Protein AF-0000000070680838 (afdb_homodimer)

Nearest PDB structures (foldseek):
  3i4u-assembly1_A-2  TM=8.028E-01  e=4.100E-16  Homo sapiens
  6hyt-assembly1_A  TM=8.142E-01  e=7.302E-16  Homo sapiens
  7w59-assembly1_Y  TM=8.142E-01  e=8.110E-16  Homo sapiens
  9fmd-assembly1_V  TM=7.937E-01  e=5.364E-15  Homo sapiens
  6hyu-assembly2_C  TM=7.658E-01  e=8.602E-15  Homo sapiens

pLDDT: mean 92.69, std 11.06, range [22.52, 98.88]

Foldseek 3Di:
DPPLPADPLLVVLLVLLLVLQANLLSLQLRLLVPFDDFADADPVCNPVLVVLLVVLDDLVKDSSSSSSVLVVLVVQLVVCCVPPNNVVSLVVSVVVCVNSRTDSVSSVSSVVSSVVVVVVCVVVVRDRGNPPPPCVSVQVSLCVSQVQQKWFADPVQWTARPNPRDIGADDPVMPCNPVRDGMDGDDDDDDDDDDDDPDDDDDDPVVCCVVPVVVNVDPPD/DPPLPADPLLVVLLVLLLVLQANLLSLQLRLLVPFDDFADADPVCNPVLVVLLVVLDDLQKDSSSSSSVLVVLVVQLVVCCVPPNNVVSLVVSVVVCVNSRTDSVSSVSSVVSSVVVVVVCVVVVRDRGNPPPPCVSVQVSLCVSQVQQKWFADPVQWTARPNPRDIGADDPVMPCNPVRDGMDGDDDDDDDDDDDDPDDDDDDPVVCCVVPVVPNVPPPD

Organism: Helianthus annuus (NCBI:txid4232)

InterPro domains:
  IPR007502 Helicase-associated domain [SM00847] (1-67)
  IPR011709 DEAD-box helicase, OB fold [PF07717] (138-214)
  IPR027417 P-loop containing nucleoside triphosphate hydrolase [SSF52540] (1-105)

Secondary structure (DSSP, 8-state):
----SS-HHHHHHHHHHHHTT-HHHHHHHHHHHTSS-SB---GGGHHHHHHHHHTT-BTTBHHHHHHHHHHHHHHHHHHHHHHH-HHHHHHHHHHHHHHTTB-HHHHHHHHHHHHHHHHHHHHTT------TT--HHHHHHHHHHTGGGEEEE-TTS-EEETTT--EEEE-TTSTTTTT--SEEEEEEEEEEEEEEEEEEEE--HHHHHHH-HHHH-----/----SS-HHHHHHHHHHHHTT-HHHHHHHHHHHTSS-SB---GGGHHHHHHHHHTT-BTTBHHHHHHHHHHHHHHHHHHHHHHH-HHHHHHHHHHHHHHTTB-HHHHHHHHHHHHHHHHHHHHTT------TT--HHHHHHHHHHTGGGEEEE-TTS-EEETTT--EEEE-TTSTTTTT--SEEEEEEEEEEEEEEEEEEEE--HHHHHHH-HHHH-----

Structure (mmCIF, N/CA/C/O backbone):
data_AF-0000000070680838-model_v1
#
loop_
_entity.id
_entity.type
_entity.pdbx_description
1 polymer 'RNA helicase'
#
loop_
_atom_site.group_PDB
_atom_site.id
_atom_site.type_symbol
_atom_site.label_atom_id
_atom_site.label_alt_id
_atom_site.label_comp_id
_atom_site.label_asym_id
_atom_site.label_entity_id
_atom_site.label_seq_id
_atom_site.pdbx_PDB_ins_code
_atom_site.Cartn_x
_atom_site.Cartn_y
_atom_site.Cartn_z
_atom_site.occupancy
_atom_site.B_iso_or_equiv
_atom_site.auth_seq_id
_atom_site.auth_comp_id
_atom_site.auth_asym_id
_atom_site.auth_atom_id
_atom_site.pdbx_PDB_model_num
ATOM 1 N N . MET A 1 1 ? 2.436 23.859 36.688 1 22.52 1 MET A N 1
ATOM 2 C CA . MET A 1 1 ? 2.686 24.312 35.312 1 22.52 1 MET A CA 1
ATOM 3 C C . MET A 1 1 ? 2.037 23.375 34.281 1 22.52 1 MET A C 1
ATOM 5 O O . MET A 1 1 ? 2.328 22.172 34.281 1 22.52 1 MET A O 1
ATOM 9 N N . ALA A 1 2 ? 0.937 23.484 33.875 1 33.62 2 ALA A N 1
ATOM 10 C CA . ALA A 1 2 ? 0.201 22.547 33.031 1 33.62 2 ALA A CA 1
ATOM 11 C C . ALA A 1 2 ? 0.992 22.188 31.766 1 33.62 2 ALA A C 1
ATOM 13 O O . ALA A 1 2 ? 1.401 23.078 31.016 1 33.62 2 ALA A O 1
ATOM 14 N N . ARG A 1 3 ? 1.72 21.203 31.766 1 43.19 3 ARG A N 1
ATOM 15 C CA . ARG A 1 3 ? 2.576 20.578 30.766 1 43.19 3 ARG A CA 1
ATOM 16 C C . ARG A 1 3 ? 1.925 20.609 29.391 1 43.19 3 ARG A C 1
ATOM 18 O O . ARG A 1 3 ? 0.745 20.281 29.234 1 43.19 3 ARG A O 1
ATOM 25 N N . LEU A 1 4 ? 2.281 21.594 28.531 1 51.66 4 LEU A N 1
ATOM 26 C CA . LEU A 1 4 ? 1.781 21.688 27.156 1 51.66 4 LEU A CA 1
ATOM 27 C C . LEU A 1 4 ? 1.683 20.297 26.531 1 51.66 4 LEU A C 1
ATOM 29 O O . LEU A 1 4 ? 2.615 19.5 26.625 1 51.66 4 LEU A O 1
ATOM 33 N N . PRO A 1 5 ? 0.552 19.922 26.344 1 55.34 5 PRO A N 1
ATOM 34 C CA . PRO A 1 5 ? 0.408 18.625 25.703 1 55.34 5 PRO A CA 1
ATOM 35 C C . PRO A 1 5 ? 1.143 18.531 24.359 1 55.34 5 PRO A C 1
ATOM 37 O O . PRO A 1 5 ? 0.545 18.172 23.359 1 55.34 5 PRO A O 1
ATOM 40 N N . LEU A 1 6 ? 2.23 19.328 24.25 1 66.25 6 LEU A N 1
ATOM 41 C CA . LEU A 1 6 ? 2.998 19.266 23.016 1 66.25 6 LEU A CA 1
ATOM 42 C C . LEU A 1 6 ? 4.094 18.203 23.125 1 66.25 6 LEU A C 1
ATOM 44 O O . LEU A 1 6 ? 4.609 17.938 24.203 1 66.25 6 LEU A O 1
ATOM 48 N N . GLU A 1 7 ? 4.305 17.609 22.047 1 70.75 7 GLU A N 1
ATOM 49 C CA . GLU A 1 7 ? 5.484 16.75 21.969 1 70.75 7 GLU A CA 1
ATOM 50 C C . GLU A 1 7 ? 6.766 17.562 22.156 1 70.75 7 GLU A C 1
ATOM 52 O O . GLU A 1 7 ? 6.816 18.75 21.797 1 70.75 7 GLU A O 1
ATOM 57 N N . PRO A 1 8 ? 7.68 17.109 22.906 1 66.75 8 PRO A N 1
ATOM 58 C CA . PRO A 1 8 ? 8.953 17.797 23.172 1 66.75 8 PRO A CA 1
ATOM 59 C C . PRO A 1 8 ? 9.539 18.438 21.922 1 66.75 8 PRO A C 1
ATOM 61 O O . PRO A 1 8 ? 10.078 19.547 21.984 1 66.75 8 PRO A O 1
ATOM 64 N N . ASN A 1 9 ? 9.43 17.828 20.797 1 72.19 9 ASN A N 1
ATOM 65 C CA . ASN A 1 9 ? 9.984 18.375 19.562 1 72.19 9 ASN A CA 1
ATOM 66 C C . ASN A 1 9 ? 9.281 19.672 19.156 1 72.19 9 ASN A C 1
ATOM 68 O O . ASN A 1 9 ? 9.914 20.578 18.609 1 72.19 9 ASN A O 1
ATOM 72 N N . ASP A 1 10 ? 8.109 19.828 19.562 1 79.44 10 ASP A N 1
ATOM 73 C CA . ASP A 1 10 ? 7.355 21.016 19.188 1 79.44 10 ASP A CA 1
ATOM 74 C C . ASP A 1 10 ? 7.781 22.219 20.047 1 79.44 10 ASP A C 1
ATOM 76 O O . ASP A 1 10 ? 7.832 23.344 19.547 1 79.44 10 ASP A O 1
ATOM 80 N N . SER A 1 11 ? 8.18 21.906 21.219 1 79.12 11 SER A N 1
ATOM 81 C CA . SER A 1 11 ? 8.664 22.969 22.078 1 79.12 11 SER A CA 1
ATOM 82 C C . SER A 1 11 ? 9.961 23.562 21.562 1 79.12 11 SER A C 1
ATOM 84 O O . SER A 1 11 ? 10.117 24.781 21.516 1 79.12 11 SER A O 1
ATOM 86 N N . LYS A 1 12 ? 10.82 22.688 21.156 1 85 12 LYS A N 1
ATOM 87 C CA . LYS A 1 12 ? 12.086 23.141 20.594 1 85 12 LYS A CA 1
ATOM 88 C C . LYS A 1 12 ? 11.852 23.938 19.297 1 85 12 LYS A C 1
ATOM 90 O O . LYS A 1 12 ? 12.523 24.938 19.047 1 85 12 LYS A O 1
ATOM 95 N N . ALA A 1 13 ? 10.914 23.516 18.594 1 91.5 13 ALA A N 1
ATOM 96 C CA . ALA A 1 13 ? 10.578 24.172 17.328 1 91.5 13 ALA A CA 1
ATOM 97 C C . ALA A 1 13 ? 10.094 25.609 17.578 1 91.5 13 ALA A C 1
ATOM 99 O O . ALA A 1 13 ? 10.453 26.531 16.844 1 91.5 13 ALA A O 1
ATOM 100 N N . LEU A 1 14 ? 9.375 25.781 18.656 1 91.19 14 LEU A N 1
ATOM 101 C CA . LEU A 1 14 ? 8.836 27.094 18.969 1 91.19 14 LEU A CA 1
ATOM 102 C C . LEU A 1 14 ? 9.938 28.047 19.422 1 91.19 14 LEU A C 1
ATOM 104 O O . LEU A 1 14 ? 9.938 29.219 19.078 1 91.19 14 LEU A O 1
ATOM 108 N N . ILE A 1 15 ? 10.852 27.516 20.172 1 90.31 15 ILE A N 1
ATOM 109 C CA . ILE A 1 15 ? 11.984 28.312 20.625 1 90.31 15 ILE A CA 1
ATOM 110 C C . ILE A 1 15 ? 12.82 28.75 19.422 1 90.31 15 ILE A C 1
ATOM 112 O O . ILE A 1 15 ? 13.172 29.922 19.297 1 90.31 15 ILE A O 1
ATOM 116 N N . LEU A 1 16 ? 13.078 27.875 18.547 1 93.12 16 LEU A N 1
ATOM 117 C CA . LEU A 1 16 ? 13.836 28.172 17.344 1 93.12 16 LEU A CA 1
ATOM 118 C C . LEU A 1 16 ? 13.117 29.188 16.469 1 93.12 16 LEU A C 1
ATOM 120 O O . LEU A 1 16 ? 13.75 30.062 15.883 1 93.12 16 LEU A O 1
ATOM 124 N N . ALA A 1 17 ? 11.812 29.062 16.422 1 96.06 17 ALA A N 1
ATOM 125 C CA . ALA A 1 17 ? 11.008 29.938 15.578 1 96.06 17 ALA A CA 1
ATOM 126 C C . ALA A 1 17 ? 11.156 31.406 15.992 1 96.06 17 ALA A C 1
ATOM 128 O O . ALA A 1 17 ? 11.062 32.312 15.164 1 96.06 17 ALA A O 1
ATOM 129 N N . SER A 1 18 ? 11.375 31.641 17.25 1 92.69 18 SER A N 1
ATOM 130 C CA . SER A 1 18 ? 11.594 33 17.734 1 92.69 18 SER A CA 1
ATOM 131 C C . SER A 1 18 ? 12.859 33.594 17.141 1 92.69 18 SER A C 1
ATOM 133 O O . SER A 1 18 ? 12.953 34.812 16.953 1 92.69 18 SER A O 1
ATOM 135 N N . GLN A 1 19 ? 13.82 32.781 16.797 1 93.25 19 GLN A N 1
ATOM 136 C CA . GLN A 1 19 ? 15.086 33.219 16.234 1 93.25 19 GLN A CA 1
ATOM 137 C C . GLN A 1 19 ? 14.969 33.438 14.727 1 93.25 19 GLN A C 1
ATOM 139 O O . GLN A 1 19 ? 15.781 34.156 14.133 1 93.25 19 GLN A O 1
ATOM 144 N N . PHE A 1 20 ? 13.992 32.875 14.102 1 96.19 20 PHE A N 1
ATOM 145 C CA . PHE A 1 20 ? 13.805 32.969 12.656 1 96.19 20 PHE A CA 1
ATOM 146 C C . PHE A 1 20 ? 12.75 34 12.312 1 96.19 20 PHE A C 1
ATOM 148 O O . PHE A 1 20 ? 12.398 34.156 11.141 1 96.19 20 PHE A O 1
ATOM 155 N N . ASP A 1 21 ? 12.188 34.656 13.297 1 95.19 21 ASP A N 1
ATOM 156 C CA . ASP A 1 21 ? 11.172 35.688 13.141 1 95.19 21 ASP A CA 1
ATOM 157 C C . ASP A 1 21 ? 9.922 35.125 12.469 1 95.19 21 ASP A C 1
ATOM 159 O O . ASP A 1 21 ? 9.391 35.719 11.531 1 95.19 21 ASP A O 1
ATOM 163 N N . CYS A 1 22 ? 9.57 33.969 12.898 1 97.75 22 CYS A N 1
ATOM 164 C CA . CYS A 1 22 ? 8.375 33.312 12.344 1 97.75 22 CYS A CA 1
ATOM 165 C C . CYS A 1 22 ? 7.598 32.594 13.43 1 97.75 22 CYS A C 1
ATOM 167 O O . CYS A 1 22 ? 6.996 31.547 13.172 1 97.75 22 CYS A O 1
ATOM 169 N N . LEU A 1 23 ? 7.648 33.031 14.664 1 96.94 23 LEU A N 1
ATOM 170 C CA . LEU A 1 23 ? 7.043 32.344 15.797 1 96.94 23 LEU A CA 1
ATOM 171 C C . LEU A 1 23 ? 5.531 32.219 15.625 1 96.94 23 LEU A C 1
ATOM 173 O O . LEU A 1 23 ? 4.938 31.203 15.961 1 96.94 23 LEU A O 1
ATOM 177 N N . GLU A 1 24 ? 4.887 33.25 15.109 1 97.38 24 GLU A N 1
ATOM 178 C CA . GLU A 1 24 ? 3.445 33.219 14.891 1 97.38 24 GLU A CA 1
ATOM 179 C C . GLU A 1 24 ? 3.064 32.062 13.961 1 97.38 24 GLU A C 1
ATOM 181 O O . GLU A 1 24 ? 2.17 31.266 14.281 1 97.38 24 GLU A O 1
ATOM 186 N N . GLU A 1 25 ? 3.748 31.953 12.805 1 98.19 25 GLU A N 1
ATOM 187 C CA . GLU A 1 25 ? 3.461 30.906 11.828 1 98.19 25 GLU A CA 1
ATOM 188 C C . GLU A 1 25 ? 3.764 29.531 12.391 1 98.19 25 GLU A C 1
ATOM 190 O O . GLU A 1 25 ? 3.018 28.578 12.148 1 98.19 25 GLU A O 1
ATOM 195 N N . MET A 1 26 ? 4.832 29.438 13.133 1 97.62 26 MET A N 1
ATOM 196 C CA . MET A 1 26 ? 5.176 28.141 13.727 1 97.62 26 MET A CA 1
ATOM 197 C C . MET A 1 26 ? 4.133 27.719 14.758 1 97.62 26 MET A C 1
ATOM 199 O O . MET A 1 26 ? 3.801 26.547 14.859 1 97.62 26 MET A O 1
ATOM 203 N N . LEU A 1 27 ? 3.627 28.672 15.531 1 96.44 27 LEU A N 1
ATOM 204 C CA . LEU A 1 27 ? 2.549 28.391 16.469 1 96.44 27 LEU A CA 1
ATOM 205 C C . LEU A 1 27 ? 1.333 27.812 15.75 1 96.44 27 LEU A C 1
ATOM 207 O O . LEU A 1 27 ? 0.719 26.859 16.234 1 96.44 27 LEU A O 1
ATOM 211 N N . ILE A 1 28 ? 1.062 28.391 14.609 1 97.69 28 ILE A N 1
ATOM 212 C CA . ILE A 1 28 ? -0.056 27.922 13.797 1 97.69 28 ILE A CA 1
ATOM 213 C C . ILE A 1 28 ? 0.207 26.484 13.352 1 97.69 28 ILE A C 1
ATOM 215 O O . ILE A 1 28 ? -0.646 25.609 13.523 1 97.69 28 ILE A O 1
ATOM 219 N N . VAL A 1 29 ? 1.387 26.219 12.859 1 97.69 29 VAL A N 1
ATOM 220 C CA . VAL A 1 29 ? 1.745 24.906 12.344 1 97.69 29 VAL A CA 1
ATOM 221 C C . VAL A 1 29 ? 1.61 23.859 13.445 1 97.69 29 VAL A C 1
ATOM 223 O O . VAL A 1 29 ? 0.932 22.844 13.266 1 97.69 29 VAL A O 1
ATOM 226 N N . VAL A 1 30 ? 2.197 24.125 14.594 1 95.94 30 VAL A N 1
ATOM 227 C CA . VAL A 1 30 ? 2.205 23.172 15.695 1 95.94 30 VAL A CA 1
ATOM 228 C C . VAL A 1 30 ? 0.777 22.922 16.188 1 95.94 30 VAL A C 1
ATOM 230 O O . VAL A 1 30 ? 0.401 21.781 16.469 1 95.94 30 VAL A O 1
ATOM 233 N N . SER A 1 31 ? -0.055 23.953 16.219 1 96 31 SER A N 1
ATOM 234 C CA . SER A 1 31 ? -1.437 23.812 16.672 1 96 31 SER A CA 1
ATOM 235 C C . SER A 1 31 ? -2.264 23 15.688 1 96 31 SER A C 1
ATOM 237 O O . SER A 1 31 ? -3.021 22.109 16.078 1 96 31 SER A O 1
ATOM 239 N N . MET A 1 32 ? -2.055 23.234 14.414 1 96.56 32 MET A N 1
ATOM 240 C CA . MET A 1 32 ? -2.803 22.547 13.367 1 96.56 32 MET A CA 1
ATOM 241 C C . MET A 1 32 ? -2.395 21.078 13.281 1 96.56 32 MET A C 1
ATOM 243 O O . MET A 1 32 ? -3.223 20.219 12.977 1 96.56 32 MET A O 1
ATOM 247 N N . LEU A 1 33 ? -1.115 20.797 13.586 1 95.12 33 LEU A N 1
ATOM 248 C CA . LEU A 1 33 ? -0.6 19.438 13.531 1 95.12 33 LEU A CA 1
ATOM 249 C C . LEU A 1 33 ? -1.081 18.625 14.734 1 95.12 33 LEU A C 1
ATOM 251 O O . LEU A 1 33 ? -1.045 17.406 14.719 1 95.12 33 LEU A O 1
ATOM 255 N N . SER A 1 34 ? -1.546 19.25 15.781 1 92.5 34 SER A N 1
ATOM 256 C CA . SER A 1 34 ? -1.885 18.594 17.047 1 92.5 34 SER A CA 1
ATOM 257 C C . SER A 1 34 ? -3.283 18 17 1 92.5 34 SER A C 1
ATOM 259 O O . SER A 1 34 ? -3.691 17.281 17.922 1 92.5 34 SER A O 1
ATOM 261 N N . VAL A 1 35 ? -3.969 18.234 15.961 1 92.88 35 VAL A N 1
ATOM 262 C CA . VAL A 1 35 ? -5.34 17.734 15.859 1 92.88 35 VAL A CA 1
ATOM 263 C C . VAL A 1 35 ? -5.445 16.719 14.734 1 92.88 35 VAL A C 1
ATOM 265 O O . VAL A 1 35 ? -4.465 16.438 14.039 1 92.88 35 VAL A O 1
ATOM 268 N N . GLU A 1 36 ? -6.602 16.203 14.672 1 87.44 36 GLU A N 1
ATOM 269 C CA . GLU A 1 36 ? -6.852 15.266 13.578 1 87.44 36 GLU A CA 1
ATOM 270 C C . GLU A 1 36 ? -6.789 15.977 12.227 1 87.44 36 GLU A C 1
ATOM 272 O O . GLU A 1 36 ? -6.438 17.156 12.156 1 87.44 36 GLU A O 1
ATOM 277 N N . SER A 1 37 ? -7.195 15.352 11.156 1 89.19 37 SER A N 1
ATOM 278 C CA . SER A 1 37 ? -7.105 15.914 9.812 1 89.19 37 SER A CA 1
ATOM 279 C C . SER A 1 37 ? -7.945 17.172 9.688 1 89.19 37 SER A C 1
ATOM 281 O O . SER A 1 37 ? -9.07 17.234 10.195 1 89.19 37 SER A O 1
ATOM 283 N N . ILE A 1 38 ? -7.348 18.156 9.188 1 96.25 38 ILE A N 1
ATOM 284 C CA . ILE A 1 38 ? -7.977 19.453 8.969 1 96.25 38 ILE A CA 1
ATOM 285 C C . ILE A 1 38 ? -8.922 19.375 7.77 1 96.25 38 ILE A C 1
ATOM 287 O O . ILE A 1 38 ? -10.039 19.891 7.812 1 96.25 38 ILE A O 1
ATOM 291 N N . PHE A 1 39 ? -8.508 18.672 6.809 1 96 39 PHE A N 1
ATOM 292 C CA . PHE A 1 39 ? -9.312 18.516 5.605 1 96 39 PHE A CA 1
ATOM 293 C C . PHE A 1 39 ? -10.07 17.203 5.633 1 96 39 PHE A C 1
ATOM 295 O O . PHE A 1 39 ? -9.641 16.25 6.281 1 96 39 PHE A O 1
ATOM 302 N N . TYR A 1 40 ? -11.172 17.203 5.027 1 93.62 40 TYR A N 1
ATOM 303 C CA . TYR A 1 40 ? -11.844 15.945 4.75 1 93.62 40 TYR A CA 1
ATOM 304 C C . TYR A 1 40 ? -12.297 15.875 3.297 1 93.62 40 TYR A C 1
ATOM 306 O O . TYR A 1 40 ? -12.562 16.906 2.672 1 93.62 40 TYR A O 1
ATOM 314 N N . VAL A 1 41 ? -12.289 14.656 2.797 1 91.62 41 VAL A N 1
ATOM 315 C CA . VAL A 1 41 ? -12.617 14.406 1.397 1 91.62 41 VAL A CA 1
ATOM 316 C C . VAL A 1 41 ? -13.695 13.328 1.302 1 91.62 41 VAL A C 1
ATOM 318 O O . VAL A 1 41 ? -13.391 12.141 1.301 1 91.62 41 VAL A O 1
ATOM 321 N N . PRO A 1 42 ? -14.898 13.766 1.145 1 91.81 42 PRO A N 1
ATOM 322 C CA . PRO A 1 42 ? -15.961 12.773 1.009 1 91.81 42 PRO A CA 1
ATOM 323 C C . PRO A 1 42 ? -15.898 12.008 -0.314 1 91.81 42 PRO A C 1
ATOM 325 O O . PRO A 1 42 ? -15.547 12.586 -1.346 1 91.81 42 PRO A O 1
ATOM 328 N N . ARG A 1 43 ? -16.266 10.734 -0.375 1 86.56 43 ARG A N 1
ATOM 329 C CA . ARG A 1 43 ? -16.203 9.859 -1.538 1 86.56 43 ARG A CA 1
ATOM 330 C C . ARG A 1 43 ? -17.078 10.367 -2.672 1 86.56 43 ARG A C 1
ATOM 332 O O . ARG A 1 43 ? -16.719 10.242 -3.846 1 86.56 43 ARG A O 1
ATOM 339 N N . ASP A 1 44 ? -18.188 10.992 -2.371 1 91.94 44 ASP A N 1
ATOM 340 C CA . ASP A 1 44 ? -19.156 11.438 -3.369 1 91.94 44 ASP A CA 1
ATOM 341 C C . ASP A 1 44 ? -18.812 12.82 -3.91 1 91.94 44 ASP A C 1
ATOM 343 O O . ASP A 1 44 ? -19.422 13.297 -4.867 1 91.94 44 ASP A O 1
ATOM 347 N N . LYS A 1 45 ? -17.797 13.523 -3.355 1 93.12 45 LYS A N 1
ATOM 348 C CA . LYS A 1 45 ? -17.391 14.852 -3.801 1 93.12 45 LYS A CA 1
ATOM 349 C C . LYS A 1 45 ? -15.875 14.953 -3.92 1 93.12 45 LYS A C 1
ATOM 351 O O . LYS A 1 45 ? -15.273 15.914 -3.451 1 93.12 45 LYS A O 1
ATOM 356 N N . LEU A 1 46 ? -15.305 14.008 -4.461 1 89.94 46 LEU A N 1
ATOM 357 C CA . LEU A 1 46 ? -13.852 13.891 -4.531 1 89.94 46 LEU A CA 1
ATOM 358 C C . LEU A 1 46 ? -13.25 15.055 -5.316 1 89.94 46 LEU A C 1
ATOM 360 O O . LEU A 1 46 ? -12.422 15.797 -4.793 1 89.94 46 LEU A O 1
ATOM 364 N N . GLU A 1 47 ? -13.719 15.281 -6.516 1 91.44 47 GLU A N 1
ATOM 365 C CA . GLU A 1 47 ? -13.156 16.312 -7.391 1 91.44 47 GLU A CA 1
ATOM 366 C C . GLU A 1 47 ? -13.406 17.703 -6.828 1 91.44 47 GLU A C 1
ATOM 368 O O . GLU A 1 47 ? -12.5 18.547 -6.824 1 91.44 47 GLU A O 1
ATOM 373 N N . GLU A 1 48 ? -14.578 17.906 -6.336 1 93.5 48 GLU A N 1
ATOM 374 C CA . GLU A 1 48 ? -14.93 19.203 -5.77 1 93.5 48 GLU A CA 1
ATOM 375 C C . GLU A 1 48 ? -14.078 19.531 -4.543 1 93.5 48 GLU A C 1
ATOM 377 O O . GLU A 1 48 ? -13.547 20.641 -4.426 1 93.5 48 GLU A O 1
ATOM 382 N N . SER A 1 49 ? -13.961 18.594 -3.676 1 93.94 49 SER A N 1
ATOM 383 C CA . SER A 1 49 ? -13.195 18.797 -2.451 1 93.94 49 SER A CA 1
ATOM 384 C C . SER A 1 49 ? -11.719 19.062 -2.758 1 93.94 49 SER A C 1
ATOM 386 O O . SER A 1 49 ? -11.117 19.969 -2.172 1 93.94 49 SER A O 1
ATOM 388 N N . ARG A 1 50 ? -11.18 18.406 -3.725 1 90.25 50 ARG A N 1
ATOM 389 C CA . ARG A 1 50 ? -9.773 18.562 -4.082 1 90.25 50 ARG A CA 1
ATOM 390 C C . ARG A 1 50 ? -9.523 19.938 -4.691 1 90.25 50 ARG A C 1
ATOM 392 O O . ARG A 1 50 ? -8.5 20.578 -4.414 1 90.25 50 ARG A O 1
ATOM 399 N N . THR A 1 51 ? -10.469 20.375 -5.445 1 93.19 51 THR A N 1
ATOM 400 C CA . THR A 1 51 ? -10.352 21.688 -6.07 1 93.19 51 THR A CA 1
ATOM 401 C C . THR A 1 51 ? -10.367 22.797 -5.016 1 93.19 51 THR A C 1
ATOM 403 O O . THR A 1 51 ? -9.531 23.703 -5.051 1 93.19 51 THR A O 1
ATOM 406 N N . VAL A 1 52 ? -11.281 22.719 -4.082 1 93.25 52 VAL A N 1
ATOM 407 C CA . VAL A 1 52 ? -11.414 23.719 -3.039 1 93.25 52 VAL A CA 1
ATOM 408 C C . VAL A 1 52 ? -10.188 23.703 -2.139 1 93.25 52 VAL A C 1
ATOM 410 O O . VAL A 1 52 ? -9.625 24.766 -1.815 1 93.25 52 VAL A O 1
ATOM 413 N N . ILE A 1 53 ? -9.734 22.531 -1.854 1 91.94 53 ILE A N 1
ATOM 414 C CA . ILE A 1 53 ? -8.578 22.375 -0.982 1 91.94 53 ILE A CA 1
ATOM 415 C C . ILE A 1 53 ? -7.336 22.953 -1.657 1 91.94 53 ILE A C 1
ATOM 417 O O . ILE A 1 53 ? -6.484 23.547 -0.997 1 91.94 53 ILE A O 1
ATOM 421 N N . LYS A 1 54 ? -7.336 22.875 -2.934 1 94.5 54 LYS A N 1
ATOM 422 C CA . LYS A 1 54 ? -6.207 23.375 -3.711 1 94.5 54 LYS A CA 1
ATOM 423 C C . LYS A 1 54 ? -6.066 24.891 -3.555 1 94.5 54 LYS A C 1
ATOM 425 O O . LYS A 1 54 ? -4.957 25.422 -3.625 1 94.5 54 LYS A O 1
ATOM 430 N N . SER A 1 55 ? -7.176 25.547 -3.273 1 96.06 55 SER A N 1
ATOM 431 C CA . SER A 1 55 ? -7.141 27 -3.145 1 96.06 55 SER A CA 1
ATOM 432 C C . SER A 1 55 ? -6.332 27.422 -1.923 1 96.06 55 SER A C 1
ATOM 434 O O . SER A 1 55 ? -5.848 28.562 -1.858 1 96.06 55 SER A O 1
ATOM 436 N N . PHE A 1 56 ? -6.16 26.562 -0.98 1 97.56 56 PHE A N 1
ATOM 437 C CA . PHE A 1 56 ? -5.379 26.844 0.215 1 97.56 56 PHE A CA 1
ATOM 438 C C . PHE A 1 56 ? -3.943 26.359 0.056 1 97.56 56 PHE A C 1
ATOM 440 O O . PHE A 1 56 ? -3.086 26.656 0.893 1 97.56 56 PHE A O 1
ATOM 447 N N . SER A 1 57 ? -3.641 25.625 -1.014 1 97.38 57 SER A N 1
ATOM 448 C CA . SER A 1 57 ? -2.398 24.875 -1.15 1 97.38 57 SER A CA 1
ATOM 449 C C . SER A 1 57 ? -1.217 25.797 -1.411 1 97.38 57 SER A C 1
ATOM 451 O O . SER A 1 57 ? -1.321 26.734 -2.199 1 97.38 57 SER A O 1
ATOM 453 N N . SER A 1 58 ? -0.131 25.578 -0.726 1 97.81 58 SER A N 1
ATOM 454 C CA . SER A 1 58 ? 1.157 26.203 -1.017 1 97.81 58 SER A CA 1
ATOM 455 C C . SER A 1 58 ? 2.039 25.281 -1.848 1 97.81 58 SER A C 1
ATOM 457 O O . SER A 1 58 ? 2.178 24.094 -1.531 1 97.81 58 SER A O 1
ATOM 459 N N . PRO A 1 59 ? 2.654 25.781 -2.852 1 97.06 59 PRO A N 1
ATOM 460 C CA . PRO A 1 59 ? 3.578 24.938 -3.625 1 97.06 59 PRO A CA 1
ATOM 461 C C . PRO A 1 59 ? 4.805 24.531 -2.822 1 97.06 59 PRO A C 1
ATOM 463 O O . PRO A 1 59 ? 5.559 23.641 -3.254 1 97.06 59 PRO A O 1
ATOM 466 N N . GLU A 1 60 ? 4.906 25.156 -1.623 1 98 60 GLU A N 1
ATOM 467 C CA . GLU A 1 60 ? 6.098 24.859 -0.83 1 98 60 GLU A CA 1
ATOM 468 C C . GLU A 1 60 ? 5.84 23.703 0.136 1 98 60 GLU A C 1
ATOM 470 O O . GLU A 1 60 ? 6.781 23.141 0.706 1 98 60 GLU A O 1
ATOM 475 N N . GLY A 1 61 ? 4.539 23.406 0.375 1 98.44 61 GLY A N 1
ATOM 476 C CA . GLY A 1 61 ? 4.355 22.219 1.195 1 98.44 61 GLY A CA 1
ATOM 477 C C . GLY A 1 61 ? 3.111 22.281 2.062 1 98.44 61 GLY A C 1
ATOM 478 O O . GLY A 1 61 ? 2.354 23.25 2.004 1 98.44 61 GLY A O 1
ATOM 479 N N 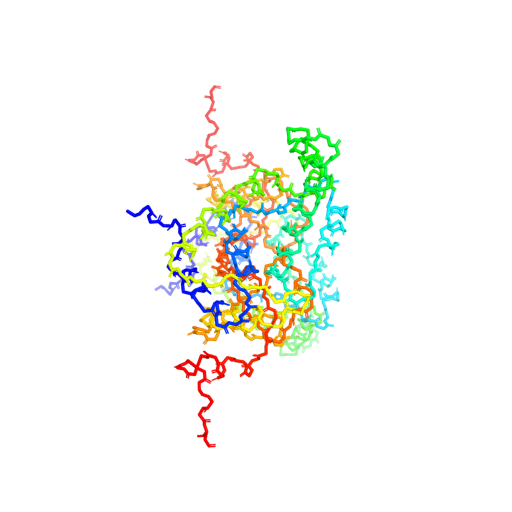. ASP A 1 62 ? 2.939 21.281 2.859 1 98.19 62 ASP A N 1
ATOM 480 C CA . ASP A 1 62 ? 1.739 21.062 3.66 1 98.19 62 ASP A CA 1
ATOM 481 C C . ASP A 1 62 ? 1.694 22.016 4.855 1 98.19 62 ASP A C 1
ATOM 483 O O . ASP A 1 62 ? 0.628 22.516 5.215 1 98.19 62 ASP A O 1
ATOM 487 N N . HIS A 1 63 ? 2.842 22.25 5.504 1 98.44 63 HIS A N 1
ATOM 488 C CA . HIS A 1 63 ? 2.867 23.125 6.672 1 98.44 63 HIS A CA 1
ATOM 489 C C . HIS A 1 63 ? 2.389 24.531 6.32 1 98.44 63 HIS A C 1
ATOM 491 O O . HIS A 1 63 ? 1.607 25.125 7.066 1 98.44 63 HIS A O 1
ATOM 497 N N . LEU A 1 64 ? 2.834 25 5.188 1 98.62 64 LEU A N 1
ATOM 498 C CA . LEU A 1 64 ? 2.418 26.328 4.742 1 98.62 64 LEU A CA 1
ATOM 499 C C . LEU A 1 64 ? 0.941 26.328 4.367 1 98.62 64 LEU A C 1
ATOM 501 O O . LEU A 1 64 ? 0.247 27.328 4.578 1 98.62 64 LEU A O 1
ATOM 505 N N . THR A 1 65 ? 0.496 25.234 3.854 1 98.25 65 THR A N 1
ATOM 506 C CA . THR A 1 65 ? -0.92 25.094 3.531 1 98.25 65 THR A CA 1
ATOM 507 C C . THR A 1 65 ? -1.774 25.203 4.789 1 98.25 65 THR A C 1
ATOM 509 O O . THR A 1 65 ? -2.814 25.859 4.789 1 98.25 65 THR A O 1
ATOM 512 N N . LEU A 1 66 ? -1.305 24.609 5.824 1 98.12 66 LEU A N 1
ATOM 513 C CA . LEU A 1 66 ? -2.002 24.703 7.102 1 98.12 66 LEU A CA 1
ATOM 514 C C . LEU A 1 66 ? -2.062 26.141 7.582 1 98.12 66 LEU A C 1
ATOM 516 O O . LEU A 1 66 ? -3.092 26.594 8.094 1 98.12 66 LEU A O 1
ATOM 520 N N . VAL A 1 67 ? -0.963 26.891 7.41 1 98.56 67 VAL A N 1
ATOM 521 C CA . VAL A 1 67 ? -0.923 28.297 7.789 1 98.56 67 VAL A CA 1
ATOM 522 C C . VAL A 1 67 ? -1.954 29.078 6.977 1 98.56 67 VAL A C 1
ATOM 524 O O . VAL A 1 67 ? -2.686 29.906 7.527 1 98.56 67 VAL A O 1
ATOM 527 N N . ASN A 1 68 ? -2.055 28.75 5.711 1 98.44 68 ASN A N 1
ATOM 528 C CA . ASN A 1 68 ? -3.021 29.422 4.844 1 98.44 68 ASN A CA 1
ATOM 529 C C . ASN A 1 68 ? -4.453 29.203 5.336 1 98.44 68 ASN A C 1
ATOM 531 O O . ASN A 1 68 ? -5.242 30.156 5.391 1 98.44 68 ASN A O 1
ATOM 535 N N . VAL A 1 69 ? -4.754 28.031 5.664 1 98.38 69 VAL A N 1
ATOM 536 C CA . VAL A 1 69 ? -6.094 27.688 6.129 1 98.38 69 VAL A CA 1
ATOM 537 C C . VAL A 1 69 ? -6.406 28.453 7.414 1 98.38 69 VAL A C 1
ATOM 539 O O . VAL A 1 69 ? -7.477 29.047 7.543 1 98.38 69 VAL A O 1
ATOM 542 N N . TYR A 1 70 ? -5.504 28.391 8.32 1 98.56 70 TYR A N 1
ATOM 543 C CA . TYR A 1 70 ? -5.703 29.062 9.594 1 98.56 70 TYR A CA 1
ATOM 544 C C . TYR A 1 70 ? -5.934 30.562 9.391 1 98.56 70 TYR A C 1
ATOM 546 O O . TYR A 1 70 ? -6.895 31.125 9.914 1 98.56 70 TYR A O 1
ATOM 554 N N . HIS A 1 71 ? -5.078 31.188 8.609 1 97.88 71 HIS A N 1
ATOM 555 C CA . HIS A 1 71 ? -5.199 32.625 8.336 1 97.88 71 HIS A CA 1
ATOM 556 C C . HIS A 1 71 ? -6.539 32.938 7.688 1 97.88 71 HIS A C 1
ATOM 558 O O . HIS A 1 71 ? -7.207 33.906 8.086 1 97.88 71 HIS A O 1
ATOM 564 N N . ALA A 1 72 ? -6.898 32.156 6.75 1 97.94 72 ALA A N 1
ATOM 565 C CA . ALA A 1 72 ? -8.172 32.375 6.066 1 97.94 72 ALA A CA 1
ATOM 566 C C . ALA A 1 72 ? -9.344 32.281 7.039 1 97.94 72 ALA A C 1
ATOM 568 O O . ALA A 1 72 ? -10.281 33.062 6.977 1 97.94 72 ALA A O 1
ATOM 569 N N . SER A 1 73 ? -9.297 31.297 7.871 1 98.12 73 SER A N 1
ATOM 570 C CA . SER A 1 73 ? -10.367 31.094 8.844 1 98.12 73 SER A CA 1
ATOM 571 C C . SER A 1 73 ? -10.461 32.25 9.82 1 98.12 73 SER A C 1
ATOM 573 O O . SER A 1 73 ? -11.562 32.688 10.164 1 98.12 73 SER A O 1
ATOM 575 N N . ILE A 1 74 ? -9.32 32.75 10.289 1 96.81 74 ILE A N 1
ATOM 576 C CA . ILE A 1 74 ? -9.289 33.844 11.25 1 96.81 74 ILE A CA 1
ATOM 577 C C . ILE A 1 74 ? -9.789 35.125 10.586 1 96.81 74 ILE A C 1
ATOM 579 O O . ILE A 1 74 ? -10.547 35.906 11.188 1 96.81 74 ILE A O 1
ATOM 583 N N . GLU A 1 75 ? -9.336 35.344 9.406 1 96.44 75 GLU A N 1
ATOM 584 C CA . GLU A 1 75 ? -9.805 36.531 8.664 1 96.44 75 GLU A CA 1
ATOM 585 C C . GLU A 1 75 ? -11.32 36.5 8.492 1 96.44 75 GLU A C 1
ATOM 587 O O . GLU A 1 75 ? -12 37.5 8.703 1 96.44 75 GLU A O 1
ATOM 592 N N . PHE A 1 76 ? -11.82 35.375 8.133 1 97.06 76 PHE A N 1
ATOM 593 C CA . PHE A 1 76 ? -13.258 35.188 7.969 1 97.06 76 PHE A CA 1
ATOM 594 C C . PHE A 1 76 ? -13.992 35.469 9.281 1 97.06 76 PHE A C 1
ATOM 596 O O . PHE A 1 76 ? -15 36.156 9.305 1 97.06 76 PHE A O 1
ATOM 603 N N . LEU A 1 77 ? -13.508 34.875 10.289 1 95.44 77 LEU A N 1
ATOM 604 C CA . LEU A 1 77 ? -14.133 35 11.602 1 95.44 77 LEU A CA 1
ATOM 605 C C . LEU A 1 77 ? -14.148 36.438 12.07 1 95.44 77 LEU A C 1
ATOM 607 O O . LEU A 1 77 ? -15.18 36.938 12.539 1 95.44 77 LEU A O 1
ATOM 611 N N . GLU A 1 78 ? -13.023 37.156 11.953 1 94.69 78 GLU A N 1
ATOM 612 C CA . GLU A 1 78 ? -12.906 38.562 12.398 1 94.69 78 GLU A CA 1
ATOM 613 C C . GLU A 1 78 ? -13.852 39.469 11.609 1 94.69 78 GLU A C 1
ATOM 615 O O . GLU A 1 78 ? -14.516 40.312 12.188 1 94.69 78 GLU A O 1
ATOM 620 N N . LYS A 1 79 ? -13.922 39.25 10.359 1 94.44 79 LYS A N 1
ATOM 621 C CA . LYS A 1 79 ? -14.836 40.031 9.523 1 94.44 79 LYS A CA 1
ATOM 622 C C . LYS A 1 79 ? -16.281 39.781 9.922 1 94.44 79 LYS A C 1
ATOM 624 O O . LYS A 1 79 ? -17.078 40.75 9.992 1 94.44 79 LYS A O 1
ATOM 629 N N . ASN A 1 80 ? -16.625 38.625 10.18 1 93.88 80 ASN A N 1
ATOM 630 C CA . ASN A 1 80 ? -18 38.25 10.531 1 93.88 80 ASN A CA 1
ATOM 631 C C . ASN A 1 80 ? -18.359 38.719 11.938 1 93.88 80 ASN A C 1
ATOM 633 O O . ASN A 1 80 ? -19.516 39.062 12.211 1 93.88 80 ASN A O 1
ATOM 637 N N . LYS A 1 81 ? -17.375 38.719 12.781 1 93 81 LYS A N 1
ATOM 638 C CA . LYS A 1 81 ? -17.609 39.219 14.133 1 93 81 LYS A CA 1
ATOM 639 C C . LYS A 1 81 ? -17.984 40.688 14.102 1 93 81 LYS A C 1
ATOM 641 O O . LYS A 1 81 ? -18.875 41.125 14.836 1 93 81 LYS A O 1
ATOM 646 N N . THR A 1 82 ? -17.328 41.469 13.352 1 91.31 82 THR A N 1
ATOM 647 C CA . THR A 1 82 ? -17.578 42.875 13.227 1 91.31 82 THR A CA 1
ATOM 648 C C . THR A 1 82 ? -18.984 43.156 12.672 1 91.31 82 THR A C 1
ATOM 650 O O . THR A 1 82 ? -19.656 44.094 13.102 1 91.31 82 THR A O 1
ATOM 653 N N . GLU A 1 83 ? -19.469 42.188 11.914 1 91.19 83 GLU A N 1
ATOM 654 C CA . GLU A 1 83 ? -20.734 42.406 11.211 1 91.19 83 GLU A CA 1
ATOM 655 C C . GLU A 1 83 ? -21.891 41.781 11.984 1 91.19 83 GLU A C 1
ATOM 657 O O . GLU A 1 83 ? -23.016 42.312 11.922 1 91.19 83 GLU A O 1
ATOM 662 N N . ASN A 1 84 ? -21.703 40.656 12.617 1 89.88 84 ASN A N 1
ATOM 663 C CA . ASN A 1 84 ? -22.844 39.875 13.086 1 89.88 84 ASN A CA 1
ATOM 664 C C . ASN A 1 84 ? -22.734 39.562 14.578 1 89.88 84 ASN A C 1
ATOM 666 O O . ASN A 1 84 ? -23.672 39.062 15.188 1 89.88 84 ASN A O 1
ATOM 670 N N . GLY A 1 85 ? -21.625 39.844 15.219 1 89.94 85 GLY A N 1
ATOM 671 C CA . GLY A 1 85 ? -21.375 39.438 16.594 1 89.94 85 GLY A CA 1
ATOM 672 C C . GLY A 1 85 ? -20.656 38.094 16.719 1 89.94 85 GLY A C 1
ATOM 673 O O . GLY A 1 85 ? -20.531 37.375 15.734 1 89.94 85 GLY A O 1
ATOM 674 N N . ASN A 1 86 ? -20.297 37.656 17.859 1 90.12 86 ASN A N 1
ATOM 675 C CA . ASN A 1 86 ? -19.438 36.5 18.109 1 90.12 86 ASN A CA 1
ATOM 676 C C . ASN A 1 86 ? -20.156 35.188 17.844 1 90.12 86 ASN A C 1
ATOM 678 O O . ASN A 1 86 ? -19.641 34.312 17.172 1 90.12 86 ASN A O 1
ATOM 682 N N . GLU A 1 87 ? -21.297 35.031 18.391 1 91.56 87 GLU A N 1
ATOM 683 C CA . GLU A 1 87 ? -22.047 33.781 18.281 1 91.56 87 GLU A CA 1
ATOM 684 C C . GLU A 1 87 ? -22.375 33.469 16.828 1 91.56 87 GLU A C 1
ATOM 686 O O . GLU A 1 87 ? -22.156 32.344 16.375 1 91.56 87 GLU A O 1
ATOM 691 N N . LYS A 1 88 ? -22.891 34.469 16.141 1 94.12 88 LYS A N 1
ATOM 692 C CA . LYS A 1 88 ? -23.234 34.281 14.734 1 94.12 88 LYS A CA 1
ATOM 693 C C . LYS A 1 88 ? -21.984 34.062 13.891 1 94.12 88 LYS A C 1
ATOM 695 O O . LYS A 1 88 ? -22.016 33.281 12.93 1 94.12 88 LYS A O 1
ATOM 700 N N . ALA A 1 89 ? -20.922 34.688 14.242 1 94.62 89 ALA A N 1
ATOM 701 C CA . ALA A 1 89 ? -19.656 34.531 13.523 1 94.62 89 ALA A CA 1
ATOM 702 C C . ALA A 1 89 ? -19.172 33.094 13.586 1 94.62 89 ALA A C 1
ATOM 704 O O . ALA A 1 89 ? -18.703 32.562 12.578 1 94.62 89 ALA A O 1
ATOM 705 N N . GLU A 1 90 ? -19.312 32.5 14.711 1 95.12 90 GLU A N 1
ATOM 706 C CA . GLU A 1 90 ? -18.891 31.094 14.875 1 95.12 90 GLU A CA 1
ATOM 707 C C . GLU A 1 90 ? -19.766 30.156 14.055 1 95.12 90 GLU A C 1
ATOM 709 O O . GLU A 1 90 ? -19.266 29.188 13.469 1 95.12 90 GLU A O 1
ATOM 714 N N . LYS A 1 91 ? -21.031 30.422 14.031 1 95.62 91 LYS A N 1
ATOM 715 C CA . LYS A 1 91 ? -21.938 29.641 13.211 1 95.62 91 LYS A CA 1
ATOM 716 C C . LYS A 1 91 ? -21.594 29.75 11.727 1 95.62 91 LYS A C 1
ATOM 718 O O . LYS A 1 91 ? -21.625 28.766 10.992 1 95.62 91 LYS A O 1
ATOM 723 N N . ASN A 1 92 ? -21.344 31 11.391 1 96.75 92 ASN A N 1
ATOM 724 C CA . ASN A 1 92 ? -20.969 31.234 10 1 96.75 92 ASN A CA 1
ATOM 725 C C . ASN A 1 92 ? -19.656 30.531 9.656 1 96.75 92 ASN A C 1
ATOM 727 O O . ASN A 1 92 ? -19.469 30.062 8.531 1 96.75 92 ASN A O 1
ATOM 731 N N . LEU A 1 93 ? -18.734 30.453 10.602 1 97.31 93 LEU A N 1
ATOM 732 C CA . LEU A 1 93 ? -17.469 29.75 10.391 1 97.31 93 LEU A CA 1
ATOM 733 C C . LEU A 1 93 ? -17.688 28.266 10.172 1 97.31 93 LEU A C 1
ATOM 735 O O . LEU A 1 93 ? -17.016 27.641 9.359 1 97.31 93 LEU A O 1
ATOM 739 N N . MET A 1 94 ? -18.625 27.75 10.891 1 97.31 94 MET A N 1
ATOM 740 C CA . MET A 1 94 ? -18.969 26.344 10.711 1 97.31 94 MET A CA 1
ATOM 741 C C . MET A 1 94 ? -19.422 26.078 9.281 1 97.31 94 MET A C 1
ATOM 743 O O . MET A 1 94 ? -19.016 25.078 8.672 1 97.31 94 MET A O 1
ATOM 747 N N . LYS A 1 95 ? -20.25 26.969 8.781 1 97.31 95 LYS A N 1
ATOM 748 C CA . LYS A 1 95 ? -20.719 26.844 7.402 1 97.31 95 LYS A CA 1
ATOM 749 C C . LYS A 1 95 ? -19.562 26.984 6.418 1 97.31 95 LYS A C 1
ATOM 751 O O . LYS A 1 95 ? -19.484 26.234 5.441 1 97.31 95 LYS A O 1
ATOM 756 N N . TRP A 1 96 ? -18.766 27.969 6.691 1 97.75 96 TRP A N 1
ATOM 757 C CA . TRP A 1 96 ? -17.578 28.188 5.867 1 97.75 96 TRP A CA 1
ATOM 758 C C . TRP A 1 96 ? -16.719 26.938 5.809 1 97.75 96 TRP A C 1
ATOM 760 O O . TRP A 1 96 ? -16.219 26.562 4.742 1 97.75 96 TRP A O 1
ATOM 770 N N . CYS A 1 97 ? -16.5 26.234 6.938 1 98.25 97 CYS A N 1
ATOM 771 C CA . CYS A 1 97 ? -15.734 24.984 7.012 1 98.25 97 CYS A CA 1
ATOM 772 C C . CYS A 1 97 ? -16.359 23.906 6.141 1 98.25 97 CYS A C 1
ATOM 774 O O . CYS A 1 97 ? -15.656 23.25 5.371 1 98.25 97 CYS A O 1
ATOM 776 N N . LYS A 1 98 ? -17.578 23.812 6.23 1 97.19 98 LYS A N 1
ATOM 777 C CA . LYS A 1 98 ? -18.297 22.812 5.434 1 97.19 98 LYS A CA 1
ATOM 778 C C . LYS A 1 98 ? -18.125 23.062 3.941 1 97.19 98 LYS A C 1
ATOM 780 O O . LYS A 1 98 ? -17.812 22.141 3.18 1 97.19 98 LYS A O 1
ATOM 785 N N . ASP A 1 99 ? -18.234 24.328 3.553 1 96.62 99 ASP A N 1
ATOM 786 C CA . ASP A 1 99 ? -18.141 24.719 2.15 1 96.62 99 ASP A CA 1
ATOM 787 C C . ASP A 1 99 ? -16.719 24.531 1.625 1 96.62 99 ASP A C 1
ATOM 789 O O . ASP A 1 99 ? -16.516 24.391 0.417 1 96.62 99 ASP A O 1
ATOM 793 N N . ASN A 1 100 ? -15.812 24.547 2.559 1 97.38 100 ASN A N 1
ATOM 794 C CA . ASN A 1 100 ? -14.414 24.469 2.141 1 97.38 100 ASN A CA 1
ATOM 795 C C . ASN A 1 100 ? -13.805 23.109 2.482 1 97.38 100 ASN A C 1
ATOM 797 O O . ASN A 1 100 ? -12.586 22.922 2.395 1 97.38 100 ASN A O 1
ATOM 801 N N . PHE A 1 101 ? -14.664 22.188 2.982 1 97.62 101 PHE A N 1
ATOM 802 C CA . PHE A 1 101 ? -14.273 20.812 3.295 1 97.62 101 PHE A CA 1
ATOM 803 C C . PHE A 1 101 ? -13.211 20.781 4.391 1 97.62 101 PHE A C 1
ATOM 805 O O . PHE A 1 101 ? -12.227 20.047 4.297 1 97.62 101 PHE A O 1
ATOM 812 N N . ILE A 1 102 ? -13.383 21.641 5.336 1 97.69 102 ILE A N 1
ATOM 813 C CA . ILE A 1 102 ? -12.562 21.734 6.539 1 97.69 102 ILE A CA 1
ATOM 814 C C . ILE A 1 102 ? -13.336 21.156 7.73 1 97.69 102 ILE A C 1
ATOM 816 O O . ILE A 1 102 ? -14.531 21.422 7.887 1 97.69 102 ILE A O 1
ATOM 820 N N . ASN A 1 103 ? -12.664 20.359 8.5 1 97.19 103 ASN A N 1
ATOM 821 C CA . ASN A 1 103 ? -13.258 19.844 9.734 1 97.19 103 ASN A CA 1
ATOM 822 C C . ASN A 1 103 ? -13.383 20.938 10.789 1 97.19 103 ASN A C 1
ATOM 824 O O . ASN A 1 103 ? -12.383 21.375 11.359 1 97.19 103 ASN A O 1
ATOM 828 N N . ASN A 1 104 ? -14.617 21.312 11.062 1 97.19 104 ASN A N 1
ATOM 829 C CA . ASN A 1 104 ? -14.859 22.406 12 1 97.19 104 ASN A CA 1
ATOM 830 C C . ASN A 1 104 ? -14.375 22.062 13.406 1 97.19 104 ASN A C 1
ATOM 832 O O . ASN A 1 104 ? -13.781 22.906 14.086 1 97.19 104 ASN A O 1
ATOM 836 N N . ARG A 1 105 ? -14.656 20.859 13.789 1 96.88 105 ARG A N 1
ATOM 837 C CA . ARG A 1 105 ? -14.242 20.438 15.125 1 96.88 105 ARG A CA 1
ATOM 838 C C . ARG A 1 105 ? -12.727 20.516 15.273 1 96.88 105 ARG A C 1
ATOM 840 O O . ARG A 1 105 ? -12.219 21.047 16.266 1 96.88 105 ARG A O 1
ATOM 847 N N . SER A 1 106 ? -12.016 20.016 14.297 1 97.44 106 SER A N 1
ATOM 848 C CA . SER A 1 106 ? -10.555 20.031 14.32 1 97.44 106 SER A CA 1
ATOM 849 C C . SER A 1 106 ? -10.023 21.453 14.305 1 97.44 106 SER A C 1
ATOM 851 O O . SER A 1 106 ? -9.094 21.781 15.055 1 97.44 106 SER A O 1
ATOM 853 N N . LEU A 1 107 ? -10.617 22.312 13.5 1 98 107 LEU A N 1
ATOM 854 C CA . LEU A 1 107 ? -10.156 23.688 13.398 1 98 107 LEU A CA 1
ATOM 855 C C . LEU A 1 107 ? -10.383 24.422 14.719 1 98 107 LEU A C 1
ATOM 857 O O . LEU A 1 107 ? -9.508 25.172 15.172 1 98 107 LEU A O 1
ATOM 861 N N . LYS A 1 108 ? -11.523 24.219 15.289 1 96.75 108 LYS A N 1
ATOM 862 C CA . LYS A 1 108 ? -11.82 24.844 16.578 1 96.75 108 LYS A CA 1
ATOM 863 C C . LYS A 1 108 ? -10.82 24.406 17.641 1 96.75 108 LYS A C 1
ATOM 865 O O . LYS A 1 108 ? -10.32 25.234 18.406 1 96.75 108 LYS A O 1
ATOM 870 N N . HIS A 1 109 ? -10.562 23.141 17.641 1 96.94 109 HIS A N 1
ATOM 871 C CA . HIS A 1 109 ? -9.594 22.625 18.594 1 96.94 109 HIS A CA 1
ATOM 872 C C . HIS A 1 109 ? -8.203 23.188 18.344 1 96.94 109 HIS A C 1
ATOM 874 O O . HIS A 1 109 ? -7.48 23.516 19.297 1 96.94 109 HIS A O 1
ATOM 880 N N . ALA A 1 110 ? -7.859 23.297 17.125 1 97.06 110 ALA A N 1
ATOM 881 C CA . ALA A 1 110 ? -6.559 23.875 16.781 1 97.06 110 ALA A CA 1
ATOM 882 C C . ALA A 1 110 ? -6.445 25.312 17.25 1 97.06 110 ALA A C 1
ATOM 884 O O . ALA A 1 110 ? -5.402 25.719 17.766 1 97.06 110 ALA A O 1
ATOM 885 N N . ARG A 1 111 ? -7.52 26.047 17.109 1 96.88 111 ARG A N 1
ATOM 886 C CA . ARG A 1 111 ? -7.539 27.438 17.578 1 96.88 111 ARG A CA 1
ATOM 887 C C . ARG A 1 111 ? -7.395 27.5 19.094 1 96.88 111 ARG A C 1
ATOM 889 O O . ARG A 1 111 ? -6.699 28.375 19.609 1 96.88 111 ARG A O 1
ATOM 896 N N . ASP A 1 112 ? -8.039 26.562 19.75 1 96 112 ASP A N 1
ATOM 897 C CA . ASP A 1 112 ? -7.91 26.516 21.203 1 96 112 ASP A CA 1
ATOM 898 C C . ASP A 1 112 ? -6.469 26.219 21.609 1 96 112 ASP A C 1
ATOM 900 O O . ASP A 1 112 ? -5.934 26.859 22.516 1 96 112 ASP A O 1
ATOM 904 N N . ILE A 1 113 ? -5.863 25.297 20.953 1 95 113 ILE A N 1
ATOM 905 C CA . ILE A 1 113 ? -4.488 24.906 21.25 1 95 113 ILE A CA 1
ATOM 906 C C . ILE A 1 113 ? -3.553 26.078 20.938 1 95 113 ILE A C 1
ATOM 908 O O . ILE A 1 113 ? -2.629 26.359 21.703 1 95 113 ILE A O 1
ATOM 912 N N . TYR A 1 114 ? -3.76 26.734 19.828 1 96 114 TYR A N 1
ATOM 913 C CA . TYR A 1 114 ? -2.984 27.906 19.484 1 96 114 TYR A CA 1
ATOM 914 C C . TYR A 1 114 ? -2.984 28.922 20.609 1 96 114 TYR A C 1
ATOM 916 O O . TYR A 1 114 ? -1.924 29.391 21.047 1 96 114 TYR A O 1
ATOM 924 N N . ASN A 1 115 ? -4.176 29.219 21.141 1 95.12 115 ASN A N 1
ATOM 925 C CA . ASN A 1 115 ? -4.312 30.203 22.203 1 95.12 115 ASN A CA 1
ATOM 926 C C . ASN A 1 115 ? -3.611 29.766 23.484 1 95.12 115 ASN A C 1
ATOM 928 O O . ASN A 1 115 ? -2.98 30.562 24.172 1 95.12 115 ASN A O 1
ATOM 932 N N . GLN A 1 116 ? -3.738 28.578 23.75 1 92.75 116 GLN A N 1
ATOM 933 C CA . GLN A 1 116 ? -3.092 28.031 24.938 1 92.75 116 GLN A CA 1
ATOM 934 C C . GLN A 1 116 ? -1.573 28.141 24.844 1 92.75 116 GLN A C 1
ATOM 936 O O . GLN A 1 116 ? -0.917 28.594 25.781 1 92.75 116 GLN A O 1
ATOM 941 N N . ILE A 1 117 ? -1.002 27.781 23.672 1 93.31 117 ILE A N 1
ATOM 942 C CA . ILE A 1 117 ? 0.445 27.812 23.484 1 93.31 117 ILE A CA 1
ATOM 943 C C . ILE A 1 117 ? 0.934 29.25 23.438 1 93.31 117 ILE A C 1
ATOM 945 O O . ILE A 1 117 ? 2.012 29.562 23.953 1 93.31 117 ILE A O 1
ATOM 949 N N . LEU A 1 118 ? 0.15 30.047 22.828 1 93.19 118 LEU A N 1
ATOM 950 C CA . LEU A 1 118 ? 0.482 31.469 22.75 1 93.19 118 LEU A CA 1
ATOM 951 C C . LEU A 1 118 ? 0.656 32.062 24.156 1 93.19 118 LEU A C 1
ATOM 953 O O . LEU A 1 118 ? 1.635 32.75 24.406 1 93.19 118 LEU A O 1
ATOM 957 N N . GLU A 1 119 ? -0.221 31.719 24.984 1 91.75 119 GLU A N 1
ATOM 958 C CA . GLU A 1 119 ? -0.148 32.219 26.359 1 91.75 119 GLU A CA 1
ATOM 959 C C . GLU A 1 119 ? 1.118 31.719 27.047 1 91.75 119 GLU A C 1
ATOM 961 O O . GLU A 1 119 ? 1.773 32.469 27.766 1 91.75 119 GLU A O 1
ATOM 966 N N . ASN A 1 120 ? 1.403 30.516 26.828 1 89.56 120 ASN A N 1
ATOM 967 C CA . ASN A 1 120 ? 2.592 29.922 27.438 1 89.56 120 ASN A CA 1
ATOM 968 C C . ASN A 1 120 ? 3.869 30.578 26.906 1 89.56 120 ASN A C 1
ATOM 970 O O . ASN A 1 120 ? 4.785 30.875 27.672 1 89.56 120 ASN A O 1
ATOM 974 N N . VAL A 1 121 ? 3.918 30.781 25.625 1 89.94 121 VAL A N 1
ATOM 975 C CA . VAL A 1 121 ? 5.078 31.375 24.984 1 89.94 121 VAL A CA 1
ATOM 976 C C . VAL A 1 121 ? 5.273 32.812 25.469 1 89.94 121 VAL A C 1
ATOM 978 O O . VAL A 1 121 ? 6.402 33.25 25.703 1 89.94 121 VAL A O 1
ATOM 981 N N . GLU A 1 122 ? 4.223 33.5 25.672 1 88.94 122 GLU A N 1
ATOM 982 C CA . GLU A 1 122 ? 4.281 34.875 26.188 1 88.94 122 GLU A CA 1
ATOM 983 C C . GLU A 1 122 ? 4.785 34.875 27.625 1 88.94 122 GLU A C 1
ATOM 985 O O . GLU A 1 122 ? 5.574 35.75 28 1 88.94 122 GLU A O 1
ATOM 990 N N . ARG A 1 123 ? 4.426 33.969 28.344 1 88.56 123 ARG A N 1
ATOM 991 C CA . ARG A 1 123 ? 4.867 33.844 29.734 1 88.56 123 ARG A CA 1
ATOM 992 C C . ARG A 1 123 ? 6.367 33.562 29.812 1 88.56 123 ARG A C 1
ATOM 994 O O . ARG A 1 123 ? 7.039 34.031 30.734 1 88.56 123 ARG A O 1
ATOM 1001 N N . MET A 1 124 ? 6.855 32.938 28.844 1 87.69 124 MET A N 1
ATOM 1002 C CA . MET A 1 124 ? 8.273 32.625 28.781 1 87.69 124 MET A CA 1
ATOM 1003 C C . MET A 1 124 ? 9.094 33.812 28.297 1 87.69 124 MET A C 1
ATOM 1005 O O . MET A 1 124 ? 10.328 33.75 28.281 1 87.69 124 MET A O 1
ATOM 1009 N N . GLY A 1 125 ? 8.477 34.844 27.859 1 87.69 125 GLY A N 1
ATOM 1010 C CA . GLY A 1 125 ? 9.156 36.062 27.453 1 87.69 125 GLY A CA 1
ATOM 1011 C C . GLY A 1 125 ? 9.602 36.062 26.016 1 87.69 125 GLY A C 1
ATOM 1012 O O . GLY A 1 125 ? 10.453 36.844 25.609 1 87.69 125 GLY A O 1
ATOM 1013 N N . LEU A 1 126 ? 9.023 35.156 25.281 1 89.19 126 LEU A N 1
ATOM 1014 C CA . LEU A 1 126 ? 9.398 35.094 23.875 1 89.19 126 LEU A CA 1
ATOM 1015 C C . LEU A 1 126 ? 8.617 36.125 23.078 1 89.19 126 LEU A C 1
ATOM 1017 O O . LEU A 1 126 ? 7.43 36.344 23.328 1 89.19 126 LEU A O 1
ATOM 1021 N N . LYS A 1 127 ? 9.328 36.781 22.141 1 89.31 127 LYS A N 1
ATOM 1022 C CA . LYS A 1 127 ? 8.688 37.75 21.266 1 89.31 127 LYS A CA 1
ATOM 1023 C C . LYS A 1 127 ? 7.941 37.062 20.125 1 89.31 127 LYS A C 1
ATOM 1025 O O . LYS A 1 127 ? 8.516 36.25 19.391 1 89.31 127 LYS A O 1
ATOM 1030 N N . ILE A 1 128 ? 6.699 37.469 20.016 1 93.19 128 ILE A N 1
ATOM 1031 C CA . ILE A 1 128 ? 5.887 36.906 18.938 1 93.19 128 ILE A CA 1
ATOM 1032 C C . ILE A 1 128 ? 6.148 37.688 17.641 1 93.19 128 ILE A C 1
ATOM 1034 O O . ILE A 1 128 ? 5.906 38.906 17.578 1 93.19 128 ILE A O 1
ATOM 1038 N N . SER A 1 129 ? 6.746 37.031 16.703 1 95.62 129 SER A N 1
ATOM 1039 C CA . SER A 1 129 ? 7.062 37.656 15.414 1 95.62 129 SER A CA 1
ATOM 1040 C C . SER A 1 129 ? 6.434 36.875 14.258 1 95.62 129 SER A C 1
ATOM 1042 O O . SER A 1 129 ? 6.207 35.656 14.375 1 95.62 129 SER A O 1
ATOM 1044 N N . SER A 1 130 ? 6.113 37.594 13.203 1 96.94 130 SER A N 1
ATOM 1045 C CA . SER A 1 130 ? 5.57 37 11.984 1 96.94 130 SER A CA 1
ATOM 1046 C C . SER A 1 130 ? 6.496 37.25 10.797 1 96.94 130 SER A C 1
ATOM 1048 O O . SER A 1 130 ? 7.09 38.312 10.664 1 96.94 130 SER A O 1
ATOM 1050 N N . CYS A 1 131 ? 6.562 36.281 9.953 1 96.62 131 CYS A N 1
ATOM 1051 C CA . CYS A 1 131 ? 7.379 36.469 8.75 1 96.62 131 CYS A CA 1
ATOM 1052 C C . CYS A 1 131 ? 6.531 36.938 7.582 1 96.62 131 CYS A C 1
ATOM 1054 O O . CYS A 1 131 ? 7.039 37.125 6.473 1 96.62 131 CYS A O 1
ATOM 1056 N N . GLY A 1 132 ? 5.336 37.125 7.816 1 94.25 132 GLY A N 1
ATOM 1057 C CA . GLY A 1 132 ? 4.457 37.719 6.805 1 94.25 132 GLY A CA 1
ATOM 1058 C C . GLY A 1 132 ? 4.238 36.781 5.621 1 94.25 132 GLY A C 1
ATOM 1059 O O . GLY A 1 132 ? 3.986 35.594 5.797 1 94.25 132 GLY A O 1
ATOM 1060 N N . ASP A 1 133 ? 4.297 37.375 4.375 1 92.44 133 ASP A N 1
ATOM 1061 C CA . ASP A 1 133 ? 3.977 36.594 3.168 1 92.44 133 ASP A CA 1
ATOM 1062 C C . ASP A 1 133 ? 5.188 35.812 2.68 1 92.44 133 ASP A C 1
ATOM 1064 O O . ASP A 1 133 ? 5.039 34.812 1.972 1 92.44 133 ASP A O 1
ATOM 1068 N N . ASP A 1 134 ? 6.312 36.312 3.076 1 95.44 134 ASP A N 1
ATOM 1069 C CA . ASP A 1 134 ? 7.527 35.594 2.73 1 95.44 134 ASP A CA 1
ATOM 1070 C C . ASP A 1 134 ? 7.762 34.406 3.693 1 95.44 134 ASP A C 1
ATOM 1072 O O . ASP A 1 134 ? 8.258 34.625 4.805 1 95.44 134 ASP A O 1
ATOM 1076 N N . MET A 1 135 ? 7.551 33.188 3.207 1 97.5 135 MET A N 1
ATOM 1077 C CA . MET A 1 135 ? 7.516 32.031 4.086 1 97.5 135 MET A CA 1
ATOM 1078 C C . MET A 1 135 ? 8.883 31.359 4.152 1 97.5 135 MET A C 1
ATOM 1080 O O . MET A 1 135 ? 9.016 30.281 4.738 1 97.5 135 MET A O 1
ATOM 1084 N N . LEU A 1 136 ? 9.914 31.938 3.613 1 97.94 136 LEU A N 1
ATOM 1085 C CA . LEU A 1 136 ? 11.25 31.359 3.623 1 97.94 136 LEU A CA 1
ATOM 1086 C C . LEU A 1 136 ? 11.75 31.172 5.051 1 97.94 136 LEU A C 1
ATOM 1088 O O . LEU A 1 136 ? 12.266 30.109 5.395 1 97.94 136 LEU A O 1
ATOM 1092 N N . PRO A 1 137 ? 11.555 32.188 5.973 1 98 137 PRO A N 1
ATOM 1093 C CA . PRO A 1 137 ? 11.992 31.969 7.355 1 98 137 PRO A CA 1
ATOM 1094 C C . PRO A 1 137 ? 11.305 30.781 8.023 1 98 137 PRO A C 1
ATOM 1096 O O . PRO A 1 137 ? 11.945 30.031 8.766 1 98 137 PRO A O 1
ATOM 1099 N N . LEU A 1 138 ? 10.031 30.578 7.711 1 98.56 138 LEU A N 1
ATOM 1100 C CA . LEU A 1 138 ? 9.32 29.438 8.281 1 98.56 138 LEU A CA 1
ATOM 1101 C C . LEU A 1 138 ? 9.883 28.125 7.746 1 98.56 138 LEU A C 1
ATOM 1103 O O . LEU A 1 138 ? 10.102 27.172 8.516 1 98.56 138 LEU A O 1
ATOM 1107 N N . ARG A 1 139 ? 10.125 28.031 6.426 1 98.56 139 ARG A N 1
ATOM 1108 C CA . ARG A 1 139 ? 10.656 26.812 5.824 1 98.56 139 ARG A CA 1
ATOM 1109 C C . ARG A 1 139 ? 12.023 26.469 6.398 1 98.56 139 ARG A C 1
ATOM 1111 O O . ARG A 1 139 ? 12.305 25.297 6.684 1 98.56 139 ARG A O 1
ATOM 1118 N N . ARG A 1 140 ? 12.836 27.453 6.574 1 98.31 140 ARG A N 1
ATOM 1119 C CA . ARG A 1 140 ? 14.156 27.234 7.164 1 98.31 140 ARG A CA 1
ATOM 1120 C C . ARG A 1 140 ? 14.039 26.812 8.625 1 98.31 140 ARG A C 1
ATOM 1122 O O . ARG A 1 140 ? 14.797 25.953 9.086 1 98.31 140 ARG A O 1
ATOM 1129 N N . CYS A 1 141 ? 13.102 27.438 9.336 1 98 141 CYS A N 1
ATOM 1130 C CA . CYS A 1 141 ? 12.859 27.047 10.719 1 98 141 CYS A CA 1
ATOM 1131 C C . CYS A 1 141 ? 12.406 25.609 10.82 1 98 141 CYS A C 1
ATOM 1133 O O . CYS A 1 141 ? 12.875 24.859 11.688 1 98 141 CYS A O 1
ATOM 1135 N N . LEU A 1 142 ? 11.547 25.203 9.922 1 98.19 142 LEU A N 1
ATOM 1136 C CA . LEU A 1 142 ? 11.086 23.812 9.875 1 98.19 142 LEU A CA 1
ATOM 1137 C C . LEU A 1 142 ? 12.258 22.859 9.633 1 98.19 142 LEU A C 1
ATOM 1139 O O . LEU A 1 142 ? 12.375 21.828 10.297 1 98.19 142 LEU A O 1
ATOM 1143 N N . ALA A 1 143 ? 13.102 23.234 8.719 1 97.88 143 ALA A N 1
ATOM 1144 C CA . ALA A 1 143 ? 14.281 22.422 8.43 1 97.88 143 ALA A CA 1
ATOM 1145 C C . ALA A 1 143 ? 15.164 22.281 9.664 1 97.88 143 ALA A C 1
ATOM 1147 O O . ALA A 1 143 ? 15.641 21.188 9.969 1 97.88 143 ALA A O 1
ATOM 1148 N N . ALA A 1 144 ? 15.32 23.344 10.367 1 97.19 144 ALA A N 1
ATOM 1149 C CA . ALA A 1 144 ? 16.156 23.344 11.562 1 97.19 144 ALA A CA 1
ATOM 1150 C C . ALA A 1 144 ? 15.508 22.531 12.68 1 97.19 144 ALA A C 1
ATOM 1152 O O . ALA A 1 144 ? 16.203 21.844 13.438 1 97.19 144 ALA A O 1
ATOM 1153 N N . SER A 1 145 ? 14.227 22.641 12.789 1 96.38 145 SER A N 1
ATOM 1154 C CA . SER A 1 145 ? 13.484 22.016 13.883 1 96.38 145 SER A CA 1
ATOM 1155 C C . SER A 1 145 ? 13.352 20.516 13.664 1 96.38 145 SER A C 1
ATOM 1157 O O . SER A 1 145 ? 13.406 19.734 14.625 1 96.38 145 SER A O 1
ATOM 1159 N N . TYR A 1 146 ? 13.172 20.109 12.406 1 96.5 146 TYR A N 1
ATOM 1160 C CA . TYR A 1 146 ? 12.883 18.719 12.086 1 96.5 146 TYR A CA 1
ATOM 1161 C C . TYR A 1 146 ? 13.961 18.141 11.18 1 96.5 146 TYR A C 1
ATOM 1163 O O . TYR A 1 146 ? 13.664 17.359 10.266 1 96.5 146 TYR A O 1
ATOM 1171 N N . PHE A 1 147 ? 15.18 18.484 11.469 1 96.25 147 PHE A N 1
ATOM 1172 C CA . PHE A 1 147 ? 16.297 18.109 10.617 1 96.25 147 PHE A CA 1
ATOM 1173 C C . PHE A 1 147 ? 16.484 16.594 10.602 1 96.25 147 PHE A C 1
ATOM 1175 O O . PHE A 1 147 ? 17 16.047 9.625 1 96.25 147 PHE A O 1
ATOM 1182 N N . LEU A 1 148 ? 16 15.844 11.531 1 95.94 148 LEU A N 1
ATOM 1183 C CA . LEU A 1 148 ? 16.094 14.383 11.547 1 95.94 148 LEU A CA 1
ATOM 1184 C C . LEU A 1 148 ? 15.062 13.758 10.625 1 95.94 148 LEU A C 1
ATOM 1186 O O . LEU A 1 148 ? 15.156 12.57 10.297 1 95.94 148 LEU A O 1
ATOM 1190 N N . ASN A 1 149 ? 14.125 14.531 10.227 1 97.62 149 ASN A N 1
ATOM 1191 C CA . ASN A 1 149 ? 13.062 14.086 9.336 1 97.62 149 ASN A CA 1
ATOM 1192 C C . ASN A 1 149 ? 13.242 14.633 7.922 1 97.62 149 ASN A C 1
ATOM 1194 O O . ASN A 1 149 ? 12.281 15.062 7.285 1 97.62 149 ASN A O 1
ATOM 1198 N N . ALA A 1 150 ? 14.414 14.703 7.488 1 98.38 150 ALA A N 1
ATOM 1199 C CA . ALA A 1 150 ? 14.727 15.141 6.129 1 98.38 150 ALA A CA 1
ATOM 1200 C C . ALA A 1 150 ? 14.906 13.945 5.195 1 98.38 150 ALA A C 1
ATOM 1202 O O . ALA A 1 150 ? 15.352 12.875 5.621 1 98.38 150 ALA A O 1
ATOM 1203 N N . ALA A 1 151 ? 14.531 14.094 3.943 1 98.69 151 ALA A N 1
ATOM 1204 C CA . ALA A 1 151 ? 14.633 12.992 2.98 1 98.69 151 ALA A CA 1
ATOM 1205 C C . ALA A 1 151 ? 14.945 13.523 1.583 1 98.69 151 ALA A C 1
ATOM 1207 O O . ALA A 1 151 ? 14.602 14.656 1.244 1 98.69 151 ALA A O 1
ATOM 1208 N N . LEU A 1 152 ? 15.617 12.695 0.829 1 98.5 152 LEU A N 1
ATOM 1209 C CA . LEU A 1 152 ? 15.992 13.031 -0.541 1 98.5 152 LEU A CA 1
ATOM 1210 C C . LEU A 1 152 ? 15.234 12.164 -1.54 1 98.5 152 LEU A C 1
ATOM 1212 O O . LEU A 1 152 ? 15.039 10.969 -1.305 1 98.5 152 LEU A O 1
ATOM 1216 N N . LYS A 1 153 ? 14.922 12.695 -2.637 1 98.38 153 LYS A N 1
ATOM 1217 C CA . LYS A 1 153 ? 14.203 12 -3.697 1 98.38 153 LYS A CA 1
ATOM 1218 C C . LYS A 1 153 ? 15.125 11.062 -4.469 1 98.38 153 LYS A C 1
ATOM 1220 O O . LYS A 1 153 ? 16.25 11.438 -4.805 1 98.38 153 LYS A O 1
ATOM 1225 N N . HIS A 1 154 ? 14.602 9.867 -4.758 1 96.56 154 HIS A N 1
ATOM 1226 C CA . HIS A 1 154 ? 15.258 8.914 -5.648 1 96.56 154 HIS A CA 1
ATOM 1227 C C . HIS A 1 154 ? 14.688 8.992 -7.062 1 96.56 154 HIS A C 1
ATOM 1229 O O . HIS A 1 154 ? 13.594 9.523 -7.262 1 96.56 154 HIS A O 1
ATOM 1235 N N . PRO A 1 155 ? 15.391 8.469 -8.008 1 94.38 155 PRO A N 1
ATOM 1236 C CA . PRO A 1 155 ? 14.93 8.516 -9.398 1 94.38 155 PRO A CA 1
ATOM 1237 C C . PRO A 1 155 ? 13.578 7.836 -9.602 1 94.38 155 PRO A C 1
ATOM 1239 O O . PRO A 1 155 ? 12.812 8.219 -10.492 1 94.38 155 PRO A O 1
ATOM 1242 N N . ASP A 1 156 ? 13.258 6.949 -8.789 1 92.31 156 ASP A N 1
ATOM 1243 C CA . ASP A 1 156 ? 12.016 6.211 -8.969 1 92.31 156 ASP A CA 1
ATOM 1244 C C . ASP A 1 156 ? 10.844 6.938 -8.312 1 92.31 156 ASP A C 1
ATOM 1246 O O . ASP A 1 156 ? 9.719 6.434 -8.312 1 92.31 156 ASP A O 1
ATOM 1250 N N . GLY A 1 157 ? 11.117 8.039 -7.617 1 95.25 157 GLY A N 1
ATOM 1251 C CA . GLY A 1 157 ? 10.055 8.844 -7.047 1 95.25 157 GLY A CA 1
ATOM 1252 C C . GLY A 1 157 ? 9.891 8.656 -5.551 1 95.25 157 GLY A C 1
ATOM 1253 O O . GLY A 1 157 ? 9.141 9.391 -4.902 1 95.25 157 GLY A O 1
ATOM 1254 N N . THR A 1 158 ? 10.578 7.668 -5.016 1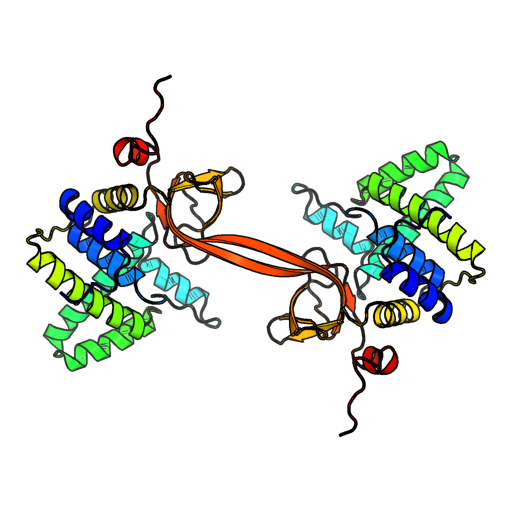 97.31 158 THR A N 1
ATOM 1255 C CA . THR A 1 158 ? 10.555 7.465 -3.57 1 97.31 158 THR A CA 1
ATOM 1256 C C . THR A 1 158 ? 11.562 8.383 -2.879 1 97.31 158 THR A C 1
ATOM 1258 O O . THR A 1 158 ? 12.312 9.102 -3.543 1 97.31 158 THR A O 1
ATOM 1261 N N . TYR A 1 159 ? 11.445 8.438 -1.549 1 98.56 159 TYR A N 1
ATOM 1262 C CA . TYR A 1 159 ? 12.344 9.266 -0.755 1 98.56 159 TYR A CA 1
ATOM 1263 C C . TYR A 1 159 ? 13.141 8.422 0.233 1 98.56 159 TYR A C 1
ATOM 1265 O O . TYR A 1 159 ? 12.602 7.477 0.824 1 98.56 159 TYR A O 1
ATOM 1273 N N . ARG A 1 160 ? 14.359 8.766 0.364 1 98.25 160 ARG A N 1
ATOM 1274 C CA . ARG A 1 160 ? 15.211 8.148 1.376 1 98.25 160 ARG A CA 1
ATOM 1275 C C . ARG A 1 160 ? 15.438 9.086 2.553 1 98.25 160 ARG A C 1
ATOM 1277 O O . ARG A 1 160 ? 15.953 10.195 2.379 1 98.25 160 ARG A O 1
ATOM 1284 N N . VAL A 1 161 ? 15.031 8.672 3.691 1 97.81 161 VAL A N 1
ATOM 1285 C CA . VAL A 1 161 ? 15.242 9.461 4.902 1 97.81 161 VAL A CA 1
ATOM 1286 C C . VAL A 1 161 ? 16.734 9.516 5.238 1 97.81 161 VAL A C 1
ATOM 1288 O O . VAL A 1 161 ? 17.391 8.477 5.332 1 97.81 161 VAL A O 1
ATOM 1291 N N . LEU A 1 162 ? 17.219 10.641 5.492 1 97 162 LEU A N 1
ATOM 1292 C CA . LEU A 1 162 ? 18.656 10.852 5.641 1 97 162 LEU A CA 1
ATOM 1293 C C . LEU A 1 162 ? 19.156 10.281 6.965 1 97 162 LEU A C 1
ATOM 1295 O O . LEU A 1 162 ? 20.25 9.727 7.031 1 97 162 LEU A O 1
ATOM 1299 N N . ALA A 1 163 ? 18.375 10.367 7.973 1 95.12 163 ALA A N 1
ATOM 1300 C CA . ALA A 1 163 ? 18.797 10 9.32 1 95.12 163 ALA A CA 1
ATOM 1301 C C . ALA A 1 163 ? 18.953 8.492 9.453 1 95.12 163 ALA A C 1
ATOM 1303 O O . ALA A 1 163 ? 19.812 8.016 10.195 1 95.12 163 ALA A O 1
ATOM 1304 N N . ASN A 1 164 ? 18.188 7.707 8.664 1 94.81 164 ASN A N 1
ATOM 1305 C CA . ASN A 1 164 ? 18.203 6.273 8.938 1 94.81 164 ASN A CA 1
ATOM 1306 C C . ASN A 1 164 ? 18.141 5.461 7.648 1 94.81 164 ASN A C 1
ATOM 1308 O O . ASN A 1 164 ? 18.172 4.23 7.684 1 94.81 164 ASN A O 1
ATOM 1312 N N . GLY A 1 165 ? 17.953 6.055 6.566 1 96.19 165 GLY A N 1
ATOM 1313 C CA . GLY A 1 165 ? 18.016 5.387 5.277 1 96.19 165 GLY A CA 1
ATOM 1314 C C . GLY A 1 165 ? 16.703 4.75 4.875 1 96.19 165 GLY A C 1
ATOM 1315 O O . GLY A 1 165 ? 16.594 4.164 3.795 1 96.19 165 GLY A O 1
ATOM 1316 N N . GLN A 1 166 ? 15.656 4.914 5.617 1 96 166 GLN A N 1
ATOM 1317 C CA . GLN A 1 166 ? 14.367 4.316 5.297 1 96 166 GLN A CA 1
ATOM 1318 C C . GLN A 1 166 ? 13.789 4.906 4.016 1 96 166 GLN A C 1
ATOM 1320 O O . GLN A 1 166 ? 13.883 6.113 3.785 1 96 166 GLN A O 1
ATOM 1325 N N . ILE A 1 167 ? 13.203 4.008 3.242 1 97.5 167 ILE A N 1
ATOM 1326 C CA . ILE A 1 167 ? 12.539 4.449 2.02 1 97.5 167 ILE A CA 1
ATOM 1327 C C . ILE A 1 167 ? 11.07 4.746 2.309 1 97.5 167 ILE A C 1
ATOM 1329 O O . ILE A 1 167 ? 10.406 3.988 3.02 1 97.5 167 ILE A O 1
ATOM 1333 N N . ALA A 1 168 ? 10.633 5.91 1.803 1 98.12 168 ALA A N 1
ATOM 1334 C CA . ALA A 1 168 ? 9.25 6.312 2.029 1 98.12 168 ALA A CA 1
ATOM 1335 C C . ALA A 1 168 ? 8.68 7.031 0.809 1 98.12 168 ALA A C 1
ATOM 1337 O O . ALA A 1 168 ? 9.414 7.371 -0.119 1 98.12 168 ALA A O 1
ATOM 1338 N N . GLU A 1 169 ? 7.414 7.164 0.788 1 98 169 GLU A N 1
ATOM 1339 C CA . GLU A 1 169 ? 6.707 7.961 -0.21 1 98 169 GLU A CA 1
ATOM 1340 C C . GLU A 1 169 ? 5.953 9.117 0.44 1 98 169 GLU A C 1
ATOM 1342 O O . GLU A 1 169 ? 5.551 9.023 1.603 1 98 169 GLU A O 1
ATOM 1347 N N . ILE A 1 170 ? 5.812 10.164 -0.293 1 98.38 170 ILE A N 1
ATOM 1348 C CA . ILE A 1 170 ? 4.949 11.242 0.175 1 98.38 170 ILE A CA 1
ATOM 1349 C C . ILE A 1 170 ? 3.502 10.766 0.223 1 98.38 170 ILE A C 1
ATOM 1351 O O . ILE A 1 170 ? 3.01 10.156 -0.732 1 98.38 170 ILE A O 1
ATOM 1355 N N . HIS A 1 171 ? 2.926 11.016 1.277 1 96.44 171 HIS A N 1
ATOM 1356 C CA . HIS A 1 171 ? 1.542 10.578 1.423 1 96.44 171 HIS A CA 1
ATOM 1357 C C . HIS A 1 171 ? 0.652 11.188 0.347 1 96.44 171 HIS A C 1
ATOM 1359 O O . HIS A 1 171 ? 0.818 12.359 -0.009 1 96.44 171 HIS A O 1
ATOM 1365 N N . PRO A 1 172 ? -0.431 10.531 -0.085 1 92.81 172 PRO A N 1
ATOM 1366 C CA . PRO A 1 172 ? -1.276 10.984 -1.195 1 92.81 172 PRO A CA 1
ATOM 1367 C C . PRO A 1 172 ? -2.018 12.281 -0.886 1 92.81 172 PRO A C 1
ATOM 1369 O O . PRO A 1 172 ? -2.436 12.992 -1.805 1 92.81 172 PRO A O 1
ATOM 1372 N N . THR A 1 173 ? -2.229 12.594 0.383 1 90.88 173 THR A N 1
ATOM 1373 C CA . THR A 1 173 ? -3 13.773 0.741 1 90.88 173 THR A CA 1
ATOM 1374 C C . THR A 1 173 ? -2.121 15.023 0.711 1 90.88 173 THR A C 1
ATOM 1376 O O . THR A 1 173 ? -2.619 16.141 0.852 1 90.88 173 THR A O 1
ATOM 1379 N N . SER A 1 174 ? -0.848 14.844 0.512 1 96 174 SER A N 1
ATOM 1380 C CA . SER A 1 174 ? 0.074 15.977 0.529 1 96 174 SER A CA 1
ATOM 1381 C C . SER A 1 174 ? -0.07 16.828 -0.729 1 96 174 SER A C 1
ATOM 1383 O O . SER A 1 174 ? -0.249 16.297 -1.826 1 96 174 SER A O 1
ATOM 1385 N N . VAL A 1 175 ? 0.102 18.094 -0.633 1 96.38 175 VAL A N 1
ATOM 1386 C CA . VAL A 1 175 ? 0.075 19 -1.766 1 96.38 175 VAL A CA 1
ATOM 1387 C C . VAL A 1 175 ? 1.304 18.781 -2.643 1 96.38 175 VAL A C 1
ATOM 1389 O O . VAL A 1 175 ? 1.339 19.219 -3.797 1 96.38 175 VAL A O 1
ATOM 1392 N N . LEU A 1 176 ? 2.336 18.094 -2.125 1 97.75 176 LEU A N 1
ATOM 1393 C CA . LEU A 1 176 ? 3.578 17.891 -2.861 1 97.75 176 LEU A CA 1
ATOM 1394 C C . LEU A 1 176 ? 3.611 16.5 -3.486 1 97.75 176 LEU A C 1
ATOM 1396 O O . LEU A 1 176 ? 4.648 16.062 -4 1 97.75 176 LEU A O 1
ATOM 1400 N N . ARG A 1 177 ? 2.498 15.812 -3.445 1 95.75 177 ARG A N 1
ATOM 1401 C CA . ARG A 1 177 ? 2.441 14.438 -3.932 1 95.75 177 ARG A CA 1
ATOM 1402 C C . ARG A 1 177 ? 2.883 14.352 -5.387 1 95.75 177 ARG A C 1
ATOM 1404 O O . ARG A 1 177 ? 3.562 13.398 -5.781 1 95.75 177 ARG A O 1
ATOM 1411 N N . ARG A 1 178 ? 2.535 15.32 -6.16 1 94.31 178 ARG A N 1
ATOM 1412 C CA . ARG A 1 178 ? 2.797 15.281 -7.594 1 94.31 178 ARG A CA 1
ATOM 1413 C C . ARG A 1 178 ? 4.117 15.961 -7.93 1 94.31 178 ARG A C 1
ATOM 1415 O O . ARG A 1 178 ? 4.902 15.453 -8.734 1 94.31 178 ARG A O 1
ATOM 1422 N N . SER A 1 179 ? 4.398 17.125 -7.332 1 96.44 179 SER A N 1
ATOM 1423 C CA . SER A 1 179 ? 5.594 17.891 -7.668 1 96.44 179 SER A CA 1
ATOM 1424 C C . SER A 1 179 ? 6.859 17.156 -7.242 1 96.44 179 SER A C 1
ATOM 1426 O O . SER A 1 179 ? 7.883 17.219 -7.926 1 96.44 179 SER A O 1
ATOM 1428 N N . LYS A 1 180 ? 6.844 16.484 -6.102 1 97.44 180 LYS A N 1
ATOM 1429 C CA . LYS A 1 180 ? 7.922 15.664 -5.562 1 97.44 180 LYS A CA 1
ATOM 1430 C C . LYS A 1 180 ? 9.25 16.406 -5.594 1 97.44 180 LYS A C 1
ATOM 1432 O O . LYS A 1 180 ? 10.133 16.078 -6.395 1 97.44 180 LYS A O 1
ATOM 1437 N N . PRO A 1 181 ? 9.438 17.375 -4.777 1 98.25 181 PRO A N 1
ATOM 1438 C CA . PRO A 1 181 ? 10.695 18.125 -4.734 1 98.25 181 PRO A CA 1
ATOM 1439 C C . PRO A 1 181 ? 11.891 17.234 -4.391 1 98.25 181 PRO A C 1
ATOM 1441 O O . PRO A 1 181 ? 11.719 16.141 -3.85 1 98.25 181 PRO A O 1
ATOM 1444 N N . GLU A 1 182 ? 13.086 17.688 -4.695 1 98.31 182 GLU A N 1
ATOM 1445 C CA . GLU A 1 182 ? 14.312 16.922 -4.535 1 98.31 182 GLU A CA 1
ATOM 1446 C C . GLU A 1 182 ? 14.602 16.656 -3.061 1 98.31 182 GLU A C 1
ATOM 1448 O O . GLU A 1 182 ? 15.125 15.594 -2.711 1 98.31 182 GLU A O 1
ATOM 1453 N N . CYS A 1 183 ? 14.32 17.625 -2.205 1 98.69 183 CYS A N 1
ATOM 1454 C CA . CYS A 1 183 ? 14.57 17.5 -0.774 1 98.69 183 CYS A CA 1
ATOM 1455 C C . CYS A 1 183 ? 13.375 17.984 0.033 1 98.69 183 CYS A C 1
ATOM 1457 O O . CYS A 1 183 ? 12.781 19.016 -0.289 1 98.69 183 CYS A O 1
ATOM 1459 N N . ILE A 1 184 ? 13.055 17.219 1.07 1 98.88 184 ILE A N 1
ATOM 1460 C CA . ILE A 1 184 ? 11.891 17.562 1.865 1 98.88 184 ILE A CA 1
ATOM 1461 C C . ILE A 1 184 ? 12.188 17.359 3.348 1 98.88 184 ILE A C 1
ATOM 1463 O O . ILE A 1 184 ? 13.117 16.625 3.703 1 98.88 184 ILE A O 1
ATOM 1467 N N . ILE A 1 185 ? 11.484 18.062 4.195 1 98.5 185 ILE A N 1
ATOM 1468 C CA . ILE A 1 185 ? 11.289 17.703 5.594 1 98.5 185 ILE A CA 1
ATOM 1469 C C . ILE A 1 185 ? 9.852 17.234 5.809 1 98.5 185 ILE A C 1
ATOM 1471 O O . ILE A 1 185 ? 8.945 17.641 5.074 1 98.5 185 ILE A O 1
ATOM 1475 N N . PHE A 1 186 ? 9.688 16.344 6.766 1 98.31 186 PHE A N 1
ATOM 1476 C CA . PHE A 1 186 ? 8.352 15.859 7.074 1 98.31 186 PHE A CA 1
ATOM 1477 C C . PHE A 1 186 ? 8.109 15.852 8.578 1 98.31 186 PHE A C 1
ATOM 1479 O O . PHE A 1 186 ? 9.055 15.953 9.367 1 98.31 186 PHE A O 1
ATOM 1486 N N . TYR A 1 187 ? 6.84 15.781 9.016 1 96.69 187 TYR A N 1
ATOM 1487 C CA . TYR A 1 187 ? 6.484 15.797 10.43 1 96.69 187 TYR A CA 1
ATOM 1488 C C . TYR A 1 187 ? 6.5 14.383 11.008 1 96.69 187 TYR A C 1
ATOM 1490 O O . TYR A 1 187 ? 7.035 14.156 12.094 1 96.69 187 TYR A O 1
ATOM 1498 N N . ASN A 1 188 ? 5.883 13.453 10.203 1 94.88 188 ASN A N 1
ATOM 1499 C CA . ASN A 1 188 ? 5.918 12.078 10.695 1 94.88 188 ASN A CA 1
ATOM 1500 C C . ASN A 1 188 ? 6 11.07 9.547 1 94.88 188 ASN A C 1
ATOM 1502 O O . ASN A 1 188 ? 5.723 11.414 8.398 1 94.88 188 ASN A O 1
ATOM 1506 N N . LEU A 1 189 ? 6.5 9.891 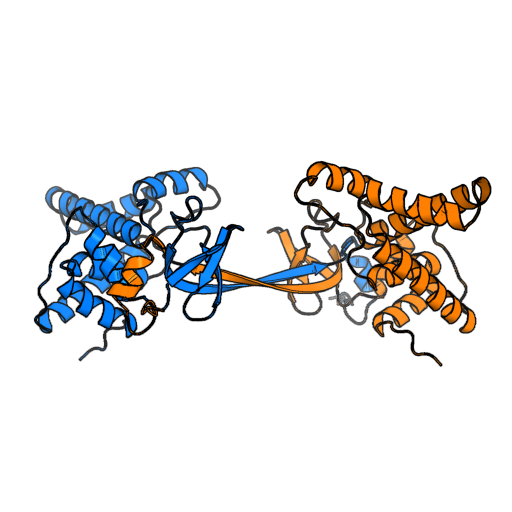9.922 1 96.56 189 LEU A N 1
ATOM 1507 C CA . LEU A 1 189 ? 6.57 8.734 9.031 1 96.56 189 LEU A CA 1
ATOM 1508 C C . LEU A 1 189 ? 5.656 7.621 9.523 1 96.56 189 LEU A C 1
ATOM 1510 O O . LEU A 1 189 ? 5.75 7.191 10.672 1 96.56 189 LEU A O 1
ATOM 1514 N N . VAL A 1 190 ? 4.75 7.254 8.703 1 95.88 190 VAL A N 1
ATOM 1515 C CA . VAL A 1 190 ? 3.775 6.234 9.094 1 95.88 190 VAL A CA 1
ATOM 1516 C C . VAL A 1 190 ? 3.928 5.008 8.195 1 95.88 190 VAL A C 1
ATOM 1518 O O . VAL A 1 190 ? 3.975 5.133 6.969 1 95.88 190 VAL A O 1
ATOM 1521 N N . GLN A 1 191 ? 4.035 3.9 8.852 1 94.81 191 GLN A N 1
ATOM 1522 C CA . GLN A 1 191 ? 4.109 2.631 8.141 1 94.81 191 GLN A CA 1
ATOM 1523 C C . GLN A 1 191 ? 2.721 2.023 7.953 1 94.81 191 GLN A C 1
ATOM 1525 O O . GLN A 1 191 ? 1.974 1.861 8.922 1 94.81 191 GLN A O 1
ATOM 1530 N N . THR A 1 192 ? 2.355 1.82 6.656 1 92.56 192 THR A N 1
ATOM 1531 C CA . THR A 1 192 ? 1.1 1.147 6.348 1 92.56 192 THR A CA 1
ATOM 1532 C C . THR A 1 192 ? 1.354 -0.279 5.867 1 92.56 192 THR A C 1
ATOM 1534 O O . THR A 1 192 ? 2.4 -0.566 5.285 1 92.56 192 THR A O 1
ATOM 1537 N N . THR A 1 193 ? 0.569 -1.177 6.379 1 92.06 193 THR A N 1
ATOM 1538 C CA . THR A 1 193 ? 0.688 -2.576 5.98 1 92.06 193 THR A CA 1
ATOM 1539 C C . THR A 1 193 ? -0.53 -3.014 5.172 1 92.06 193 THR A C 1
ATOM 1541 O O . THR A 1 193 ? -1.657 -2.613 5.473 1 92.06 193 THR A O 1
ATOM 1544 N N . ARG A 1 194 ? -0.278 -3.68 4.039 1 92.06 194 ARG A N 1
ATOM 1545 C CA . ARG A 1 194 ? -1.338 -4.289 3.24 1 92.06 194 ARG A CA 1
ATOM 1546 C C . ARG A 1 194 ? -1.087 -5.777 3.041 1 92.06 194 ARG A C 1
ATOM 1548 O O . ARG A 1 194 ? 0.052 -6.199 2.824 1 92.06 194 ARG A O 1
ATOM 1555 N N . ASN A 1 195 ? -2.156 -6.52 3.213 1 96.44 195 ASN A N 1
ATOM 1556 C CA . ASN A 1 195 ? -2.102 -7.949 2.941 1 96.44 195 ASN A CA 1
ATOM 1557 C C . ASN A 1 195 ? -2.586 -8.273 1.53 1 96.44 195 ASN A C 1
ATOM 1559 O O . ASN A 1 195 ? -3.646 -7.805 1.112 1 96.44 195 ASN A O 1
ATOM 1563 N N . TYR A 1 196 ? -1.79 -9.023 0.784 1 97.38 196 TYR A N 1
ATOM 1564 C CA . TYR A 1 196 ? -2.188 -9.492 -0.539 1 97.38 196 TYR A CA 1
ATOM 1565 C C . TYR A 1 196 ? -2.252 -11.016 -0.583 1 97.38 196 TYR A C 1
ATOM 1567 O O . TYR A 1 196 ? -1.357 -11.695 -0.073 1 97.38 196 TYR A O 1
ATOM 1575 N N . VAL A 1 197 ? -3.328 -11.508 -1.175 1 97.94 197 VAL A N 1
ATOM 1576 C CA . VAL A 1 197 ? -3.391 -12.938 -1.439 1 97.94 197 VAL A CA 1
ATOM 1577 C C . VAL A 1 197 ? -2.889 -13.227 -2.852 1 97.94 197 VAL A C 1
ATOM 1579 O O . VAL A 1 197 ? -3.18 -12.477 -3.787 1 97.94 197 VAL A O 1
ATOM 1582 N N . HIS A 1 198 ? -2.047 -14.328 -2.945 1 96.88 198 HIS A N 1
ATOM 1583 C CA . HIS A 1 198 ? -1.408 -14.703 -4.199 1 96.88 198 HIS A CA 1
ATOM 1584 C C . HIS A 1 198 ? -1.889 -16.062 -4.676 1 96.88 198 HIS A C 1
ATOM 1586 O O . HIS A 1 198 ? -2.145 -16.953 -3.863 1 96.88 198 HIS A O 1
ATOM 1592 N N . ASN A 1 199 ? -1.904 -16.109 -6.09 1 97.38 199 ASN A N 1
ATOM 1593 C CA . ASN A 1 199 ? -2.344 -17.344 -6.715 1 97.38 199 ASN A CA 1
ATOM 1594 C C . ASN A 1 199 ? -3.73 -17.766 -6.223 1 97.38 199 ASN A C 1
ATOM 1596 O O . ASN A 1 199 ? -3.863 -18.703 -5.453 1 97.38 199 ASN A O 1
ATOM 1600 N N . VAL A 1 200 ? -4.699 -17.078 -6.855 1 98.5 200 VAL A N 1
ATOM 1601 C CA . VAL A 1 200 ? -6.078 -17.156 -6.387 1 98.5 200 VAL A CA 1
ATOM 1602 C C . VAL A 1 200 ? -6.926 -17.938 -7.391 1 98.5 200 VAL A C 1
ATOM 1604 O O . VAL A 1 200 ? -6.707 -17.844 -8.602 1 98.5 200 VAL A O 1
ATOM 1607 N N . THR A 1 201 ? -7.902 -18.688 -6.895 1 98.81 201 THR A N 1
ATOM 1608 C CA . THR A 1 201 ? -8.898 -19.391 -7.699 1 98.81 201 THR A CA 1
ATOM 1609 C C . THR A 1 201 ? -10.297 -19.188 -7.129 1 98.81 201 THR A C 1
ATOM 1611 O O . THR A 1 201 ? -10.492 -19.234 -5.914 1 98.81 201 THR A O 1
ATOM 1614 N N . ARG A 1 202 ? -11.219 -18.891 -8.016 1 98.69 202 ARG A N 1
ATOM 1615 C CA . ARG A 1 202 ? -12.617 -18.719 -7.613 1 98.69 202 ARG A CA 1
ATOM 1616 C C . ARG A 1 202 ? -13.219 -20.062 -7.184 1 98.69 202 ARG A C 1
ATOM 1618 O O . ARG A 1 202 ? -13.031 -21.078 -7.855 1 98.69 202 ARG A O 1
ATOM 1625 N N . ILE A 1 203 ? -13.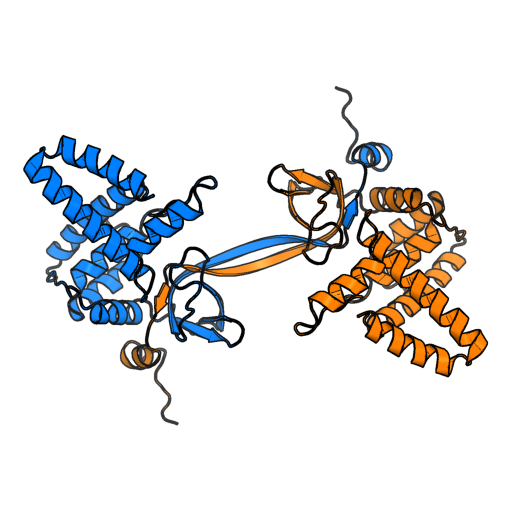906 -20.094 -6.066 1 98.62 203 ILE A N 1
ATOM 1626 C CA . ILE A 1 203 ? -14.586 -21.297 -5.598 1 98.62 203 ILE A CA 1
ATOM 1627 C C . ILE A 1 203 ? -16.016 -20.953 -5.16 1 98.62 203 ILE A C 1
ATOM 1629 O O . ILE A 1 203 ? -16.406 -19.781 -5.172 1 98.62 203 ILE A O 1
ATOM 1633 N N . ASP A 1 204 ? -16.781 -22 -4.926 1 97.56 204 ASP A N 1
ATOM 1634 C CA . ASP A 1 204 ? -18.094 -21.875 -4.281 1 97.56 204 ASP A CA 1
ATOM 1635 C C . ASP A 1 204 ? -17.984 -22.094 -2.775 1 97.56 204 ASP A C 1
ATOM 1637 O O . ASP A 1 204 ? -17.453 -23.109 -2.326 1 97.56 204 ASP A O 1
ATOM 1641 N N . TYR A 1 205 ? -18.484 -21.094 -2.129 1 95.69 205 TYR A N 1
ATOM 1642 C CA . TYR A 1 205 ? -18.438 -21.188 -0.673 1 95.69 205 TYR A CA 1
ATOM 1643 C C . TYR A 1 205 ? -19.016 -22.5 -0.18 1 95.69 205 TYR A C 1
ATOM 1645 O O . TYR A 1 205 ? -18.547 -23.078 0.802 1 95.69 205 TYR A O 1
ATOM 1653 N N . LEU A 1 206 ? -20.016 -23.031 -0.8 1 95.56 206 LEU A N 1
ATOM 1654 C CA . LEU A 1 206 ? -20.703 -24.25 -0.399 1 95.56 206 LEU A CA 1
ATOM 1655 C C . LEU A 1 206 ? -19.75 -25.453 -0.49 1 95.56 206 LEU A C 1
ATOM 1657 O O . LEU A 1 206 ? -19.953 -26.453 0.204 1 95.56 206 LEU A O 1
ATOM 1661 N N . TRP A 1 207 ? -18.719 -25.344 -1.347 1 97.44 207 TRP A N 1
ATOM 1662 C CA . TRP A 1 207 ? -17.75 -26.438 -1.456 1 97.44 207 TRP A CA 1
ATOM 1663 C C . TRP A 1 207 ? -17 -26.641 -0.144 1 97.44 207 TRP A C 1
ATOM 1665 O O . TRP A 1 207 ? -16.641 -27.766 0.215 1 97.44 207 TRP A O 1
ATOM 1675 N N . LEU A 1 208 ? -16.766 -25.531 0.506 1 96.81 208 LEU A N 1
ATOM 1676 C CA . LEU A 1 208 ? -15.969 -25.594 1.729 1 96.81 208 LEU A CA 1
ATOM 1677 C C . LEU A 1 208 ? -16.688 -26.391 2.809 1 96.81 208 LEU A C 1
ATOM 1679 O O . LEU A 1 208 ? -16.062 -27.172 3.531 1 96.81 208 LEU A O 1
ATOM 1683 N N . ALA A 1 209 ? -17.969 -26.219 2.965 1 94.44 209 ALA A N 1
ATOM 1684 C CA . ALA A 1 209 ? -18.75 -26.984 3.938 1 94.44 209 ALA A CA 1
ATOM 1685 C C . ALA A 1 209 ? -18.719 -28.469 3.639 1 94.44 209 ALA A C 1
ATOM 1687 O O . ALA A 1 209 ? -18.703 -29.297 4.555 1 94.44 209 ALA A O 1
ATOM 1688 N N . GLU A 1 210 ? -18.688 -28.766 2.383 1 94.94 210 GLU A N 1
ATOM 1689 C CA . GLU A 1 210 ? -18.656 -30.156 1.924 1 94.94 210 GLU A CA 1
ATOM 1690 C C . GLU A 1 210 ? -17.266 -30.766 2.078 1 94.94 210 GLU A C 1
ATOM 1692 O O . GLU A 1 210 ? -17.125 -31.875 2.588 1 94.94 210 GLU A O 1
ATOM 1697 N N . LEU A 1 211 ? -16.25 -30.016 1.688 1 95.38 211 LEU A N 1
ATOM 1698 C CA . LEU A 1 211 ? -14.914 -30.578 1.507 1 95.38 211 LEU A CA 1
ATOM 1699 C C . LEU A 1 211 ? -14.078 -30.406 2.771 1 95.38 211 LEU A C 1
ATOM 1701 O O . LEU A 1 211 ? -13.078 -31.094 2.961 1 95.38 211 LEU A O 1
ATOM 1705 N N . ALA A 1 212 ? -14.406 -29.453 3.555 1 95.38 212 ALA A N 1
ATOM 1706 C CA . ALA A 1 212 ? -13.719 -29.203 4.82 1 95.38 212 ALA A CA 1
ATOM 1707 C C . ALA A 1 212 ? -14.711 -28.953 5.945 1 95.38 212 ALA A C 1
ATOM 1709 O O . ALA A 1 212 ? -14.703 -27.891 6.57 1 95.38 212 ALA A O 1
ATOM 1710 N N . PRO A 1 213 ? -15.477 -29.922 6.309 1 93.06 213 PRO A N 1
ATOM 1711 C CA . PRO A 1 213 ? -16.516 -29.75 7.324 1 93.06 213 PRO A CA 1
ATOM 1712 C C . PRO A 1 213 ? -15.945 -29.453 8.711 1 93.06 213 PRO A C 1
ATOM 1714 O O . PRO A 1 213 ? -16.609 -28.828 9.531 1 93.06 213 PRO A O 1
ATOM 1717 N N . GLN A 1 214 ? -14.789 -29.859 8.922 1 91.69 214 GLN A N 1
ATOM 1718 C CA . GLN A 1 214 ? -14.156 -29.641 10.211 1 91.69 214 GLN A CA 1
ATOM 1719 C C . GLN A 1 214 ? -13.992 -28.141 10.484 1 91.69 214 GLN A C 1
ATOM 1721 O O . GLN A 1 214 ? -13.898 -27.734 11.641 1 91.69 214 GLN A O 1
ATOM 1726 N N . CYS A 1 215 ? -13.984 -27.359 9.406 1 91.56 215 CYS A N 1
ATOM 1727 C CA . CYS A 1 215 ? -13.75 -25.938 9.57 1 91.56 215 CYS A CA 1
ATOM 1728 C C . CYS A 1 215 ? -14.992 -25.125 9.211 1 91.56 215 CYS A C 1
ATOM 1730 O O . CYS A 1 215 ? -15.172 -24.016 9.695 1 91.56 215 CYS A O 1
ATOM 1732 N N . TYR A 1 216 ? -15.836 -25.672 8.367 1 90.75 216 TYR A N 1
ATOM 1733 C CA . TYR A 1 216 ? -16.875 -24.828 7.762 1 90.75 216 TYR A CA 1
ATOM 1734 C C . TYR A 1 216 ? -18.25 -25.453 7.949 1 90.75 216 TYR A C 1
ATOM 1736 O O . TYR A 1 216 ? -19.203 -25.062 7.27 1 90.75 216 TYR A O 1
ATOM 1744 N N . ALA A 1 217 ? -18.359 -26.453 8.82 1 80.12 217 ALA A N 1
ATOM 1745 C CA . ALA A 1 217 ? -19.641 -27.109 9.031 1 80.12 217 ALA A CA 1
ATOM 1746 C C . ALA A 1 217 ? -20.75 -26.094 9.328 1 80.12 217 ALA A C 1
ATOM 1748 O O . ALA A 1 217 ? -20.531 -25.125 10.062 1 80.12 217 ALA A O 1
ATOM 1749 N N . LEU A 1 218 ? -21.562 -25.844 8.414 1 69.31 218 LEU A N 1
ATOM 1750 C CA . LEU A 1 218 ? -22.75 -25 8.57 1 69.31 218 LE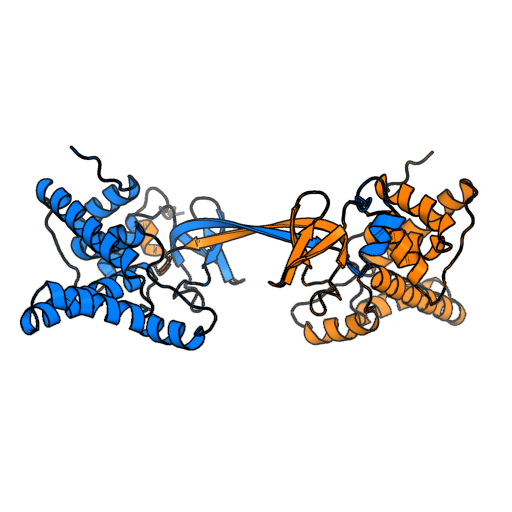U A CA 1
ATOM 1751 C C . LEU A 1 218 ? -23.594 -25.469 9.766 1 69.31 218 LEU A C 1
ATOM 1753 O O . LEU A 1 218 ? -23.844 -26.656 9.922 1 69.31 218 LEU A O 1
ATOM 1757 N N . LYS A 1 219 ? -23.359 -24.859 10.945 1 55.41 219 LYS A N 1
ATOM 1758 C CA . LYS A 1 219 ? -24.234 -25.141 12.078 1 55.41 219 LYS A CA 1
ATOM 1759 C C . LYS A 1 219 ? -25.703 -25.078 11.672 1 55.41 219 LYS A C 1
ATOM 1761 O O . LYS A 1 219 ? -26.125 -24.156 10.984 1 55.41 219 LYS A O 1
ATOM 1766 N N . ASP A 1 220 ? -26.266 -26.203 11.305 1 47.88 220 ASP A N 1
ATOM 1767 C CA . ASP A 1 220 ? -27.719 -26.328 11.344 1 47.88 220 ASP A CA 1
ATOM 1768 C C . ASP A 1 220 ? -28.297 -25.656 12.586 1 47.88 220 ASP A C 1
ATOM 1770 O O . ASP A 1 220 ? -27.969 -26.031 13.711 1 47.88 220 ASP A O 1
ATOM 1774 N N . ASN A 1 221 ? -28.188 -24.297 12.734 1 37.31 221 ASN A N 1
ATOM 1775 C CA . ASN A 1 221 ? -29.266 -23.953 13.656 1 37.31 221 ASN A CA 1
ATOM 1776 C C . ASN A 1 221 ? -30.625 -24.406 13.125 1 37.31 221 ASN A C 1
ATOM 1778 O O . ASN A 1 221 ? -30.938 -24.219 11.945 1 37.31 221 ASN A O 1
ATOM 1782 N N . MET B 1 1 ? 15.266 -41.688 1.213 1 22.73 1 MET B N 1
ATOM 1783 C CA . MET B 1 1 ? 14.094 -41.188 0.504 1 22.73 1 MET B CA 1
ATOM 1784 C C . MET B 1 1 ? 14.227 -39.688 0.242 1 22.73 1 MET B C 1
ATOM 1786 O O . MET B 1 1 ? 14.375 -38.906 1.178 1 22.73 1 MET B O 1
ATOM 1790 N N . ALA B 1 2 ? 14.727 -39.188 -0.737 1 33.78 2 ALA B N 1
ATOM 1791 C CA . ALA B 1 2 ? 15.023 -37.781 -0.982 1 33.78 2 ALA B CA 1
ATOM 1792 C C . ALA B 1 2 ? 13.781 -36.906 -0.774 1 33.78 2 ALA B C 1
ATOM 1794 O O . ALA B 1 2 ? 12.727 -37.188 -1.365 1 33.78 2 ALA B O 1
ATOM 1795 N N . ARG B 1 3 ? 13.586 -36.375 0.326 1 43.19 3 ARG B N 1
ATOM 1796 C CA . ARG B 1 3 ? 12.547 -35.5 0.865 1 43.19 3 ARG B CA 1
ATOM 1797 C C . ARG B 1 3 ? 12.109 -34.469 -0.169 1 43.19 3 ARG B C 1
ATOM 1799 O O . ARG B 1 3 ? 12.945 -33.812 -0.808 1 43.19 3 ARG B O 1
ATOM 1806 N N . LEU B 1 4 ? 11.008 -34.688 -0.91 1 51.56 4 LEU B N 1
ATOM 1807 C CA . LEU B 1 4 ? 10.461 -33.75 -1.864 1 51.56 4 LEU B CA 1
ATOM 1808 C C . LEU B 1 4 ? 10.562 -32.312 -1.327 1 51.56 4 LEU B C 1
ATOM 1810 O O . LEU B 1 4 ? 10.227 -32.062 -0.169 1 51.56 4 LEU B O 1
ATOM 1814 N N . PRO B 1 5 ? 11.367 -31.641 -1.904 1 55.47 5 PRO B N 1
ATOM 1815 C CA . PRO B 1 5 ? 11.461 -30.25 -1.446 1 55.47 5 PRO B CA 1
ATOM 1816 C C . PRO B 1 5 ? 10.117 -29.516 -1.485 1 55.47 5 PRO B C 1
ATOM 1818 O O . PRO B 1 5 ? 10.016 -28.438 -2.066 1 55.47 5 PRO B O 1
ATOM 1821 N N . LEU B 1 6 ? 9.023 -30.297 -1.318 1 66.38 6 LEU B N 1
ATOM 1822 C CA . LEU B 1 6 ? 7.715 -29.656 -1.298 1 66.38 6 LEU B CA 1
ATOM 1823 C C . LEU B 1 6 ? 7.309 -29.297 0.127 1 66.38 6 LEU B C 1
ATOM 1825 O O . LEU B 1 6 ? 7.719 -29.953 1.081 1 66.38 6 LEU B O 1
ATOM 1829 N N . GLU B 1 7 ? 6.656 -28.25 0.19 1 70.44 7 GLU B N 1
ATOM 1830 C CA . GLU B 1 7 ? 6.008 -27.938 1.461 1 70.44 7 GLU B CA 1
ATOM 1831 C C . GLU B 1 7 ? 4.984 -29 1.837 1 70.44 7 GLU B C 1
ATOM 1833 O O . GLU B 1 7 ? 4.379 -29.625 0.961 1 70.44 7 GLU B O 1
ATOM 1838 N N . PRO B 1 8 ? 4.945 -29.469 3.027 1 66.81 8 PRO B N 1
ATOM 1839 C CA . PRO B 1 8 ? 4.012 -30.484 3.502 1 66.81 8 PRO B CA 1
ATOM 1840 C C . PRO B 1 8 ? 2.602 -30.312 2.943 1 66.81 8 PRO B C 1
ATOM 1842 O O . PRO B 1 8 ? 1.938 -31.297 2.604 1 66.81 8 PRO B O 1
ATOM 1845 N N . ASN B 1 9 ? 2.143 -29.125 2.805 1 72 9 ASN B N 1
ATOM 1846 C CA . ASN B 1 9 ? 0.796 -28.875 2.297 1 72 9 ASN B CA 1
ATOM 1847 C C . ASN B 1 9 ? 0.655 -29.312 0.843 1 72 9 ASN B C 1
ATOM 1849 O O . ASN B 1 9 ? -0.404 -29.797 0.435 1 72 9 ASN B O 1
ATOM 1853 N N . ASP B 1 10 ? 1.695 -29.328 0.151 1 79.12 10 ASP B N 1
ATOM 1854 C CA . ASP B 1 10 ? 1.646 -29.719 -1.255 1 79.12 10 ASP B CA 1
ATOM 1855 C C . ASP B 1 10 ? 1.549 -31.234 -1.402 1 79.12 10 ASP B C 1
ATOM 1857 O O . ASP B 1 10 ? 0.871 -31.734 -2.303 1 79.12 10 ASP B O 1
ATOM 1861 N N . SER B 1 11 ? 2.115 -31.891 -0.455 1 79 11 SER B N 1
ATOM 1862 C CA . SER B 1 11 ? 2.021 -33.344 -0.476 1 79 11 SER B CA 1
ATOM 1863 C C . SER B 1 11 ? 0.588 -33.812 -0.25 1 79 11 SER B C 1
ATOM 1865 O O . SER B 1 11 ? 0.1 -34.688 -0.95 1 79 11 SER B O 1
ATOM 1867 N N . LYS B 1 12 ? -0.019 -33.188 0.702 1 84.88 12 LYS B N 1
ATOM 1868 C CA . LYS B 1 12 ? -1.416 -33.5 0.978 1 84.88 12 LYS B CA 1
ATOM 1869 C C . LYS B 1 12 ? -2.305 -33.188 -0.216 1 84.88 12 LYS B C 1
ATOM 1871 O O . LYS B 1 12 ? -3.232 -33.938 -0.537 1 84.88 12 LYS B O 1
ATOM 1876 N N . ALA B 1 13 ? -1.988 -32.156 -0.839 1 91.31 13 ALA B N 1
ATOM 1877 C CA . ALA B 1 13 ? -2.75 -31.703 -2.008 1 91.31 13 ALA B CA 1
ATOM 1878 C C . ALA B 1 13 ? -2.656 -32.719 -3.135 1 91.31 13 ALA B C 1
ATOM 1880 O O . ALA B 1 13 ? -3.65 -33.031 -3.805 1 91.31 13 ALA B O 1
ATOM 1881 N N . LEU B 1 14 ? -1.509 -33.344 -3.262 1 91.06 14 LEU B N 1
ATOM 1882 C CA . LEU B 1 14 ? -1.3 -34.312 -4.328 1 91.06 14 LEU B CA 1
ATOM 1883 C C . LEU B 1 14 ? -2.061 -35.594 -4.039 1 91.06 14 LEU B C 1
ATOM 1885 O O . LEU B 1 14 ? -2.629 -36.188 -4.949 1 91.06 14 LEU B O 1
ATOM 1889 N N . ILE B 1 15 ? -2.08 -35.969 -2.803 1 90.19 15 ILE B N 1
ATOM 1890 C CA . ILE B 1 15 ? -2.824 -37.156 -2.412 1 90.19 15 ILE B CA 1
ATOM 1891 C C . ILE B 1 15 ? -4.316 -36.938 -2.658 1 90.19 15 ILE B C 1
ATOM 1893 O O . ILE B 1 15 ? -4.984 -37.812 -3.24 1 90.19 15 ILE B O 1
ATOM 1897 N N . LEU B 1 16 ? -4.793 -35.844 -2.289 1 93.06 16 LEU B N 1
ATOM 1898 C CA . LEU B 1 16 ? -6.195 -35.5 -2.49 1 93.06 16 LEU B CA 1
ATOM 1899 C C . LEU B 1 16 ? -6.539 -35.438 -3.977 1 93.06 16 LEU B C 1
ATOM 1901 O O . LEU B 1 16 ? -7.621 -35.875 -4.383 1 93.06 16 LEU B O 1
ATOM 1905 N N . ALA B 1 17 ? -5.613 -34.969 -4.75 1 96.12 17 ALA B N 1
ATOM 1906 C CA . ALA B 1 17 ? -5.84 -34.781 -6.184 1 96.12 17 ALA B CA 1
ATOM 1907 C C . ALA B 1 17 ? -6.102 -36.125 -6.855 1 96.12 17 ALA B C 1
ATOM 1909 O O . ALA B 1 17 ? -6.828 -36.219 -7.848 1 96.12 17 ALA B O 1
ATOM 1910 N N . SER B 1 18 ? -5.512 -37.188 -6.34 1 92.62 18 SER B N 1
ATOM 1911 C CA . SER B 1 18 ? -5.75 -38.5 -6.875 1 92.62 18 SER B CA 1
ATOM 1912 C C . SER B 1 18 ? -7.207 -38.938 -6.699 1 92.62 18 SER B C 1
ATOM 1914 O O . SER B 1 18 ? -7.738 -39.688 -7.5 1 92.62 18 SER B O 1
ATOM 1916 N N . GLN B 1 19 ? -7.863 -38.406 -5.707 1 93.25 19 GLN B N 1
ATOM 1917 C CA . GLN B 1 19 ? -9.258 -38.719 -5.418 1 93.25 19 GLN B CA 1
ATOM 1918 C C . GLN B 1 19 ? -10.203 -37.875 -6.262 1 93.25 19 GLN B C 1
ATOM 1920 O O . GLN B 1 19 ? -11.375 -38.219 -6.438 1 93.25 19 GLN B O 1
ATOM 1925 N N . PHE B 1 20 ? -9.75 -36.781 -6.789 1 96.19 20 PHE B N 1
ATOM 1926 C CA . PHE B 1 20 ? -10.562 -35.875 -7.566 1 96.19 20 PHE B CA 1
ATOM 1927 C C . PHE B 1 20 ? -10.336 -36.062 -9.062 1 96.19 20 PHE B C 1
ATOM 1929 O O . PHE B 1 20 ? -10.891 -35.344 -9.883 1 96.19 20 PHE B O 1
ATOM 1936 N N . ASP B 1 21 ? -9.492 -37 -9.43 1 95.12 21 ASP B N 1
ATOM 1937 C CA . ASP B 1 21 ? -9.172 -37.344 -10.812 1 95.12 21 ASP B CA 1
ATOM 1938 C C . ASP B 1 21 ? -8.547 -36.125 -11.531 1 95.12 21 ASP B C 1
ATOM 1940 O O . ASP B 1 21 ? -8.938 -35.812 -12.656 1 95.12 21 ASP B O 1
ATOM 1944 N N . CYS B 1 22 ? -7.688 -35.469 -10.82 1 97.69 22 CYS B N 1
ATOM 1945 C CA . CYS B 1 22 ? -7.012 -34.312 -11.406 1 97.69 22 CYS B CA 1
ATOM 1946 C C . CYS B 1 22 ? -5.551 -34.281 -10.977 1 97.69 22 CYS B C 1
ATOM 1948 O O . CYS B 1 22 ? -4.988 -33.188 -10.797 1 97.69 22 CYS B O 1
ATOM 1950 N N . LEU B 1 23 ? -4.91 -35.375 -10.719 1 96.94 23 LEU B N 1
ATOM 1951 C CA . LEU B 1 23 ? -3.557 -35.438 -10.18 1 96.94 23 LEU B CA 1
ATOM 1952 C C . LEU B 1 23 ? -2.561 -34.812 -11.148 1 96.94 23 LEU B C 1
ATOM 1954 O O . LEU B 1 23 ? -1.625 -34.125 -10.719 1 96.94 23 LEU B O 1
ATOM 1958 N N . GLU B 1 24 ? -2.73 -35 -12.438 1 97.38 24 GLU B N 1
ATOM 1959 C CA . GLU B 1 24 ? -1.836 -34.406 -13.422 1 97.38 24 GLU B CA 1
ATOM 1960 C C . GLU B 1 24 ? -1.83 -32.906 -13.305 1 97.38 24 GLU B C 1
ATOM 1962 O O . GLU B 1 24 ? -0.766 -32.281 -13.242 1 97.38 24 GLU B O 1
ATOM 1967 N N . GLU B 1 25 ? -3.043 -32.281 -13.281 1 98.19 25 GLU B N 1
ATOM 1968 C CA . GLU B 1 25 ? -3.168 -30.828 -13.203 1 98.19 25 GLU B CA 1
ATOM 1969 C C . GLU B 1 25 ? -2.625 -30.297 -11.875 1 98.19 25 GLU B C 1
ATOM 1971 O O . GLU B 1 25 ? -1.976 -29.25 -11.836 1 98.19 25 GLU B O 1
ATOM 1976 N N . MET B 1 26 ? -2.869 -31.031 -10.82 1 97.62 26 MET B N 1
ATOM 1977 C CA . MET B 1 26 ? -2.361 -30.594 -9.523 1 97.62 26 MET B CA 1
ATOM 1978 C C . MET B 1 26 ? -0.838 -30.656 -9.484 1 97.62 26 MET B C 1
ATOM 1980 O O . MET B 1 26 ? -0.193 -29.797 -8.891 1 97.62 26 MET B O 1
ATOM 1984 N N . LEU B 1 27 ? -0.25 -31.672 -10.102 1 96.38 27 LEU B N 1
ATOM 1985 C CA . LEU B 1 27 ? 1.202 -31.766 -10.219 1 96.38 27 LEU B CA 1
ATOM 1986 C C . LEU B 1 27 ? 1.768 -30.531 -10.922 1 96.38 27 LEU B C 1
ATOM 1988 O O . LEU B 1 27 ? 2.785 -29.984 -10.5 1 96.38 27 LEU B O 1
ATOM 1992 N N . ILE B 1 28 ? 1.051 -30.125 -11.945 1 97.69 28 ILE B N 1
ATOM 1993 C CA . ILE B 1 28 ? 1.463 -28.938 -12.688 1 97.69 28 ILE B CA 1
ATOM 1994 C C . ILE B 1 28 ? 1.402 -27.719 -11.773 1 97.69 28 ILE B C 1
ATOM 1996 O O . ILE B 1 28 ? 2.369 -26.953 -11.688 1 97.69 28 ILE B O 1
ATOM 2000 N N . VAL B 1 29 ? 0.315 -27.562 -11.07 1 97.62 29 VAL B N 1
ATOM 2001 C CA . VAL B 1 29 ? 0.103 -26.406 -10.211 1 97.62 29 VAL B CA 1
ATOM 2002 C C . VAL B 1 29 ? 1.207 -26.344 -9.156 1 97.62 29 VAL B C 1
ATOM 2004 O O . VAL B 1 29 ? 1.863 -25.312 -9.008 1 97.62 29 VAL B O 1
ATOM 2007 N N . VAL B 1 30 ? 1.469 -27.438 -8.477 1 95.88 30 VAL B N 1
ATOM 2008 C CA . VAL B 1 30 ? 2.445 -27.469 -7.391 1 95.88 30 VAL B CA 1
ATOM 2009 C C . VAL B 1 30 ? 3.84 -27.172 -7.941 1 95.88 30 VAL B C 1
ATOM 2011 O O . VAL B 1 30 ? 4.621 -26.453 -7.324 1 95.88 30 VAL B O 1
ATOM 2014 N N . SER B 1 31 ? 4.164 -27.688 -9.117 1 95.94 31 SER B N 1
ATOM 2015 C CA . SER B 1 31 ? 5.473 -27.469 -9.727 1 95.94 31 SER B CA 1
ATOM 2016 C C . SER B 1 31 ? 5.66 -26.016 -10.141 1 95.94 31 SER B C 1
ATOM 2018 O O . SER B 1 31 ? 6.711 -25.422 -9.891 1 95.94 31 SER B O 1
ATOM 2020 N N . MET B 1 32 ? 4.613 -25.422 -10.68 1 96.56 32 MET B N 1
ATOM 2021 C CA . MET B 1 32 ? 4.668 -24.047 -11.148 1 96.56 32 MET B CA 1
ATOM 2022 C C . MET B 1 32 ? 4.738 -23.078 -9.977 1 96.56 32 MET B C 1
ATOM 2024 O O . MET B 1 32 ? 5.375 -22.031 -10.078 1 96.56 32 MET B O 1
ATOM 2028 N N . LEU B 1 33 ? 4.117 -23.453 -8.859 1 95.12 33 LEU B N 1
ATOM 2029 C CA . LEU B 1 33 ? 4.109 -22.609 -7.668 1 95.12 33 LEU B CA 1
ATOM 2030 C C . LEU B 1 33 ? 5.453 -22.672 -6.953 1 95.12 33 LEU B C 1
ATOM 2032 O O . LEU B 1 33 ? 5.77 -21.797 -6.145 1 95.12 33 LEU B O 1
ATOM 2036 N N . SER B 1 34 ? 6.285 -23.625 -7.215 1 92.56 34 SER B N 1
ATOM 2037 C CA . SER B 1 34 ? 7.527 -23.891 -6.484 1 92.56 34 SER B CA 1
ATOM 2038 C C . SER B 1 34 ? 8.664 -23.016 -7.012 1 92.56 34 SER B C 1
ATOM 2040 O O . SER B 1 34 ? 9.75 -22.984 -6.43 1 92.56 34 SER B O 1
ATOM 2042 N N . VAL B 1 35 ? 8.414 -22.312 -8.031 1 92.94 35 VAL B N 1
ATOM 2043 C CA . VAL B 1 35 ? 9.461 -21.5 -8.633 1 92.94 35 VAL B CA 1
ATOM 2044 C C . VAL B 1 35 ? 9.109 -20.016 -8.523 1 92.94 35 VAL B C 1
ATOM 2046 O O . VAL B 1 35 ? 8.031 -19.672 -8.016 1 92.94 35 VAL B O 1
ATOM 2049 N N . GLU B 1 36 ? 10.039 -19.281 -8.938 1 87.5 36 GLU B N 1
ATOM 2050 C CA . GLU B 1 36 ? 9.781 -17.844 -8.961 1 87.5 36 GLU B CA 1
ATOM 2051 C C . GLU B 1 36 ? 8.672 -17.5 -9.953 1 87.5 36 GLU B C 1
ATOM 2053 O O . GLU B 1 36 ? 8.047 -18.391 -10.531 1 87.5 36 GLU B O 1
ATOM 2058 N N . SER B 1 37 ? 8.438 -16.25 -10.234 1 89.25 37 SER B N 1
ATOM 2059 C CA . SER B 1 37 ? 7.348 -15.812 -11.102 1 89.25 37 SER B CA 1
ATOM 2060 C C . SER B 1 37 ? 7.504 -16.375 -12.508 1 89.25 37 SER B C 1
ATOM 2062 O O . SER B 1 37 ? 8.609 -16.406 -13.055 1 89.25 37 SER B O 1
ATOM 2064 N N . ILE B 1 38 ? 6.484 -16.906 -12.977 1 96.31 38 ILE B N 1
ATOM 2065 C CA . ILE B 1 38 ? 6.414 -17.5 -14.305 1 96.31 38 ILE B CA 1
ATOM 2066 C C . ILE B 1 38 ? 6.34 -16.391 -15.359 1 96.31 38 ILE B C 1
ATOM 2068 O O . ILE B 1 38 ? 7.008 -16.469 -16.391 1 96.31 38 ILE B O 1
ATOM 2072 N N . PHE B 1 39 ? 5.625 -15.406 -15.055 1 96.12 39 PHE B N 1
ATOM 2073 C CA . PHE B 1 39 ? 5.473 -14.289 -15.977 1 96.12 39 PHE B CA 1
ATOM 2074 C C . PHE B 1 39 ? 6.402 -13.141 -15.594 1 96.12 39 PHE B C 1
ATOM 2076 O O . PHE B 1 39 ? 6.789 -13.008 -14.43 1 96.12 39 PHE B O 1
ATOM 2083 N N . TYR B 1 40 ? 6.797 -12.43 -16.547 1 93.75 40 TYR B N 1
ATOM 2084 C CA . TYR B 1 40 ? 7.457 -11.156 -16.281 1 93.75 40 TYR B CA 1
ATOM 2085 C C . TYR B 1 40 ? 6.859 -10.039 -17.141 1 93.75 40 TYR B C 1
ATOM 2087 O O . TYR B 1 40 ? 6.34 -10.297 -18.219 1 93.75 40 TYR B O 1
ATOM 2095 N N . VAL B 1 41 ? 6.883 -8.859 -16.562 1 91.88 41 VAL B N 1
ATOM 2096 C CA . VAL B 1 41 ? 6.285 -7.691 -17.188 1 91.88 41 VAL B CA 1
ATOM 2097 C C . VAL B 1 41 ? 7.301 -6.547 -17.234 1 91.88 41 VAL B C 1
ATOM 2099 O O . VAL B 1 41 ? 7.438 -5.797 -16.25 1 91.88 41 VAL B O 1
ATOM 2102 N N . PRO B 1 42 ? 7.93 -6.406 -18.344 1 91.81 42 PRO B N 1
ATOM 2103 C CA . PRO B 1 42 ? 8.891 -5.301 -18.438 1 91.81 42 PRO B CA 1
ATOM 2104 C C . PRO B 1 42 ? 8.211 -3.932 -18.453 1 91.81 42 PRO B C 1
ATOM 2106 O O . PRO B 1 42 ? 7.129 -3.779 -19.031 1 91.81 42 PRO B O 1
ATOM 2109 N N . ARG B 1 43 ? 8.812 -2.883 -17.906 1 86.56 43 ARG B N 1
ATOM 2110 C CA . ARG B 1 43 ? 8.266 -1.535 -17.766 1 86.56 43 ARG B CA 1
ATOM 2111 C C . ARG B 1 43 ? 8.008 -0.91 -19.141 1 86.56 43 ARG B C 1
ATOM 2113 O O . ARG B 1 43 ? 7.043 -0.165 -19.312 1 86.56 43 ARG B O 1
ATOM 2120 N N . ASP B 1 44 ? 8.812 -1.214 -20.125 1 91.81 44 ASP B N 1
ATOM 2121 C CA . ASP B 1 44 ? 8.727 -0.6 -21.453 1 91.81 44 ASP B CA 1
ATOM 2122 C C . ASP B 1 44 ? 7.727 -1.337 -22.344 1 91.81 44 ASP B C 1
ATOM 2124 O O . ASP B 1 44 ? 7.406 -0.878 -23.438 1 91.81 44 ASP B O 1
ATOM 2128 N N . LYS B 1 45 ? 7.164 -2.494 -21.906 1 93.19 45 LYS B N 1
ATOM 2129 C CA . LYS B 1 45 ? 6.207 -3.271 -22.688 1 93.19 45 LYS B CA 1
ATOM 2130 C C . LYS B 1 45 ? 5.023 -3.711 -21.828 1 93.19 45 LYS B C 1
ATOM 2132 O O . LYS B 1 45 ? 4.621 -4.875 -21.875 1 93.19 45 LYS B O 1
ATOM 2137 N N . LEU B 1 46 ? 4.543 -2.863 -21.078 1 89.94 46 LEU B N 1
ATOM 2138 C CA . LEU B 1 46 ? 3.498 -3.166 -20.109 1 89.94 46 LEU B CA 1
ATOM 2139 C C . LEU B 1 46 ? 2.234 -3.662 -20.812 1 89.94 46 LEU B C 1
ATOM 2141 O O . LEU B 1 46 ? 1.771 -4.773 -20.547 1 89.94 46 LEU B O 1
ATOM 2145 N N . GLU B 1 47 ? 1.729 -2.906 -21.75 1 91.5 47 GLU B N 1
ATOM 2146 C CA . GLU B 1 47 ? 0.473 -3.24 -22.422 1 91.5 47 GLU B CA 1
ATOM 2147 C C . GLU B 1 47 ? 0.609 -4.516 -23.25 1 91.5 47 GLU B C 1
ATOM 2149 O O . GLU B 1 47 ? -0.268 -5.383 -23.219 1 91.5 47 GLU B O 1
ATOM 2154 N N . GLU B 1 48 ? 1.705 -4.637 -23.922 1 93.56 48 GLU B N 1
ATOM 2155 C CA . GLU B 1 48 ? 1.953 -5.812 -24.766 1 93.56 48 GLU B CA 1
ATOM 2156 C C . GLU B 1 48 ? 2.041 -7.074 -23.906 1 93.56 48 GLU B C 1
ATOM 2158 O O . GLU B 1 48 ? 1.426 -8.094 -24.234 1 93.56 48 GLU B O 1
ATOM 2163 N N . SER B 1 49 ? 2.777 -7.016 -22.859 1 93.94 49 SER B N 1
ATOM 2164 C CA . SER B 1 49 ? 2.961 -8.172 -22 1 93.94 49 SER B CA 1
ATOM 2165 C C . SER B 1 49 ? 1.643 -8.602 -21.359 1 93.94 49 SER B C 1
ATOM 2167 O O . SER B 1 49 ? 1.328 -9.789 -21.297 1 93.94 49 SER B O 1
ATOM 2169 N N . ARG B 1 50 ? 0.831 -7.668 -20.984 1 90.31 50 ARG B N 1
ATOM 2170 C CA . ARG B 1 50 ? -0.445 -7.969 -20.344 1 90.31 50 ARG B CA 1
ATOM 2171 C C . ARG B 1 50 ? -1.409 -8.625 -21.312 1 90.31 50 ARG B C 1
ATOM 2173 O O . ARG B 1 50 ? -2.137 -9.555 -20.953 1 90.31 50 ARG B O 1
ATOM 2180 N N . THR B 1 51 ? -1.338 -8.172 -22.531 1 93.38 51 THR B N 1
ATOM 2181 C CA . THR B 1 51 ? -2.201 -8.742 -23.562 1 93.38 51 THR B CA 1
ATOM 2182 C C . THR B 1 51 ? -1.828 -10.188 -23.844 1 93.38 51 THR B C 1
ATOM 2184 O O . THR B 1 51 ? -2.701 -11.062 -23.906 1 93.38 51 THR B O 1
ATOM 2187 N N . VAL B 1 52 ? -0.562 -10.461 -23.984 1 93.31 52 VAL B N 1
ATOM 2188 C CA . VAL B 1 52 ? -0.082 -11.805 -24.281 1 93.31 52 VAL B CA 1
ATOM 2189 C C . VAL B 1 52 ? -0.374 -12.734 -23.109 1 93.31 52 VAL B C 1
ATOM 2191 O O . VAL B 1 52 ? -0.859 -13.852 -23.297 1 93.31 52 VAL B O 1
ATOM 2194 N N . ILE B 1 53 ? -0.18 -12.219 -21.938 1 92.06 53 ILE B N 1
ATOM 2195 C CA . ILE B 1 53 ? -0.394 -13.008 -20.734 1 92.06 53 ILE B CA 1
ATOM 2196 C C . ILE B 1 53 ? -1.875 -13.352 -20.594 1 92.06 53 ILE B C 1
ATOM 2198 O O . ILE B 1 53 ? -2.227 -14.453 -20.172 1 92.06 53 ILE B O 1
ATOM 2202 N N . LYS B 1 54 ? -2.674 -12.477 -21.078 1 94.62 54 LYS B N 1
ATOM 2203 C CA . LYS B 1 54 ? -4.121 -12.672 -21.016 1 94.62 54 LYS B CA 1
ATOM 2204 C C . LYS B 1 54 ? -4.551 -13.883 -21.828 1 94.62 54 LYS B C 1
ATOM 2206 O O . LYS B 1 54 ? -5.539 -14.539 -21.5 1 94.62 54 LYS B O 1
ATOM 2211 N N . SER B 1 55 ? -3.771 -14.195 -22.844 1 96.12 55 SER B N 1
ATOM 2212 C CA . SER B 1 55 ? -4.129 -15.32 -23.703 1 96.12 55 SER B CA 1
ATOM 2213 C C . SER B 1 55 ? -4.047 -16.641 -22.953 1 96.12 55 SER B C 1
ATOM 2215 O O . SER B 1 55 ? -4.672 -17.625 -23.359 1 96.12 55 SER B O 1
ATOM 2217 N N . PHE B 1 56 ? -3.309 -16.688 -21.906 1 97.56 56 PHE B N 1
ATOM 2218 C CA . PHE B 1 56 ? -3.182 -17.891 -21.094 1 97.56 56 PHE B CA 1
ATOM 2219 C C . PHE B 1 56 ? -4.16 -17.859 -19.922 1 97.56 56 PHE B C 1
ATOM 2221 O O . PHE B 1 56 ? -4.316 -18.859 -19.219 1 97.56 56 PHE B O 1
ATOM 2228 N N . SER B 1 57 ? -4.844 -16.75 -19.688 1 97.38 57 SER B N 1
ATOM 2229 C CA . SER B 1 57 ? -5.598 -16.5 -18.469 1 97.38 57 SER B CA 1
ATOM 2230 C C . SER B 1 57 ? -6.875 -17.328 -18.422 1 97.38 57 SER B C 1
ATOM 2232 O O . SER B 1 57 ? -7.578 -17.453 -19.422 1 97.38 57 SER B O 1
ATOM 2234 N N . SER B 1 58 ? -7.133 -17.938 -17.297 1 97.81 58 SER B N 1
ATOM 2235 C CA . SER B 1 58 ? -8.414 -18.578 -16.984 1 97.81 58 SER B CA 1
ATOM 2236 C C . SER B 1 58 ? -9.312 -17.641 -16.172 1 97.81 58 SER B C 1
ATOM 2238 O O . SER B 1 58 ? -8.867 -17.047 -15.195 1 97.81 58 SER B O 1
ATOM 2240 N N . PRO B 1 59 ? -10.547 -17.531 -16.547 1 97.12 59 PRO B N 1
ATOM 2241 C CA . PRO B 1 59 ? -11.461 -16.719 -15.734 1 97.12 59 PRO B CA 1
ATOM 2242 C C . PRO B 1 59 ? -11.695 -17.297 -14.344 1 97.12 59 PRO B C 1
ATOM 2244 O O . PRO B 1 59 ? -12.258 -16.625 -13.477 1 97.12 59 PRO B O 1
ATOM 2247 N N . GLU B 1 60 ? -11.18 -18.547 -14.18 1 98 60 GLU B N 1
ATOM 2248 C CA . GLU B 1 60 ? -11.43 -19.203 -12.891 1 98 60 GLU B CA 1
ATOM 2249 C C . GLU B 1 60 ? -10.297 -18.922 -11.906 1 98 60 GLU B C 1
ATOM 2251 O O . GLU B 1 60 ? -10.445 -19.172 -10.711 1 98 60 GLU B O 1
ATOM 2256 N N . GLY B 1 61 ? -9.133 -18.5 -12.445 1 98.44 61 GLY B N 1
ATOM 2257 C CA . GLY B 1 61 ? -8.133 -18.125 -11.453 1 98.44 61 GLY B CA 1
ATOM 2258 C C . GLY B 1 61 ? -6.711 -18.359 -11.922 1 98.44 61 GLY B C 1
ATOM 2259 O O . GLY B 1 61 ? -6.484 -18.781 -13.055 1 98.44 61 GLY B O 1
ATOM 2260 N N . ASP B 1 62 ? -5.789 -18.109 -11.07 1 98.19 62 ASP B N 1
ATOM 2261 C CA . ASP B 1 62 ? -4.359 -18.109 -11.359 1 98.19 62 ASP B CA 1
ATOM 2262 C C . ASP B 1 62 ? -3.83 -19.531 -11.5 1 98.19 62 ASP B C 1
ATOM 2264 O O . ASP B 1 62 ? -2.986 -19.812 -12.359 1 98.19 62 ASP B O 1
ATOM 2268 N N . HIS B 1 63 ? -4.301 -20.453 -10.648 1 98.44 63 HIS B N 1
ATOM 2269 C CA . HIS B 1 63 ? -3.816 -21.828 -10.703 1 98.44 63 HIS B CA 1
ATOM 2270 C C . HIS B 1 63 ? -4.105 -22.469 -12.062 1 98.44 63 HIS B C 1
ATOM 2272 O O . HIS B 1 63 ? -3.242 -23.141 -12.641 1 98.44 63 HIS B O 1
ATOM 2278 N N . LEU B 1 64 ? -5.281 -22.203 -12.562 1 98.62 64 LEU B N 1
ATOM 2279 C CA . LEU B 1 64 ? -5.652 -22.734 -13.867 1 98.62 64 LEU B CA 1
ATOM 2280 C C . LEU B 1 64 ? -4.848 -22.062 -14.977 1 98.62 64 LEU B C 1
ATOM 2282 O O . LEU B 1 64 ? -4.504 -22.703 -15.977 1 98.62 64 LEU B O 1
ATOM 2286 N N . THR B 1 65 ? -4.547 -20.812 -14.758 1 98.25 65 THR B N 1
ATOM 2287 C CA . THR B 1 65 ? -3.711 -20.094 -15.711 1 98.25 65 THR B CA 1
ATOM 2288 C C . THR B 1 65 ? -2.322 -20.719 -15.797 1 98.25 65 THR B C 1
ATOM 2290 O O .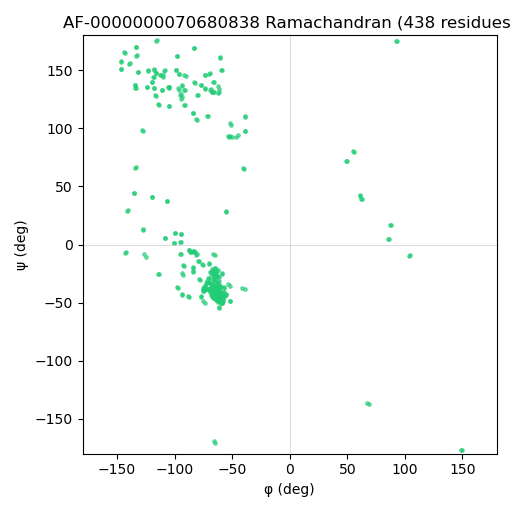 THR B 1 65 ? -1.775 -20.891 -16.891 1 98.25 65 THR B O 1
ATOM 2293 N N . LEU B 1 66 ? -1.823 -21.109 -14.68 1 98.19 66 LEU B N 1
ATOM 2294 C CA . LEU B 1 66 ? -0.533 -21.797 -14.648 1 98.19 66 LEU B CA 1
ATOM 2295 C C . LEU B 1 66 ? -0.596 -23.109 -15.422 1 98.19 66 LEU B C 1
ATOM 2297 O O . LEU B 1 66 ? 0.336 -23.453 -16.156 1 98.19 66 LEU B O 1
ATOM 2301 N N . VAL B 1 67 ? -1.702 -23.844 -15.273 1 98.56 67 VAL B N 1
ATOM 2302 C CA . VAL B 1 67 ? -1.891 -25.094 -16 1 98.56 67 VAL B CA 1
ATOM 2303 C C . VAL B 1 67 ? -1.902 -24.812 -17.5 1 98.56 67 VAL B C 1
ATOM 2305 O O . VAL B 1 67 ? -1.265 -25.531 -18.281 1 98.56 67 VAL B O 1
ATOM 2308 N N . ASN B 1 68 ? -2.553 -23.75 -17.891 1 98.44 68 ASN B N 1
ATOM 2309 C CA . ASN B 1 68 ? -2.611 -23.375 -19.297 1 98.44 68 ASN B CA 1
ATOM 2310 C C . ASN B 1 68 ? -1.221 -23.125 -19.859 1 98.44 68 ASN B C 1
ATOM 2312 O O . ASN B 1 68 ? -0.894 -23.594 -20.953 1 98.44 68 ASN B O 1
ATOM 2316 N N . VAL B 1 69 ? -0.454 -22.406 -19.156 1 98.38 69 VAL B N 1
ATOM 2317 C CA . VAL B 1 69 ? 0.894 -22.062 -19.609 1 98.38 69 VAL B CA 1
ATOM 2318 C C . VAL B 1 69 ? 1.722 -23.344 -19.766 1 98.38 69 VAL B C 1
ATOM 2320 O O . VAL B 1 69 ? 2.395 -23.531 -20.781 1 98.38 69 VAL B O 1
ATOM 2323 N N . TYR B 1 70 ? 1.682 -24.156 -18.766 1 98.56 70 TYR B N 1
ATOM 2324 C CA . TYR B 1 70 ? 2.445 -25.391 -18.797 1 98.56 70 TYR B CA 1
ATOM 2325 C C . TYR B 1 70 ? 2.047 -26.25 -19.984 1 98.56 70 TYR B C 1
ATOM 2327 O O . TYR B 1 70 ? 2.906 -26.703 -20.75 1 98.56 70 TYR B O 1
ATOM 2335 N N . HIS B 1 71 ? 0.761 -26.438 -20.188 1 97.88 71 HIS B N 1
ATOM 2336 C CA . HIS B 1 71 ? 0.26 -27.234 -21.297 1 97.88 71 HIS B CA 1
ATOM 2337 C C . HIS B 1 71 ? 0.7 -26.656 -22.641 1 97.88 71 HIS B C 1
ATOM 2339 O O . HIS B 1 71 ? 1.16 -27.391 -23.516 1 97.88 71 HIS B O 1
ATOM 2345 N N . ALA B 1 72 ? 0.58 -25.375 -22.734 1 98 72 ALA B N 1
ATOM 2346 C CA . ALA B 1 72 ? 0.979 -24.734 -23.984 1 98 72 ALA B CA 1
ATOM 2347 C C . ALA B 1 72 ? 2.467 -24.938 -24.266 1 98 72 ALA B C 1
ATOM 2349 O O . ALA B 1 72 ? 2.869 -25.172 -25.406 1 98 72 ALA B O 1
ATOM 2350 N N . SER B 1 73 ? 3.25 -24.797 -23.266 1 98.12 73 SER B N 1
ATOM 2351 C CA . SER B 1 73 ? 4.691 -24.969 -23.406 1 98.12 73 SER B C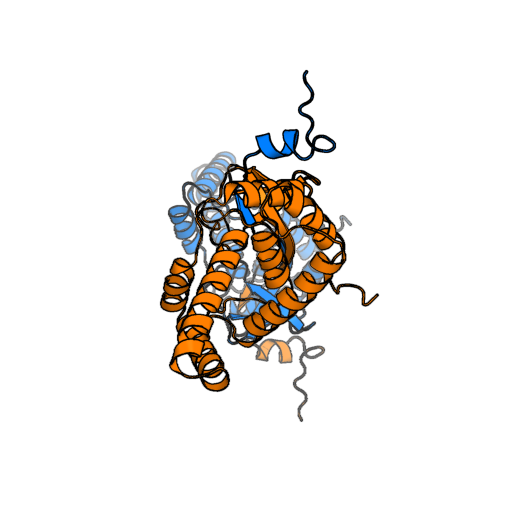A 1
ATOM 2352 C C . SER B 1 73 ? 5.055 -26.391 -23.812 1 98.12 73 SER B C 1
ATOM 2354 O O . SER B 1 73 ? 5.926 -26.594 -24.656 1 98.12 73 SER B O 1
ATOM 2356 N N . ILE B 1 74 ? 4.41 -27.375 -23.188 1 96.88 74 ILE B N 1
ATOM 2357 C CA . ILE B 1 74 ? 4.684 -28.781 -23.484 1 96.88 74 ILE B CA 1
ATOM 2358 C C . ILE B 1 74 ? 4.246 -29.109 -24.906 1 96.88 74 ILE B C 1
ATOM 2360 O O . ILE B 1 74 ? 4.953 -29.812 -25.625 1 96.88 74 ILE B O 1
ATOM 2364 N N . GLU B 1 75 ? 3.102 -28.641 -25.266 1 96.5 75 GLU B N 1
ATOM 2365 C CA . GLU B 1 75 ? 2.625 -28.859 -26.625 1 96.5 75 GLU B CA 1
ATOM 2366 C C . GLU B 1 75 ? 3.598 -28.281 -27.641 1 96.5 75 GLU B C 1
ATOM 2368 O O . GLU B 1 75 ? 3.92 -28.922 -28.641 1 96.5 75 GLU B O 1
ATOM 2373 N N . PHE B 1 76 ? 4.039 -27.109 -27.391 1 97.12 76 PHE B N 1
ATOM 2374 C CA . PHE B 1 76 ? 5.004 -26.453 -28.266 1 97.12 76 PHE B CA 1
ATOM 2375 C C . PHE B 1 76 ? 6.293 -27.266 -28.344 1 97.12 76 PHE B C 1
ATOM 2377 O O . PHE B 1 76 ? 6.816 -27.484 -29.438 1 97.12 76 PHE B O 1
ATOM 2384 N N . LEU B 1 77 ? 6.766 -27.656 -27.25 1 95.62 77 LEU B N 1
ATOM 2385 C CA . LEU B 1 77 ? 8.023 -28.391 -27.172 1 95.62 77 LEU B CA 1
ATOM 2386 C C . LEU B 1 77 ? 7.922 -29.703 -27.922 1 95.62 77 LEU B C 1
ATOM 2388 O O . LEU B 1 77 ? 8.812 -30.047 -28.703 1 95.62 77 LEU B O 1
ATOM 2392 N N . GLU B 1 78 ? 6.84 -30.469 -27.719 1 94.75 78 GLU B N 1
ATOM 2393 C CA . GLU B 1 78 ? 6.645 -31.766 -28.344 1 94.75 78 GLU B CA 1
ATOM 2394 C C . GLU B 1 78 ? 6.551 -31.625 -29.875 1 94.75 78 GLU B C 1
ATOM 2396 O O . GLU B 1 78 ? 7.148 -32.406 -30.609 1 94.75 78 GLU B O 1
ATOM 2401 N N . LYS B 1 79 ? 5.855 -30.656 -30.297 1 94.5 79 LYS B N 1
ATOM 2402 C CA . LYS B 1 79 ? 5.742 -30.406 -31.734 1 94.5 79 LYS B CA 1
ATOM 2403 C C . LYS B 1 79 ? 7.098 -30.062 -32.344 1 94.5 79 LYS B C 1
ATOM 2405 O O . LYS B 1 79 ? 7.441 -30.547 -33.406 1 94.5 79 LYS B O 1
ATOM 2410 N N . ASN B 1 80 ? 7.848 -29.281 -31.703 1 93.94 80 ASN B N 1
ATOM 2411 C CA . ASN B 1 80 ? 9.148 -28.844 -32.188 1 93.94 80 ASN B CA 1
ATOM 2412 C C . ASN B 1 80 ? 10.172 -29.969 -32.125 1 93.94 80 ASN B C 1
ATOM 2414 O O . ASN B 1 80 ? 11.078 -30.047 -32.969 1 93.94 80 ASN B O 1
ATOM 2418 N N . LYS B 1 81 ? 10.031 -30.812 -31.141 1 93.12 81 LYS B N 1
ATOM 2419 C CA . LYS B 1 81 ? 10.922 -31.953 -31.062 1 93.12 81 LYS B CA 1
ATOM 2420 C C . LYS B 1 81 ? 10.742 -32.875 -32.281 1 93.12 81 LYS B C 1
ATOM 2422 O O . LYS B 1 81 ? 11.719 -33.406 -32.812 1 93.12 81 LYS B O 1
ATOM 2427 N N . THR B 1 82 ? 9.586 -33.125 -32.656 1 91.44 82 THR B N 1
ATOM 2428 C CA . THR B 1 82 ? 9.266 -33.969 -33.781 1 91.44 82 THR B CA 1
ATOM 2429 C C . THR B 1 82 ? 9.836 -33.406 -35.094 1 91.44 82 THR B C 1
ATOM 2431 O O . THR B 1 82 ? 10.32 -34.125 -35.938 1 91.44 82 THR B O 1
ATOM 2434 N N . GLU B 1 83 ? 9.961 -32.062 -35.094 1 91.19 83 GLU B N 1
ATOM 2435 C CA . GLU B 1 83 ? 10.352 -31.406 -36.312 1 91.19 83 GLU B CA 1
ATOM 2436 C C . GLU B 1 83 ? 11.852 -31.125 -36.344 1 91.19 83 GLU B C 1
ATOM 2438 O O . GLU B 1 83 ? 12.461 -31.109 -37.438 1 91.19 83 GLU B O 1
ATOM 2443 N N . ASN B 1 84 ? 12.453 -30.781 -35.25 1 90 84 ASN B N 1
ATOM 2444 C CA . ASN B 1 84 ? 13.789 -30.188 -35.25 1 90 84 ASN B CA 1
ATOM 2445 C C . ASN B 1 84 ? 14.758 -30.969 -34.375 1 90 84 ASN B C 1
ATOM 2447 O O . ASN B 1 84 ? 15.961 -30.719 -34.375 1 90 84 ASN B O 1
ATOM 2451 N N . GLY B 1 85 ? 14.305 -31.922 -33.562 1 90 85 GLY B N 1
ATOM 2452 C CA . GLY B 1 85 ? 15.125 -32.594 -32.594 1 90 85 GLY B CA 1
ATOM 2453 C C . GLY B 1 85 ? 15.078 -31.938 -31.219 1 90 85 GLY B C 1
ATOM 2454 O O . GLY B 1 85 ? 14.539 -30.844 -31.078 1 90 85 GLY B O 1
ATOM 2455 N N . ASN B 1 86 ? 15.688 -32.469 -30.219 1 90.06 86 ASN B N 1
ATOM 2456 C CA . ASN B 1 86 ? 15.547 -32.062 -28.812 1 90.06 86 ASN B CA 1
ATOM 2457 C C . ASN B 1 86 ? 16.281 -30.766 -28.531 1 90.06 86 ASN B C 1
ATOM 2459 O O . ASN B 1 86 ? 15.719 -29.859 -27.922 1 90.06 86 ASN B O 1
ATOM 2463 N N . GLU B 1 87 ? 17.484 -30.656 -28.938 1 91.56 87 GLU B N 1
ATOM 2464 C CA . GLU B 1 87 ? 18.297 -29.484 -28.656 1 91.56 87 GLU B CA 1
ATOM 2465 C C . GLU B 1 87 ? 17.688 -28.219 -29.266 1 91.56 87 GLU B C 1
ATOM 2467 O O . GLU B 1 87 ? 17.547 -27.203 -28.578 1 91.56 87 GLU B O 1
ATOM 2472 N N . LYS B 1 88 ? 17.312 -28.344 -30.531 1 94.06 88 LYS B N 1
ATOM 2473 C CA . LYS B 1 88 ? 16.703 -27.203 -31.219 1 94.06 88 LYS B CA 1
ATOM 2474 C C . LYS B 1 88 ? 15.344 -26.875 -30.625 1 94.06 88 LYS B C 1
ATOM 2476 O O . LYS B 1 88 ? 14.969 -25.703 -30.547 1 94.06 88 LYS B O 1
ATOM 2481 N N . ALA B 1 89 ? 14.648 -27.859 -30.203 1 94.75 89 ALA B N 1
ATOM 2482 C CA . ALA B 1 89 ? 13.328 -27.656 -29.609 1 94.75 89 ALA B CA 1
ATOM 2483 C C . ALA B 1 89 ? 13.43 -26.812 -28.328 1 94.75 89 ALA B C 1
ATOM 2485 O O . ALA B 1 89 ? 12.617 -25.922 -28.109 1 94.75 89 ALA B O 1
ATOM 2486 N N . GLU B 1 90 ? 14.43 -27.078 -27.547 1 95.12 90 GLU B N 1
ATOM 2487 C CA . GLU B 1 90 ? 14.633 -26.328 -26.312 1 95.12 90 GLU B CA 1
ATOM 2488 C C . GLU B 1 90 ? 14.992 -24.875 -26.609 1 95.12 90 GLU B C 1
ATOM 2490 O O . GLU B 1 90 ? 14.539 -23.953 -25.922 1 95.12 90 GLU B O 1
ATOM 2495 N N . LYS B 1 91 ? 15.797 -24.672 -27.609 1 95.62 91 LYS B N 1
ATOM 2496 C CA . LYS B 1 91 ? 16.141 -23.328 -28.031 1 95.62 91 LYS B CA 1
ATOM 2497 C C . LYS B 1 91 ? 14.922 -22.562 -28.516 1 95.62 91 LYS B C 1
ATOM 2499 O O . LYS B 1 91 ? 14.75 -21.375 -28.188 1 95.62 91 LYS B O 1
ATOM 2504 N N . ASN B 1 92 ? 14.164 -23.281 -29.281 1 96.75 92 ASN B N 1
ATOM 2505 C CA . ASN B 1 92 ? 12.93 -22.672 -29.766 1 96.75 92 ASN B CA 1
ATOM 2506 C C . ASN B 1 92 ? 11.977 -22.344 -28.625 1 96.75 92 ASN B C 1
ATOM 2508 O O . ASN B 1 92 ? 11.266 -21.344 -28.672 1 96.75 92 ASN B O 1
ATOM 2512 N N . LEU B 1 93 ? 11.961 -23.172 -27.594 1 97.38 93 LEU B N 1
ATOM 2513 C CA . LEU B 1 93 ? 11.117 -22.906 -26.422 1 97.38 93 LEU B CA 1
ATOM 2514 C C . LEU B 1 93 ? 11.57 -21.641 -25.688 1 97.38 93 LEU B C 1
ATOM 2516 O O . LEU B 1 93 ? 10.742 -20.891 -25.188 1 97.38 93 LEU B O 1
ATOM 2520 N N . MET B 1 94 ? 12.844 -21.469 -25.656 1 97.31 94 MET B N 1
ATOM 2521 C CA . MET B 1 94 ? 13.375 -20.25 -25.047 1 97.31 94 MET B CA 1
ATOM 2522 C C . MET B 1 94 ? 12.859 -19 -25.766 1 97.31 94 MET B C 1
ATOM 2524 O O . MET B 1 94 ? 12.453 -18.031 -25.109 1 97.31 94 MET B O 1
ATOM 2528 N N . LYS B 1 95 ? 12.859 -19.078 -27.078 1 97.38 95 LYS B N 1
ATOM 2529 C CA . LYS B 1 95 ? 12.344 -17.969 -27.875 1 97.38 95 LYS B CA 1
ATOM 2530 C C . LYS B 1 95 ? 10.844 -17.781 -27.641 1 97.38 95 LYS B C 1
ATOM 2532 O O . LYS B 1 95 ? 10.375 -16.656 -27.516 1 97.38 95 LYS B O 1
ATOM 2537 N N . TRP B 1 96 ? 10.172 -18.875 -27.641 1 97.75 96 TRP B N 1
ATOM 2538 C CA . TRP B 1 96 ? 8.734 -18.859 -27.375 1 97.75 96 TRP B CA 1
ATOM 2539 C C . TRP B 1 96 ? 8.438 -18.188 -26.047 1 97.75 96 TRP B C 1
ATOM 2541 O O . TRP B 1 96 ? 7.504 -17.391 -25.938 1 97.75 96 TRP B O 1
ATOM 2551 N N . CYS B 1 97 ? 9.227 -18.484 -24.984 1 98.25 97 CYS B N 1
ATOM 2552 C CA . CYS B 1 97 ? 9.078 -17.875 -23.656 1 98.25 97 CYS B CA 1
ATOM 2553 C C . CYS B 1 97 ? 9.273 -16.375 -23.719 1 98.25 97 CYS B C 1
ATOM 2555 O O . CYS B 1 97 ? 8.477 -15.617 -23.172 1 98.25 97 CYS B O 1
ATOM 2557 N N . LYS B 1 98 ? 10.242 -15.992 -24.406 1 97.19 98 LYS B N 1
ATOM 2558 C CA . LYS B 1 98 ? 10.523 -14.562 -24.547 1 97.19 98 LYS B CA 1
ATOM 2559 C C . LYS B 1 98 ? 9.359 -13.844 -25.234 1 97.19 98 LYS B C 1
ATOM 2561 O O . LYS B 1 98 ? 8.922 -12.789 -24.766 1 97.19 98 LYS B O 1
ATOM 2566 N N . ASP B 1 99 ? 8.82 -14.445 -26.281 1 96.62 99 ASP B N 1
ATOM 2567 C CA . ASP B 1 99 ? 7.738 -13.859 -27.047 1 96.62 99 ASP B CA 1
ATOM 2568 C C . ASP B 1 99 ? 6.445 -13.805 -26.234 1 96.62 99 ASP B C 1
ATOM 2570 O O . ASP B 1 99 ? 5.559 -13 -26.531 1 96.62 99 ASP B O 1
ATOM 2574 N N . ASN B 1 100 ? 6.395 -14.672 -25.281 1 97.44 100 ASN B N 1
ATOM 2575 C CA . ASN B 1 100 ? 5.16 -14.766 -24.5 1 97.44 100 ASN B CA 1
ATOM 2576 C C . ASN B 1 100 ? 5.332 -14.203 -23.094 1 97.44 100 ASN B C 1
ATOM 2578 O O . ASN B 1 100 ? 4.465 -14.383 -22.234 1 97.44 100 ASN B O 1
ATOM 2582 N N . PHE B 1 101 ? 6.531 -13.609 -22.828 1 97.69 101 PHE B N 1
ATOM 2583 C CA . PHE B 1 101 ? 6.848 -12.961 -21.578 1 97.69 101 PHE B CA 1
ATOM 2584 C C . PHE B 1 101 ? 6.805 -13.953 -20.422 1 97.69 101 PHE B C 1
ATOM 2586 O O . PHE B 1 101 ? 6.262 -13.656 -19.359 1 97.69 101 PHE B O 1
ATOM 2593 N N . ILE B 1 102 ? 7.293 -15.125 -20.703 1 97.75 102 ILE B N 1
ATOM 2594 C CA . ILE B 1 102 ? 7.461 -16.203 -19.719 1 97.75 102 ILE B CA 1
ATOM 2595 C C . ILE B 1 102 ? 8.938 -16.328 -19.344 1 97.75 102 ILE B C 1
ATOM 2597 O O . ILE B 1 102 ? 9.805 -16.266 -20.219 1 97.75 102 ILE B O 1
ATOM 2601 N N . ASN B 1 103 ? 9.18 -16.453 -18.078 1 97.19 103 ASN B N 1
ATOM 2602 C CA . ASN B 1 103 ? 10.539 -16.703 -17.609 1 97.19 103 ASN B CA 1
ATOM 2603 C C . ASN B 1 103 ? 11 -18.125 -17.938 1 97.19 103 ASN B C 1
ATOM 2605 O O . ASN B 1 103 ? 10.531 -19.094 -17.344 1 97.19 103 ASN B O 1
ATOM 2609 N N . ASN B 1 104 ? 11.945 -18.203 -18.859 1 97.19 104 ASN B N 1
ATOM 2610 C CA . ASN B 1 104 ? 12.406 -19.5 -19.328 1 97.19 104 ASN B CA 1
ATOM 2611 C C . ASN B 1 104 ? 13.062 -20.312 -18.219 1 97.19 104 ASN B C 1
ATOM 2613 O O . ASN B 1 104 ? 12.836 -21.516 -18.094 1 97.19 104 ASN B O 1
ATOM 2617 N N . ARG B 1 105 ? 13.852 -19.625 -17.453 1 96.88 105 ARG B N 1
ATOM 2618 C CA . ARG B 1 105 ? 14.539 -20.312 -16.359 1 96.88 105 ARG B CA 1
ATOM 2619 C C . ARG B 1 105 ? 13.539 -20.906 -15.375 1 96.88 105 ARG B C 1
ATOM 2621 O O . ARG B 1 105 ? 13.656 -22.062 -14.984 1 96.88 105 ARG B O 1
ATOM 2628 N N . SER B 1 106 ? 12.547 -20.125 -15.016 1 97.44 106 SER B N 1
ATOM 2629 C CA . SER B 1 106 ? 11.523 -20.594 -14.078 1 97.44 106 SER B CA 1
ATOM 2630 C C . SER B 1 106 ? 10.719 -21.75 -14.664 1 97.44 106 SER B C 1
ATOM 2632 O O . SER B 1 106 ? 10.453 -22.734 -13.977 1 97.44 106 SER B O 1
ATOM 2634 N N . LEU B 1 107 ? 10.391 -21.656 -15.938 1 98 107 LEU B N 1
ATOM 2635 C CA . LEU B 1 107 ? 9.609 -22.703 -16.578 1 98 107 LEU B CA 1
ATOM 2636 C C . LEU B 1 107 ? 10.398 -24 -16.641 1 98 107 LEU B C 1
ATOM 2638 O O . LEU B 1 107 ? 9.859 -25.078 -16.375 1 98 107 LEU B O 1
ATOM 2642 N N . LYS B 1 108 ? 11.633 -23.891 -17 1 96.75 108 LYS B N 1
ATOM 2643 C CA . LYS B 1 108 ? 12.484 -25.078 -17.062 1 96.75 108 LYS B CA 1
ATOM 2644 C C . LYS B 1 108 ? 12.594 -25.75 -15.695 1 96.75 108 LYS B C 1
ATOM 2646 O O . LYS B 1 108 ? 12.484 -26.969 -15.586 1 96.75 108 LYS B O 1
ATOM 2651 N N . HIS B 1 109 ? 12.766 -24.922 -14.711 1 96.94 109 HIS B N 1
ATOM 2652 C CA . HIS B 1 109 ? 12.852 -25.453 -13.359 1 96.94 109 HIS B CA 1
ATOM 2653 C C . HIS B 1 109 ? 11.539 -26.109 -12.938 1 96.94 109 HIS B C 1
ATOM 2655 O O . HIS B 1 109 ? 11.539 -27.156 -12.297 1 96.94 109 HIS B O 1
ATOM 2661 N N . ALA B 1 110 ? 10.469 -25.516 -13.305 1 97.06 110 ALA B N 1
ATOM 2662 C CA . ALA B 1 110 ? 9.156 -26.062 -12.992 1 97.06 110 ALA B CA 1
ATOM 2663 C C . ALA B 1 110 ? 8.969 -27.438 -13.656 1 97.06 110 ALA B C 1
ATOM 2665 O O . ALA B 1 110 ? 8.438 -28.359 -13.039 1 97.06 110 ALA B O 1
ATOM 2666 N N . ARG B 1 111 ? 9.438 -27.547 -14.867 1 96.88 111 ARG B N 1
ATOM 2667 C CA . ARG B 1 111 ? 9.352 -28.812 -15.578 1 96.88 111 ARG B CA 1
ATOM 2668 C C . ARG B 1 111 ? 10.195 -29.891 -14.898 1 96.88 111 ARG B C 1
ATOM 2670 O O . ARG B 1 111 ? 9.789 -31.047 -14.805 1 96.88 111 ARG B O 1
ATOM 2677 N N . ASP B 1 112 ? 11.344 -29.453 -14.438 1 96 112 ASP B N 1
ATOM 2678 C CA . ASP B 1 112 ? 12.203 -30.375 -13.711 1 96 112 ASP B CA 1
ATOM 2679 C C . ASP B 1 112 ? 11.523 -30.859 -12.43 1 96 112 ASP B C 1
ATOM 2681 O O . ASP B 1 112 ? 11.539 -32.062 -12.117 1 96 112 ASP B O 1
ATOM 2685 N N . ILE B 1 113 ? 10.938 -29.969 -11.703 1 95 113 ILE B N 1
ATOM 2686 C CA . ILE B 1 113 ? 10.258 -30.281 -10.461 1 95 113 ILE B CA 1
ATOM 2687 C C . ILE B 1 113 ? 9.062 -31.203 -10.742 1 95 113 ILE B C 1
ATOM 2689 O O . ILE B 1 113 ? 8.82 -32.156 -10.016 1 95 113 ILE B O 1
ATOM 2693 N N . TYR B 1 114 ? 8.312 -30.875 -11.766 1 96 114 TYR B N 1
ATOM 2694 C CA . TYR B 1 114 ? 7.199 -31.719 -12.18 1 96 114 TYR B CA 1
ATOM 2695 C C . TYR B 1 114 ? 7.641 -33.156 -12.359 1 96 114 TYR B C 1
ATOM 2697 O O . TYR B 1 114 ? 7.031 -34.094 -11.805 1 96 114 TYR B O 1
ATOM 2705 N N . ASN B 1 115 ? 8.742 -33.375 -13.086 1 95.19 115 ASN B N 1
ATOM 2706 C CA . ASN B 1 115 ? 9.234 -34.719 -13.367 1 95.19 115 ASN B CA 1
ATOM 2707 C C . ASN B 1 115 ? 9.688 -35.406 -12.094 1 95.19 115 ASN B C 1
ATOM 2709 O O . ASN B 1 115 ? 9.438 -36.625 -11.922 1 95.19 115 ASN B O 1
ATOM 2713 N N . GLN B 1 116 ? 10.289 -34.719 -11.289 1 92.75 116 GLN B N 1
ATOM 2714 C CA . GLN B 1 116 ? 10.75 -35.281 -10.023 1 92.75 116 GLN B CA 1
ATOM 2715 C C . GLN B 1 116 ? 9.57 -35.75 -9.172 1 92.75 116 GLN B C 1
ATOM 2717 O O . GLN B 1 116 ? 9.578 -36.875 -8.648 1 92.75 116 GLN B O 1
ATOM 2722 N N . ILE B 1 117 ? 8.523 -34.906 -9.078 1 93.25 117 ILE B N 1
ATOM 2723 C CA . ILE B 1 117 ? 7.371 -35.219 -8.242 1 93.25 117 ILE B CA 1
ATOM 2724 C C . ILE B 1 117 ? 6.578 -36.375 -8.891 1 93.25 117 ILE B C 1
ATOM 2726 O O . ILE B 1 117 ? 6.051 -37.25 -8.195 1 93.25 117 ILE B O 1
ATOM 2730 N N . LEU B 1 118 ? 6.516 -36.312 -10.156 1 93.12 118 LEU B N 1
ATOM 2731 C CA . LEU B 1 118 ? 5.824 -37.375 -10.898 1 93.12 118 LEU B CA 1
ATOM 2732 C C . LEU B 1 118 ? 6.426 -38.719 -10.586 1 93.12 118 LEU B C 1
ATOM 2734 O O . LEU B 1 118 ? 5.699 -39.688 -10.305 1 93.12 118 LEU B O 1
ATOM 2738 N N . GLU B 1 119 ? 7.684 -38.781 -10.578 1 91.75 119 GLU B N 1
ATOM 2739 C CA . GLU B 1 119 ? 8.375 -40.031 -10.273 1 91.75 119 GLU B CA 1
ATOM 2740 C C . GLU B 1 119 ? 8.062 -40.5 -8.852 1 91.75 119 GLU B C 1
ATOM 2742 O O . GLU B 1 119 ? 7.836 -41.688 -8.625 1 91.75 119 GLU B O 1
ATOM 2747 N N . ASN B 1 120 ? 8.062 -39.594 -7.984 1 89.5 120 ASN B N 1
ATOM 2748 C CA . ASN B 1 120 ? 7.773 -39.906 -6.59 1 89.5 120 ASN B CA 1
ATOM 2749 C C . ASN B 1 120 ? 6.34 -40.406 -6.418 1 89.5 120 ASN B C 1
ATOM 2751 O O . ASN B 1 120 ? 6.098 -41.375 -5.703 1 89.5 120 ASN B O 1
ATOM 2755 N N . VAL B 1 121 ? 5.43 -39.75 -7.059 1 89.94 121 VAL B N 1
ATOM 2756 C CA . VAL B 1 121 ? 4.016 -40.094 -6.977 1 89.94 121 VAL B CA 1
ATOM 2757 C C . VAL B 1 121 ? 3.785 -41.469 -7.574 1 89.94 121 VAL B C 1
ATOM 2759 O O . VAL B 1 121 ? 3.02 -42.281 -7.027 1 89.94 121 VAL B O 1
ATOM 2762 N N . GLU B 1 122 ? 4.461 -41.781 -8.625 1 88.88 122 GLU B N 1
ATOM 2763 C CA . GLU B 1 122 ? 4.367 -43.125 -9.25 1 88.88 122 GLU B CA 1
ATOM 2764 C C . GLU B 1 122 ? 4.93 -44.188 -8.336 1 88.88 122 GLU B C 1
ATOM 2766 O O . GLU B 1 122 ? 4.363 -45.281 -8.242 1 88.88 122 GLU B O 1
ATOM 2771 N N . ARG B 1 123 ? 5.91 -43.875 -7.664 1 88.44 123 ARG B N 1
ATOM 2772 C CA . ARG B 1 123 ? 6.523 -44.844 -6.73 1 88.44 123 ARG B CA 1
ATOM 2773 C C . ARG B 1 123 ? 5.586 -45.125 -5.562 1 88.44 123 ARG B C 1
ATOM 2775 O O . ARG B 1 123 ? 5.574 -46.25 -5.039 1 88.44 123 ARG B O 1
ATOM 2782 N N . MET B 1 124 ? 4.777 -44.219 -5.246 1 87.56 124 MET B N 1
ATOM 2783 C CA . MET B 1 124 ? 3.822 -44.375 -4.152 1 87.56 124 MET B CA 1
ATOM 2784 C C . MET B 1 124 ? 2.592 -45.156 -4.605 1 87.56 124 MET B C 1
ATOM 2786 O O . MET B 1 124 ? 1.716 -45.469 -3.799 1 87.56 124 MET B O 1
ATOM 2790 N N . GLY B 1 125 ? 2.459 -45.406 -5.863 1 87.5 125 GLY B N 1
ATOM 2791 C CA . GLY B 1 125 ? 1.374 -46.219 -6.387 1 87.5 125 GLY B CA 1
ATOM 2792 C C . GLY B 1 125 ? 0.124 -45.406 -6.699 1 87.5 125 GLY B C 1
ATOM 2793 O O . GLY B 1 125 ? -0.96 -45.969 -6.852 1 87.5 125 GLY B O 1
ATOM 2794 N N . LEU B 1 126 ? 0.324 -44.125 -6.785 1 89.06 126 LEU B N 1
ATOM 2795 C CA . LEU B 1 126 ? -0.834 -43.312 -7.102 1 89.06 126 LEU B CA 1
ATOM 2796 C C . LEU B 1 126 ? -1.093 -43.281 -8.602 1 89.06 126 LEU B C 1
ATOM 2798 O O . LEU B 1 126 ? -0.151 -43.25 -9.398 1 89.06 126 LEU B O 1
ATOM 2802 N N . LYS B 1 127 ? -2.375 -43.344 -8.945 1 89.38 127 LYS B N 1
ATOM 2803 C CA . LYS B 1 127 ? -2.76 -43.281 -10.352 1 89.38 127 LYS B CA 1
ATOM 2804 C C . LYS B 1 127 ? -2.766 -41.844 -10.852 1 89.38 127 LYS B C 1
ATOM 2806 O O . LYS B 1 127 ? -3.416 -41 -10.266 1 89.38 127 LYS B O 1
ATOM 2811 N N . ILE B 1 128 ? -2.082 -41.688 -11.953 1 93.12 128 ILE B N 1
ATOM 2812 C CA . ILE B 1 128 ? -2.045 -40.375 -12.57 1 93.12 128 ILE B CA 1
ATOM 2813 C C . ILE B 1 128 ? -3.287 -40.188 -13.438 1 93.12 128 ILE B C 1
ATOM 2815 O O . ILE B 1 128 ? -3.51 -40.906 -14.391 1 93.12 128 ILE B O 1
ATOM 2819 N N . SER B 1 129 ? -4.121 -39.281 -13.031 1 95.5 129 SER B N 1
ATOM 2820 C CA . SER B 1 129 ? -5.352 -38.969 -13.75 1 95.5 129 SER B CA 1
ATOM 2821 C C . SER B 1 129 ? -5.426 -37.5 -14.133 1 95.5 129 SER B C 1
ATOM 2823 O O . SER B 1 129 ? -4.848 -36.656 -13.445 1 95.5 129 SER B O 1
ATOM 2825 N N . SER B 1 130 ? -6.09 -37.25 -15.242 1 97 130 SER B N 1
ATOM 2826 C CA . SER B 1 130 ? -6.316 -35.875 -15.711 1 97 130 SER B CA 1
ATOM 2827 C C . SER B 1 130 ? -7.809 -35.562 -15.781 1 97 130 SER B C 1
ATOM 2829 O O . SER B 1 130 ? -8.617 -36.406 -16.156 1 97 130 SER B O 1
ATOM 2831 N N . CYS B 1 131 ? -8.117 -34.344 -15.469 1 96.62 131 CYS B N 1
ATOM 2832 C CA . CYS B 1 131 ? -9.516 -33.938 -15.562 1 96.62 131 CYS B CA 1
ATOM 2833 C C . CYS B 1 131 ? -9.797 -33.281 -16.906 1 96.62 131 CYS B C 1
ATOM 2835 O O . CYS B 1 131 ? -10.922 -32.844 -17.156 1 96.62 131 CYS B O 1
ATOM 2837 N N . GLY B 1 132 ? -8.859 -33.219 -17.703 1 94.31 132 GLY B N 1
ATOM 2838 C CA . GLY B 1 132 ? -9.047 -32.719 -19.062 1 94.31 132 GLY B CA 1
ATOM 2839 C C . GLY B 1 132 ? -9.383 -31.234 -19.094 1 94.31 132 GLY B C 1
ATOM 2840 O O . GLY B 1 132 ? -8.75 -30.438 -18.406 1 94.31 132 GLY B O 1
ATOM 2841 N N . ASP B 1 133 ? -10.391 -30.859 -19.953 1 92.44 133 ASP B N 1
ATOM 2842 C CA . ASP B 1 133 ? -10.719 -29.469 -20.172 1 92.44 133 ASP B CA 1
ATOM 2843 C C . ASP B 1 133 ? -11.672 -28.938 -19.094 1 92.44 133 ASP B C 1
ATOM 2845 O O . ASP B 1 133 ? -11.727 -27.734 -18.828 1 92.44 133 ASP B O 1
ATOM 2849 N N . ASP B 1 134 ? -12.359 -29.875 -18.516 1 95.5 134 ASP B N 1
ATOM 2850 C CA . ASP B 1 134 ? -13.234 -29.484 -17.422 1 95.5 134 ASP B CA 1
ATOM 2851 C C . ASP B 1 134 ? -12.453 -29.344 -16.109 1 95.5 134 ASP B C 1
ATOM 2853 O O . ASP B 1 134 ? -12.148 -30.359 -15.461 1 95.5 134 ASP B O 1
ATOM 2857 N N . MET B 1 135 ? -12.258 -28.109 -15.664 1 97.56 135 MET B N 1
ATOM 2858 C CA . MET B 1 135 ? -11.328 -27.844 -14.562 1 97.56 135 MET B CA 1
ATOM 2859 C C . MET B 1 135 ? -12.062 -27.812 -13.227 1 97.56 135 MET B C 1
ATOM 2861 O O . MET B 1 135 ? -11.477 -27.469 -12.203 1 97.56 135 MET B O 1
ATOM 2865 N N . LEU B 1 136 ? -13.312 -28.188 -13.172 1 97.94 136 LEU B N 1
ATOM 2866 C CA . LEU B 1 136 ? -14.094 -28.188 -11.938 1 97.94 136 LEU B CA 1
ATOM 2867 C C . LEU B 1 136 ? -13.469 -29.109 -10.898 1 97.94 136 LEU B C 1
ATOM 2869 O O . LEU B 1 136 ? -13.312 -28.734 -9.734 1 97.94 136 LEU B O 1
ATOM 2873 N N . PRO B 1 137 ? -13.023 -30.344 -11.289 1 98 137 PRO B N 1
ATOM 2874 C CA . PRO B 1 137 ? -12.391 -31.219 -10.297 1 98 137 PRO B CA 1
ATOM 2875 C C . PRO B 1 137 ? -11.133 -30.594 -9.688 1 98 137 PRO B C 1
ATOM 2877 O O . PRO B 1 137 ? -10.891 -30.734 -8.484 1 98 137 PRO B O 1
ATOM 2880 N N . LEU B 1 138 ? -10.367 -29.875 -10.5 1 98.56 138 LEU B N 1
ATOM 2881 C CA . LEU B 1 138 ? -9.172 -29.234 -9.977 1 98.56 138 LEU B CA 1
ATOM 2882 C C . LEU B 1 138 ? -9.539 -28.125 -9 1 98.56 138 LEU B C 1
ATOM 2884 O O . LEU B 1 138 ? -8.93 -28.016 -7.926 1 98.56 138 LEU B O 1
ATOM 2888 N N . ARG B 1 139 ? -10.531 -27.281 -9.344 1 98.56 139 ARG B N 1
ATOM 2889 C CA . ARG B 1 139 ? -10.945 -26.188 -8.469 1 98.56 139 ARG B CA 1
ATOM 2890 C C . ARG B 1 139 ? -11.453 -26.719 -7.129 1 98.56 139 ARG B C 1
ATOM 2892 O O . ARG B 1 139 ? -11.133 -26.172 -6.074 1 98.56 139 ARG B O 1
ATOM 2899 N N . ARG B 1 140 ? -12.195 -27.781 -7.172 1 98.31 140 ARG B N 1
ATOM 2900 C CA . ARG B 1 140 ? -12.695 -28.391 -5.941 1 98.31 140 ARG B CA 1
ATOM 2901 C C . ARG B 1 140 ? -11.547 -29 -5.133 1 98.31 140 ARG B C 1
ATOM 2903 O O . ARG B 1 140 ? -11.539 -28.906 -3.902 1 98.31 140 ARG B O 1
ATOM 2910 N N . CYS B 1 141 ? -10.609 -29.609 -5.828 1 97.94 141 CYS B N 1
ATOM 2911 C CA . CYS B 1 141 ? -9.438 -30.172 -5.164 1 97.94 141 CYS B CA 1
ATOM 2912 C C . CYS B 1 141 ? -8.633 -29.078 -4.473 1 97.94 141 CYS B C 1
ATOM 2914 O O . CYS B 1 141 ? -8.203 -29.234 -3.33 1 97.94 141 CYS B O 1
ATOM 2916 N N . LEU B 1 142 ? -8.484 -27.953 -5.133 1 98.12 142 LEU B N 1
ATOM 2917 C CA . LEU B 1 142 ? -7.789 -26.797 -4.547 1 98.12 142 LEU B CA 1
ATOM 2918 C C . LEU B 1 142 ? -8.5 -26.312 -3.291 1 98.12 142 LEU B C 1
ATOM 2920 O O . LEU B 1 142 ? -7.859 -26.062 -2.271 1 98.12 142 LEU B O 1
ATOM 2924 N N . ALA B 1 143 ? -9.797 -26.25 -3.369 1 97.81 143 ALA B N 1
ATOM 2925 C CA . ALA B 1 143 ? -10.586 -25.828 -2.213 1 97.81 143 ALA B CA 1
ATOM 2926 C C . ALA B 1 143 ? -10.383 -26.781 -1.039 1 97.81 143 ALA B C 1
ATOM 2928 O O . ALA B 1 143 ? -10.211 -26.344 0.102 1 97.81 143 ALA B O 1
ATOM 2929 N N . ALA B 1 144 ? -10.344 -28.031 -1.337 1 97.12 144 ALA B N 1
ATOM 2930 C CA . ALA B 1 144 ? -10.164 -29.047 -0.301 1 97.12 144 ALA B CA 1
ATOM 2931 C C . ALA B 1 144 ? -8.75 -29 0.275 1 97.12 144 ALA B C 1
ATOM 2933 O O . ALA B 1 144 ? -8.562 -29.188 1.478 1 97.12 144 ALA B O 1
ATOM 2934 N N . SER B 1 145 ? -7.805 -28.781 -0.575 1 96.38 145 SER B N 1
ATOM 2935 C CA . SER B 1 145 ? -6.398 -28.812 -0.188 1 96.38 145 SER B CA 1
ATOM 2936 C C . SER B 1 145 ? -6.012 -27.562 0.608 1 96.38 145 SER B C 1
ATOM 2938 O O . SER B 1 145 ? -5.211 -27.656 1.543 1 96.38 145 SER B O 1
ATOM 2940 N N . TYR B 1 146 ? -6.586 -26.422 0.225 1 96.44 146 TYR B N 1
ATOM 2941 C CA . TYR B 1 146 ? -6.191 -25.156 0.809 1 96.44 146 TYR B CA 1
ATOM 2942 C C . TYR B 1 146 ? -7.371 -24.484 1.501 1 96.44 146 TYR B C 1
ATOM 2944 O O . TYR B 1 146 ? -7.527 -23.25 1.425 1 96.44 146 TYR B O 1
ATOM 2952 N N . PHE B 1 147 ? -8.148 -25.266 2.174 1 96.25 147 PHE B N 1
ATOM 2953 C CA . PHE B 1 147 ? -9.383 -24.797 2.773 1 96.25 147 PHE B CA 1
ATOM 2954 C C . PHE B 1 147 ? -9.094 -23.766 3.859 1 96.25 147 PHE B C 1
ATOM 2956 O O . PHE B 1 147 ? -9.93 -22.891 4.141 1 96.25 147 PHE B O 1
ATOM 2963 N N . LEU B 1 148 ? -7.934 -23.672 4.434 1 96 148 LEU B N 1
ATOM 2964 C CA . LEU B 1 148 ? -7.574 -22.688 5.445 1 96 148 LEU B CA 1
ATOM 2965 C C . LEU B 1 148 ? -7.254 -21.344 4.805 1 96 148 LEU B C 1
ATOM 2967 O O . LEU B 1 148 ? -7.195 -20.328 5.492 1 96 148 LEU B O 1
ATOM 2971 N N . ASN B 1 149 ? -7.074 -21.359 3.529 1 97.62 149 ASN B N 1
ATOM 2972 C CA . ASN B 1 149 ? -6.762 -20.156 2.766 1 97.62 149 ASN B CA 1
ATOM 2973 C C . ASN B 1 149 ? -7.957 -19.688 1.942 1 97.62 149 ASN B C 1
ATOM 2975 O O . ASN B 1 149 ? -7.801 -19.281 0.787 1 97.62 149 ASN B O 1
ATOM 2979 N N . ALA B 1 150 ? -9.086 -19.812 2.457 1 98.38 150 ALA B N 1
ATOM 2980 C CA . ALA B 1 150 ? -10.305 -19.344 1.809 1 98.38 150 ALA B CA 1
ATOM 2981 C C . ALA B 1 150 ? -10.695 -17.953 2.305 1 98.38 150 ALA B C 1
ATOM 2983 O O . ALA B 1 150 ? -10.422 -17.594 3.457 1 98.38 150 ALA B O 1
ATOM 2984 N N . ALA B 1 151 ? -11.273 -17.141 1.456 1 98.69 151 ALA B N 1
ATOM 2985 C CA . ALA B 1 151 ? -11.648 -15.773 1.825 1 98.69 151 ALA B CA 1
ATOM 2986 C C . ALA B 1 151 ? -12.922 -15.344 1.106 1 98.69 151 ALA B C 1
ATOM 2988 O O . ALA B 1 151 ? -13.219 -15.82 0.01 1 98.69 151 ALA B O 1
ATOM 2989 N N . LEU B 1 152 ? -13.648 -14.469 1.74 1 98.5 152 LEU B N 1
ATOM 2990 C CA . LEU B 1 152 ? -14.883 -13.938 1.188 1 98.5 152 LEU B CA 1
ATOM 2991 C C . LEU B 1 152 ? -14.742 -12.453 0.85 1 98.5 152 LEU B C 1
ATOM 2993 O O . LEU B 1 152 ? -14.109 -11.703 1.594 1 98.5 152 LEU B O 1
ATOM 2997 N N . LYS B 1 153 ? -15.383 -12.047 -0.156 1 98.38 153 LYS B N 1
ATOM 2998 C CA . LYS B 1 153 ? -15.359 -10.656 -0.61 1 98.38 153 LYS B CA 1
ATOM 2999 C C . LYS B 1 153 ? -16.234 -9.773 0.267 1 98.38 153 LYS B C 1
ATOM 3001 O O . LYS B 1 153 ? -17.359 -10.148 0.606 1 98.38 153 LYS B O 1
ATOM 3006 N N . HIS B 1 154 ? -15.695 -8.57 0.587 1 96.56 154 HIS B N 1
ATOM 3007 C CA . HIS B 1 154 ? -16.453 -7.523 1.253 1 96.56 154 HIS B CA 1
ATOM 3008 C C . HIS B 1 154 ? -16.984 -6.508 0.249 1 96.56 154 HIS B C 1
ATOM 3010 O O . HIS B 1 154 ? -16.5 -6.426 -0.877 1 96.56 154 HIS B O 1
ATOM 3016 N N . PRO B 1 155 ? -17.953 -5.746 0.637 1 94.38 155 PRO B N 1
ATOM 3017 C CA . PRO B 1 155 ? -18.531 -4.754 -0.269 1 94.38 155 PRO B CA 1
ATOM 3018 C C . PRO B 1 155 ? -17.516 -3.74 -0.775 1 94.38 155 PRO B C 1
ATOM 3020 O O . PRO B 1 155 ? -17.656 -3.211 -1.88 1 94.38 155 PRO B O 1
ATOM 3023 N N . ASP B 1 156 ? -16.5 -3.535 -0.07 1 92.38 156 ASP B N 1
ATOM 3024 C CA . ASP B 1 156 ? -15.531 -2.521 -0.458 1 92.38 156 ASP B CA 1
ATOM 3025 C C . ASP B 1 156 ? -14.484 -3.102 -1.407 1 92.38 156 ASP B C 1
ATOM 3027 O O . ASP B 1 156 ? -13.547 -2.408 -1.803 1 92.38 156 ASP B O 1
ATOM 3031 N N . GLY B 1 157 ? -14.539 -4.418 -1.657 1 95.25 157 GLY B N 1
ATOM 3032 C CA . GLY B 1 157 ? -13.648 -5.031 -2.625 1 95.25 157 GLY B CA 1
ATOM 3033 C C . GLY B 1 157 ? -12.516 -5.812 -1.98 1 95.25 157 GLY B C 1
ATOM 3034 O O . GLY B 1 157 ? -11.773 -6.52 -2.664 1 95.25 157 GLY B O 1
ATOM 3035 N N . THR B 1 158 ? -12.391 -5.664 -0.676 1 97.31 158 THR B N 1
ATOM 3036 C CA . THR B 1 158 ? -11.383 -6.438 0.042 1 97.31 158 THR B CA 1
ATOM 3037 C C . THR B 1 158 ? -11.914 -7.832 0.377 1 97.31 158 THR B C 1
ATOM 3039 O O . THR B 1 158 ? -13.078 -8.133 0.117 1 97.31 158 THR B O 1
ATOM 3042 N N . TYR B 1 159 ? -10.984 -8.688 0.827 1 98.56 159 TYR B N 1
ATOM 3043 C CA . TYR B 1 159 ? -11.344 -10.047 1.195 1 98.56 159 TYR B CA 1
ATOM 3044 C C . TYR B 1 159 ? -11.031 -10.32 2.662 1 98.56 159 TYR B C 1
ATOM 3046 O O . TYR B 1 159 ? -10 -9.875 3.174 1 98.56 159 TYR B O 1
ATOM 3054 N N . ARG B 1 160 ? -11.914 -11.016 3.279 1 98.25 160 ARG B N 1
ATOM 3055 C CA . ARG B 1 160 ? -11.688 -11.469 4.645 1 98.25 160 ARG B CA 1
ATOM 3056 C C . ARG B 1 160 ? -11.359 -12.961 4.676 1 98.25 160 ARG B C 1
ATOM 3058 O O . ARG B 1 160 ? -12.156 -13.781 4.219 1 98.25 160 ARG B O 1
ATOM 3065 N N . VAL B 1 161 ? -10.227 -13.281 5.152 1 97.88 161 VAL B N 1
ATOM 3066 C CA . VAL B 1 161 ? -9.82 -14.68 5.285 1 97.88 161 VAL B CA 1
ATOM 3067 C C . VAL B 1 161 ? -10.68 -15.367 6.344 1 97.88 161 VAL B C 1
ATOM 3069 O O . VAL B 1 161 ? -10.789 -14.891 7.473 1 97.88 161 VAL B O 1
ATOM 3072 N N . LEU B 1 162 ? -11.195 -16.469 6.039 1 97 162 LEU B N 1
ATOM 3073 C CA . LEU B 1 162 ? -12.18 -17.141 6.887 1 97 162 LEU B CA 1
ATOM 3074 C C . LEU B 1 162 ? -11.516 -17.734 8.125 1 97 162 LEU B C 1
ATOM 3076 O O . LEU B 1 162 ? -12.094 -17.703 9.211 1 97 162 LEU B O 1
ATOM 3080 N N . ALA B 1 163 ? -10.336 -18.219 7.992 1 95.12 163 ALA B N 1
ATOM 3081 C CA . ALA B 1 163 ? -9.664 -18.938 9.062 1 95.12 163 ALA B CA 1
ATOM 3082 C C . ALA B 1 163 ? -9.266 -18 10.195 1 95.12 163 ALA B C 1
ATOM 3084 O O . ALA B 1 163 ? -9.25 -18.406 11.367 1 95.12 163 ALA B O 1
ATOM 3085 N N . ASN B 1 164 ? -8.992 -16.719 9.883 1 94.81 164 ASN B N 1
ATOM 3086 C CA . ASN B 1 164 ? -8.422 -15.883 10.93 1 94.81 164 ASN B CA 1
ATOM 3087 C C . ASN B 1 164 ? -8.977 -14.461 10.875 1 94.81 164 ASN B C 1
ATOM 3089 O O . ASN B 1 164 ? -8.625 -13.617 11.703 1 94.81 164 ASN B O 1
ATOM 3093 N N . GLY B 1 165 ? -9.719 -14.133 9.93 1 96.19 165 GLY B N 1
ATOM 3094 C CA . GLY B 1 165 ? -10.398 -12.852 9.859 1 96.19 165 GLY B CA 1
ATOM 3095 C C . GLY B 1 165 ? -9.539 -11.75 9.258 1 96.19 165 GLY B C 1
ATOM 3096 O O . GLY B 1 165 ? -9.984 -10.617 9.117 1 96.19 165 GLY B O 1
ATOM 3097 N N . GLN B 1 166 ? -8.367 -12.031 8.789 1 96 166 GLN B N 1
ATOM 3098 C CA . GLN B 1 166 ? -7.48 -11.023 8.219 1 96 166 GLN B CA 1
ATOM 3099 C C . GLN B 1 166 ? -8.062 -10.453 6.93 1 96 166 GLN B C 1
ATOM 3101 O O . GLN B 1 166 ? -8.617 -11.188 6.113 1 96 166 GLN B O 1
ATOM 3106 N N . ILE B 1 167 ? -7.879 -9.141 6.809 1 97.5 167 ILE B N 1
ATOM 3107 C CA . ILE B 1 167 ? -8.32 -8.477 5.586 1 97.5 167 ILE B CA 1
ATOM 3108 C C . ILE B 1 167 ? -7.176 -8.438 4.578 1 97.5 167 ILE B C 1
ATOM 3110 O O . ILE B 1 167 ? -6.031 -8.164 4.938 1 97.5 167 ILE B O 1
ATOM 3114 N N . ALA B 1 168 ? -7.527 -8.812 3.328 1 98.12 168 ALA B N 1
ATOM 3115 C CA . ALA B 1 168 ? -6.516 -8.836 2.275 1 98.12 168 ALA B CA 1
ATOM 3116 C C . ALA B 1 168 ? -7.102 -8.391 0.94 1 98.12 168 ALA B C 1
ATOM 3118 O O . ALA B 1 168 ? -8.32 -8.25 0.805 1 98.12 168 ALA B O 1
ATOM 3119 N N . GLU B 1 169 ? -6.258 -8.094 0.045 1 98.06 169 GLU B N 1
ATOM 3120 C CA . GLU B 1 169 ? -6.625 -7.809 -1.339 1 98.06 169 GLU B CA 1
ATOM 3121 C C . GLU B 1 169 ? -6.004 -8.82 -2.295 1 98.06 169 GLU B C 1
ATOM 3123 O O . GLU B 1 169 ? -4.945 -9.383 -2.008 1 98.06 169 GLU B O 1
ATOM 3128 N N . ILE B 1 170 ? -6.668 -9.047 -3.371 1 98.38 170 ILE B N 1
ATOM 3129 C CA . ILE B 1 170 ? -6.066 -9.859 -4.422 1 98.38 170 ILE B CA 1
ATOM 3130 C C . ILE B 1 170 ? -4.867 -9.117 -5.02 1 98.38 170 ILE B C 1
ATOM 3132 O O . ILE B 1 170 ? -4.957 -7.934 -5.34 1 98.38 170 ILE B O 1
ATOM 3136 N N . HIS B 1 171 ? -3.848 -9.812 -5.105 1 96.5 171 HIS B N 1
ATOM 3137 C CA . HIS B 1 171 ? -2.646 -9.188 -5.641 1 96.5 171 HIS B CA 1
ATOM 3138 C C . HIS B 1 171 ? -2.883 -8.672 -7.059 1 96.5 171 HIS B C 1
ATOM 3140 O O . HIS B 1 171 ? -3.562 -9.32 -7.855 1 96.5 171 HIS B O 1
ATOM 3146 N N . PRO B 1 172 ? -2.207 -7.605 -7.504 1 92.81 172 PRO B N 1
ATOM 3147 C CA . PRO B 1 172 ? -2.447 -6.961 -8.797 1 92.81 172 PRO B CA 1
ATOM 3148 C C . PRO B 1 172 ? -2.094 -7.863 -9.977 1 92.81 172 PRO B C 1
ATOM 3150 O O . PRO B 1 172 ? -2.592 -7.656 -11.094 1 92.81 172 PRO B O 1
ATOM 3153 N N . THR B 1 173 ? -1.212 -8.836 -9.789 1 91 173 THR B N 1
ATOM 3154 C CA . THR B 1 173 ? -0.773 -9.68 -10.891 1 91 173 THR B CA 1
ATOM 3155 C C . THR B 1 173 ? -1.774 -10.797 -11.148 1 91 173 THR B C 1
ATOM 3157 O O . THR B 1 173 ? -1.652 -11.531 -12.133 1 91 173 THR B O 1
ATOM 3160 N N . SER B 1 174 ? -2.756 -10.922 -10.312 1 96 174 SER B N 1
ATOM 3161 C CA . SER B 1 174 ? -3.723 -12 -10.445 1 96 174 SER B CA 1
ATOM 3162 C C . SER B 1 174 ? -4.672 -11.758 -11.609 1 96 174 SER B C 1
ATOM 3164 O O . SER B 1 174 ? -5.098 -10.625 -11.844 1 96 174 SER B O 1
ATOM 3166 N N . VAL B 1 175 ? -5.102 -12.766 -12.273 1 96.38 175 VAL B N 1
ATOM 3167 C CA . VAL B 1 175 ? -6.074 -12.68 -13.359 1 96.38 175 VAL B CA 1
ATOM 3168 C C . VAL B 1 175 ? -7.445 -12.32 -12.797 1 96.38 175 VAL B C 1
ATOM 3170 O O . VAL B 1 175 ? -8.336 -11.898 -13.539 1 96.38 175 VAL B O 1
ATOM 3173 N N . LEU B 1 176 ? -7.648 -12.477 -11.477 1 97.75 176 LEU B N 1
ATOM 3174 C CA . LEU B 1 176 ? -8.945 -12.219 -10.852 1 97.75 176 LEU B CA 1
ATOM 3175 C C . LEU B 1 176 ? -8.969 -10.844 -10.195 1 97.75 176 LEU B C 1
ATOM 3177 O O . LEU B 1 176 ? -9.914 -10.516 -9.469 1 97.75 176 LEU B O 1
ATOM 3181 N N . ARG B 1 177 ? -7.953 -10.055 -10.445 1 95.88 177 ARG B N 1
ATOM 3182 C CA . ARG B 1 177 ? -7.832 -8.758 -9.797 1 95.88 177 ARG B CA 1
ATOM 3183 C C . ARG B 1 177 ? -9.055 -7.891 -10.07 1 95.88 177 ARG B C 1
ATOM 3185 O O . ARG B 1 177 ? -9.523 -7.168 -9.188 1 95.88 177 ARG B O 1
ATOM 3192 N N . ARG B 1 178 ? -9.586 -7.984 -11.25 1 94.38 178 ARG B N 1
ATOM 3193 C CA . ARG B 1 178 ? -10.68 -7.109 -11.656 1 94.38 178 ARG B CA 1
ATOM 3194 C C . ARG B 1 178 ? -12.031 -7.77 -11.398 1 94.38 178 ARG B C 1
ATOM 3196 O O . ARG B 1 178 ? -12.953 -7.125 -10.898 1 94.38 178 ARG B O 1
ATOM 3203 N N . SER B 1 179 ? -12.172 -9.047 -11.711 1 96.44 179 SER B N 1
ATOM 3204 C CA . SER B 1 179 ? -13.461 -9.727 -11.586 1 96.44 179 SER B CA 1
ATOM 3205 C C . SER B 1 179 ? -13.875 -9.852 -10.125 1 96.44 179 SER B C 1
ATOM 3207 O O . SER B 1 179 ? -15.062 -9.766 -9.805 1 96.44 179 SER B O 1
ATOM 3209 N N . LYS B 1 180 ? -12.945 -10.117 -9.227 1 97.44 180 LYS B N 1
ATOM 3210 C CA . LYS B 1 180 ? -13.133 -10.195 -7.777 1 97.44 180 LYS B CA 1
ATOM 3211 C C . LYS B 1 180 ? -14.312 -11.094 -7.422 1 97.44 180 LYS B C 1
ATOM 3213 O O . LYS B 1 180 ? -15.359 -10.609 -6.98 1 97.44 180 LYS B O 1
ATOM 3218 N N . PRO B 1 181 ? -14.188 -12.367 -7.578 1 98.25 181 PRO B N 1
ATOM 3219 C CA . PRO B 1 181 ? -15.266 -13.289 -7.238 1 98.25 181 PRO B CA 1
ATOM 3220 C C . PRO B 1 181 ? -15.648 -13.234 -5.758 1 98.25 181 PRO B C 1
ATOM 3222 O O . PRO B 1 181 ? -14.859 -12.758 -4.934 1 98.25 181 PRO B O 1
ATOM 3225 N N . GLU B 1 182 ? -16.828 -13.719 -5.426 1 98.31 182 GLU B N 1
ATOM 3226 C CA . GLU B 1 182 ? -17.375 -13.648 -4.074 1 98.31 182 GLU B CA 1
ATOM 3227 C C . GLU B 1 182 ? -16.562 -14.484 -3.098 1 98.31 182 GLU B C 1
ATOM 3229 O O . GLU B 1 182 ? -16.391 -14.109 -1.936 1 98.31 182 GLU B O 1
ATOM 3234 N N . CYS B 1 183 ? -16.094 -15.633 -3.549 1 98.69 183 CYS B N 1
ATOM 3235 C CA . CYS B 1 183 ? -15.312 -16.531 -2.709 1 98.69 183 CYS B CA 1
ATOM 3236 C C . CYS B 1 183 ? -14.078 -17.047 -3.451 1 98.69 183 CYS B C 1
ATOM 3238 O O . CYS B 1 183 ? -14.156 -17.391 -4.633 1 98.69 183 CYS B O 1
ATOM 3240 N N . ILE B 1 184 ? -12.961 -17.062 -2.719 1 98.88 184 ILE B N 1
ATOM 3241 C CA . ILE B 1 184 ? -11.727 -17.484 -3.365 1 98.88 184 ILE B CA 1
ATOM 3242 C C . ILE B 1 184 ? -10.922 -18.375 -2.418 1 98.88 184 ILE B C 1
ATOM 3244 O O . ILE B 1 184 ? -11.141 -18.359 -1.204 1 98.88 184 ILE B O 1
ATOM 3248 N N . ILE B 1 185 ? -10.07 -19.203 -2.963 1 98.5 185 ILE B N 1
ATOM 3249 C CA . ILE B 1 185 ? -8.93 -19.797 -2.266 1 98.5 185 ILE B CA 1
ATOM 3250 C C . ILE B 1 185 ? -7.633 -19.188 -2.799 1 98.5 185 ILE B C 1
ATOM 3252 O O . ILE B 1 185 ? -7.578 -18.734 -3.947 1 98.5 185 ILE B O 1
ATOM 3256 N N . PHE B 1 186 ? -6.66 -19.109 -1.932 1 98.31 186 PHE B N 1
ATOM 3257 C CA . PHE B 1 186 ? -5.371 -18.578 -2.342 1 98.31 186 PHE B CA 1
ATOM 3258 C C . PHE B 1 186 ? -4.23 -19.469 -1.861 1 98.31 186 PHE B C 1
ATOM 3260 O O . PHE B 1 186 ? -4.426 -20.312 -0.995 1 98.31 186 PHE B O 1
ATOM 3267 N N . TYR B 1 187 ? -3.029 -19.312 -2.443 1 96.62 187 TYR B N 1
ATOM 3268 C CA . TYR B 1 187 ? -1.87 -20.125 -2.086 1 96.62 187 TYR B CA 1
ATOM 3269 C C . TYR B 1 187 ? -1.101 -19.5 -0.929 1 96.62 187 TYR B C 1
ATOM 3271 O O . TYR B 1 187 ? -0.713 -20.188 0.014 1 96.62 187 TYR B O 1
ATOM 3279 N N . ASN B 1 188 ? -0.917 -18.141 -1.064 1 94.88 188 ASN B N 1
ATOM 3280 C CA . ASN B 1 188 ? -0.224 -17.5 0.046 1 94.88 188 ASN B CA 1
ATOM 3281 C C . ASN B 1 188 ? -0.732 -16.078 0.273 1 94.88 188 ASN B C 1
ATOM 3283 O O . ASN B 1 188 ? -1.37 -15.492 -0.604 1 94.88 188 ASN B O 1
ATOM 3287 N N . LEU B 1 189 ? -0.509 -15.633 1.519 1 96.56 189 LEU B N 1
ATOM 3288 C CA . LEU B 1 189 ? -0.799 -14.266 1.943 1 96.56 189 LEU B CA 1
ATOM 3289 C C . LEU B 1 189 ? 0.486 -13.516 2.277 1 96.56 189 LEU B C 1
ATOM 3291 O O . LEU B 1 189 ? 1.284 -13.977 3.096 1 96.56 189 LEU B O 1
ATOM 3295 N N . VAL B 1 190 ? 0.708 -12.461 1.587 1 95.88 190 VAL B N 1
ATOM 3296 C CA . VAL B 1 190 ? 1.938 -11.695 1.778 1 95.88 190 VAL B CA 1
ATOM 3297 C C . VAL B 1 190 ? 1.604 -10.297 2.295 1 95.88 190 VAL B C 1
ATOM 3299 O O . VAL B 1 190 ? 0.746 -9.617 1.736 1 95.88 190 VAL B O 1
ATOM 3302 N N . GLN B 1 191 ? 2.26 -9.969 3.357 1 94.75 191 GLN B N 1
ATOM 3303 C CA . GLN B 1 191 ? 2.119 -8.633 3.928 1 94.75 191 GLN B CA 1
ATOM 3304 C C . GLN B 1 191 ? 3.16 -7.676 3.354 1 94.75 191 GLN B C 1
ATOM 3306 O O . GLN B 1 191 ? 4.359 -7.957 3.393 1 94.75 191 GLN B O 1
ATOM 3311 N N . THR B 1 192 ? 2.654 -6.594 2.697 1 92.56 192 THR B N 1
ATOM 3312 C CA . THR B 1 192 ? 3.541 -5.551 2.193 1 92.56 192 THR B CA 1
ATOM 3313 C C . THR B 1 192 ? 3.471 -4.309 3.076 1 92.56 192 THR B C 1
ATOM 3315 O O . THR B 1 192 ? 2.439 -4.035 3.693 1 92.56 192 THR B O 1
ATOM 3318 N N . THR B 1 193 ? 4.602 -3.779 3.369 1 91.94 193 THR B N 1
ATOM 3319 C CA . THR B 1 193 ? 4.668 -2.568 4.18 1 91.94 193 THR B CA 1
ATOM 3320 C C . THR B 1 193 ? 5.148 -1.385 3.342 1 91.94 193 THR B C 1
ATOM 3322 O O . THR B 1 193 ? 6.023 -1.536 2.488 1 91.94 193 THR B O 1
ATOM 3325 N N . ARG B 1 194 ? 4.441 -0.252 3.457 1 92.06 194 ARG B N 1
ATOM 3326 C CA . ARG B 1 194 ? 4.859 0.999 2.836 1 92.06 194 ARG B CA 1
ATOM 3327 C C . ARG B 1 194 ? 4.988 2.109 3.871 1 92.06 194 ARG B C 1
ATOM 3329 O O . ARG B 1 194 ? 4.16 2.219 4.777 1 92.06 194 ARG B O 1
ATOM 3336 N N . ASN B 1 195 ? 6.082 2.826 3.732 1 96.44 195 ASN B N 1
ATOM 3337 C CA . ASN B 1 195 ? 6.281 4 4.574 1 96.44 195 ASN B CA 1
ATOM 3338 C C . ASN B 1 195 ? 5.816 5.273 3.879 1 96.44 195 ASN B C 1
ATOM 3340 O O . ASN B 1 195 ? 6.164 5.52 2.721 1 96.44 195 ASN B O 1
ATOM 3344 N N . TYR B 1 196 ? 4.992 6.062 4.562 1 97.38 196 TYR B N 1
ATOM 3345 C CA . TYR B 1 196 ? 4.562 7.359 4.051 1 97.38 196 TYR B CA 1
ATOM 3346 C C . TYR B 1 196 ? 5.031 8.484 4.969 1 97.38 196 TYR B C 1
ATOM 3348 O O . TYR B 1 196 ? 4.918 8.383 6.191 1 97.38 196 TYR B O 1
ATOM 3356 N N . VAL B 1 197 ? 5.566 9.531 4.352 1 97.94 197 VAL B N 1
ATOM 3357 C CA . VAL B 1 197 ? 5.863 10.734 5.121 1 97.94 197 VAL B CA 1
ATOM 3358 C C . VAL B 1 197 ? 4.688 11.703 5.039 1 97.94 197 VAL B C 1
ATOM 3360 O O . VAL B 1 197 ? 4.074 11.859 3.979 1 97.94 197 VAL B O 1
ATOM 3363 N N . HIS B 1 198 ? 4.355 12.297 6.234 1 96.88 198 HIS B N 1
ATOM 3364 C CA . HIS B 1 198 ? 3.207 13.188 6.359 1 96.88 198 HIS B CA 1
ATOM 3365 C C . HIS B 1 198 ? 3.646 14.602 6.73 1 96.88 198 HIS B C 1
ATOM 3367 O O . HIS B 1 198 ? 4.609 14.781 7.477 1 96.88 198 HIS B O 1
ATOM 3373 N N . ASN B 1 199 ? 2.768 15.539 6.148 1 97.38 199 ASN B N 1
ATOM 3374 C CA . ASN B 1 199 ? 3.049 16.938 6.406 1 97.38 199 ASN B CA 1
ATOM 3375 C C . ASN B 1 199 ? 4.465 17.328 5.984 1 97.38 199 ASN B C 1
ATOM 3377 O O . ASN B 1 199 ? 5.332 17.547 6.832 1 97.38 199 ASN B O 1
ATOM 3381 N N . VAL B 1 200 ? 4.555 17.531 4.664 1 98.5 200 VAL B N 1
ATOM 3382 C CA . VAL B 1 200 ? 5.855 17.672 4.016 1 98.5 200 VAL B CA 1
ATOM 3383 C C . VAL B 1 200 ? 6.043 19.109 3.553 1 98.5 200 VAL B C 1
ATOM 3385 O O . VAL B 1 200 ? 5.086 19.766 3.123 1 98.5 200 VAL B O 1
ATOM 3388 N N . THR B 1 201 ? 7.266 19.609 3.623 1 98.81 201 THR B N 1
ATOM 3389 C CA . THR B 1 201 ? 7.668 20.922 3.098 1 98.81 201 THR B CA 1
ATOM 3390 C C . THR B 1 201 ? 8.961 20.797 2.303 1 98.81 201 THR B C 1
ATOM 3392 O O . THR B 1 201 ? 9.898 20.109 2.723 1 98.81 201 THR B O 1
ATOM 3395 N N . ARG B 1 202 ? 8.969 21.422 1.143 1 98.69 202 ARG B N 1
ATOM 3396 C CA . ARG B 1 202 ? 10.172 21.453 0.311 1 98.69 202 ARG B CA 1
ATOM 3397 C C . ARG B 1 202 ? 11.266 22.281 0.959 1 98.69 202 ARG B C 1
ATOM 3399 O O . ARG B 1 202 ? 11.008 23.391 1.441 1 98.69 202 ARG B O 1
ATOM 3406 N N . ILE B 1 203 ? 12.477 21.781 0.996 1 98.69 203 ILE B N 1
ATOM 3407 C CA . ILE B 1 203 ? 13.609 22.531 1.527 1 98.69 203 ILE B CA 1
ATOM 3408 C C . ILE B 1 203 ? 14.797 22.406 0.571 1 98.69 203 ILE B C 1
ATOM 3410 O O . ILE B 1 203 ? 14.719 21.703 -0.439 1 98.69 203 ILE B O 1
ATOM 3414 N N . ASP B 1 204 ? 15.812 23.234 0.855 1 97.62 204 ASP B N 1
ATOM 3415 C CA . ASP B 1 204 ? 17.109 23.094 0.201 1 97.62 204 ASP B CA 1
ATOM 3416 C C . ASP B 1 204 ? 18.062 22.234 1.037 1 97.62 204 ASP B C 1
ATOM 3418 O O . ASP B 1 204 ? 18.266 22.516 2.223 1 97.62 204 ASP B O 1
ATOM 3422 N N . TYR B 1 205 ? 18.547 21.266 0.341 1 95.62 205 TYR B N 1
ATOM 3423 C CA . TYR B 1 205 ? 19.453 20.375 1.034 1 95.62 205 TYR B CA 1
ATOM 3424 C C . TYR B 1 205 ? 20.578 21.156 1.704 1 95.62 205 TYR B C 1
ATOM 3426 O O . TYR B 1 205 ? 21.047 20.781 2.787 1 95.62 205 TYR B O 1
ATOM 3434 N N . LEU B 1 206 ? 21.047 22.219 1.153 1 95.56 206 LEU B N 1
ATOM 3435 C CA . LEU B 1 206 ? 22.156 23.016 1.67 1 95.56 206 LEU B CA 1
ATOM 3436 C C . LEU B 1 206 ? 21.781 23.656 3.004 1 95.56 206 LEU B C 1
ATOM 3438 O O . LEU B 1 206 ? 22.656 23.969 3.812 1 95.56 206 LEU B O 1
ATOM 3442 N N . TRP B 1 207 ? 20.469 23.844 3.248 1 97.44 207 TRP B N 1
ATOM 3443 C CA . TRP B 1 207 ? 20.031 24.406 4.523 1 97.44 207 TRP B CA 1
ATOM 3444 C C . TRP B 1 207 ? 20.391 23.484 5.68 1 97.44 207 TRP B C 1
ATOM 3446 O O . TRP B 1 207 ? 20.703 23.953 6.777 1 97.44 207 TRP B O 1
ATOM 3456 N N . LEU B 1 208 ? 20.312 22.234 5.402 1 96.81 208 LEU B N 1
ATOM 3457 C CA . LEU B 1 208 ? 20.547 21.25 6.461 1 96.81 208 LEU B CA 1
ATOM 3458 C C . LEU B 1 208 ? 21.984 21.328 6.965 1 96.81 208 LEU B C 1
ATOM 3460 O O . LEU B 1 208 ? 22.234 21.234 8.164 1 96.81 208 LEU B O 1
ATOM 3464 N N . ALA B 1 209 ? 22.953 21.469 6.098 1 94.5 209 ALA B N 1
ATOM 3465 C CA . ALA B 1 209 ? 24.359 21.594 6.48 1 94.5 209 ALA B CA 1
ATOM 3466 C C . ALA B 1 209 ? 24.578 22.828 7.348 1 94.5 209 ALA B C 1
ATOM 3468 O O . ALA B 1 209 ? 25.391 22.812 8.266 1 94.5 209 ALA B O 1
ATOM 3469 N N . GLU B 1 210 ? 23.844 23.844 7.039 1 94.94 210 GLU B N 1
ATOM 3470 C CA . GLU B 1 210 ? 23.938 25.109 7.754 1 94.94 210 GLU B CA 1
ATOM 3471 C C . GLU B 1 210 ? 23.234 25.047 9.102 1 94.94 210 GLU B C 1
ATOM 3473 O O . GLU B 1 210 ? 23.781 25.453 10.125 1 94.94 210 GLU B O 1
ATOM 3478 N N . LEU B 1 211 ? 22.031 24.484 9.117 1 95.44 211 LEU B N 1
ATOM 3479 C CA . LEU B 1 211 ? 21.125 24.609 10.25 1 95.44 211 LEU B CA 1
ATOM 3480 C C . LEU B 1 211 ? 21.297 23.438 11.211 1 95.44 211 LEU B C 1
ATOM 3482 O O . LEU B 1 211 ? 20.906 23.516 12.375 1 95.44 211 LEU B O 1
ATOM 3486 N N . ALA B 1 212 ? 21.734 22.344 10.711 1 95.44 212 ALA B N 1
ATOM 3487 C CA . ALA B 1 212 ? 21.984 21.156 11.531 1 95.44 212 ALA B CA 1
ATOM 3488 C C . ALA B 1 212 ? 23.344 20.547 11.195 1 95.44 212 ALA B C 1
ATOM 3490 O O . ALA B 1 212 ? 23.422 19.375 10.789 1 95.44 212 ALA B O 1
ATOM 3491 N N . PRO B 1 213 ? 24.391 21.203 11.484 1 93 213 PRO B N 1
ATOM 3492 C CA . PRO B 1 213 ? 25.719 20.719 11.133 1 93 213 PRO B CA 1
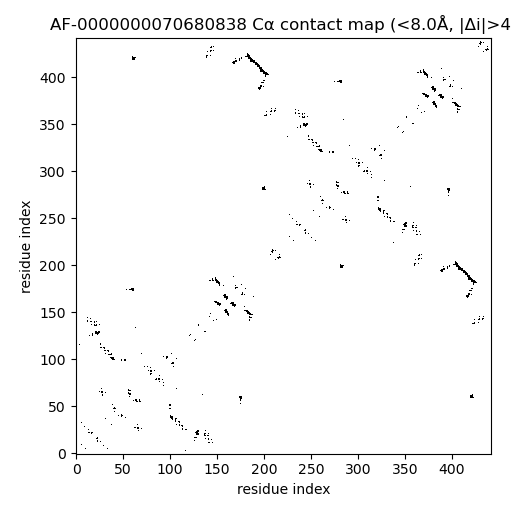ATOM 3493 C C . PRO B 1 213 ? 26.125 19.469 11.891 1 93 213 PRO B C 1
ATOM 3495 O O . PRO B 1 213 ? 26.938 18.672 11.398 1 93 213 PRO B O 1
ATOM 3498 N N . GLN B 1 214 ? 25.562 19.281 12.984 1 91.75 214 GLN B N 1
ATOM 3499 C CA . GLN B 1 214 ? 25.875 18.109 13.789 1 91.75 214 GLN B CA 1
ATOM 3500 C C . GLN B 1 214 ? 25.5 16.828 13.047 1 91.75 214 GLN B C 1
ATOM 3502 O O . GLN B 1 214 ? 26.047 15.758 13.32 1 91.75 214 GLN B O 1
ATOM 3507 N N . CYS B 1 215 ? 24.578 16.969 12.086 1 91.56 215 CYS B N 1
ATOM 3508 C CA . CYS B 1 215 ? 24.094 15.789 11.391 1 91.56 215 CYS B CA 1
ATOM 3509 C C . CYS B 1 215 ? 24.5 15.805 9.93 1 91.56 215 CYS B C 1
ATOM 3511 O O . CYS B 1 215 ? 24.625 14.758 9.297 1 91.56 215 CYS B O 1
ATOM 3513 N N . TYR B 1 216 ? 24.719 16.984 9.383 1 90.56 216 TYR B N 1
ATOM 3514 C CA . TYR B 1 216 ? 24.828 17.078 7.93 1 90.56 216 TYR B CA 1
ATOM 3515 C C . TYR B 1 216 ? 26.109 17.781 7.52 1 90.56 216 TYR B C 1
ATOM 3517 O O . TYR B 1 216 ? 26.25 18.219 6.375 1 90.56 216 TYR B O 1
ATOM 3525 N N . ALA B 1 217 ? 27.047 17.969 8.453 1 79.81 217 ALA B N 1
ATOM 3526 C CA . ALA B 1 217 ? 28.297 18.656 8.148 1 79.81 217 ALA B CA 1
ATOM 3527 C C . ALA B 1 217 ? 28.969 18.062 6.922 1 79.81 217 ALA B C 1
ATOM 3529 O O . ALA B 1 217 ? 28.984 16.844 6.75 1 79.81 217 ALA B O 1
ATOM 3530 N N . LEU B 1 218 ? 28.875 18.703 5.844 1 69.12 218 LEU B N 1
ATOM 3531 C CA . LEU B 1 218 ? 29.578 18.344 4.613 1 69.12 218 LEU B CA 1
ATOM 3532 C C . LEU B 1 218 ? 31.062 18.125 4.879 1 69.12 218 LEU B C 1
ATOM 3534 O O . LEU B 1 218 ? 31.703 18.938 5.551 1 69.12 218 LEU B O 1
ATOM 3538 N N . LYS B 1 219 ? 31.469 16.875 5.16 1 55.31 219 LYS B N 1
ATOM 3539 C CA . LYS B 1 219 ? 32.906 16.578 5.254 1 55.31 219 LYS B CA 1
ATOM 3540 C C . LYS B 1 219 ? 33.656 17.219 4.098 1 55.31 219 LYS B C 1
ATOM 3542 O O . LYS B 1 219 ? 33.25 17.141 2.941 1 55.31 219 LYS B O 1
ATOM 3547 N N . ASP B 1 220 ? 34.188 18.391 4.297 1 47.94 220 ASP B N 1
ATOM 3548 C CA . ASP B 1 220 ? 35.281 18.844 3.461 1 47.94 220 ASP B CA 1
ATOM 3549 C C . ASP B 1 220 ? 36.281 17.719 3.182 1 47.94 220 ASP B C 1
ATOM 3551 O O . ASP B 1 220 ? 36.844 17.156 4.109 1 47.94 220 ASP B O 1
ATOM 3555 N N . ASN B 1 221 ? 35.875 16.641 2.441 1 36.81 221 ASN B N 1
ATOM 3556 C CA . ASN B 1 221 ? 37.125 16.078 1.906 1 36.81 221 ASN B CA 1
ATOM 3557 C C . ASN B 1 221 ? 37.875 17.109 1.089 1 36.81 221 ASN B C 1
ATOM 3559 O O . ASN B 1 221 ? 37.312 17.828 0.28 1 36.81 221 ASN B O 1
#

Solvent-accessible surface area (backbone atoms only — not comparable to full-atom values): 23459 Å² total; per-residue (Å²): 128,84,72,66,92,57,57,72,67,53,54,55,33,51,58,50,14,46,75,45,37,14,23,49,55,46,44,45,36,57,18,54,65,73,40,62,69,49,61,55,70,53,86,92,39,46,70,61,37,52,55,52,46,50,75,41,54,32,98,53,12,34,51,57,19,51,38,42,46,51,51,51,51,51,52,51,36,55,57,33,29,78,73,62,34,65,71,53,16,54,55,50,44,45,51,51,20,57,78,51,33,32,34,48,69,33,48,53,50,19,52,51,46,34,53,53,50,50,52,54,42,49,71,73,66,54,65,83,28,65,46,75,89,58,54,61,44,46,48,52,39,48,43,47,55,33,54,71,38,25,30,38,53,44,96,87,67,38,26,34,28,68,72,77,60,50,64,28,32,66,32,84,87,40,70,45,50,80,75,56,60,64,23,34,30,32,75,45,77,46,77,45,77,46,36,27,35,36,60,38,31,56,52,58,70,69,50,41,34,71,59,37,39,93,80,41,52,72,75,80,122,127,86,73,68,94,57,58,71,66,53,53,56,34,49,59,52,16,46,76,44,37,14,23,50,56,46,45,44,35,56,19,53,66,72,40,62,67,48,62,54,71,53,86,92,41,47,69,61,38,51,56,50,45,50,74,41,55,32,98,53,12,33,51,57,18,51,38,42,46,52,51,52,51,50,53,51,36,54,57,32,30,77,73,61,35,66,71,54,17,52,54,50,43,45,50,51,21,57,76,49,33,32,35,49,68,34,50,52,50,18,52,52,45,32,52,54,51,49,52,51,42,51,73,72,68,54,67,83,29,65,44,75,89,57,54,63,43,46,49,52,38,48,44,48,56,34,52,71,38,25,29,37,53,44,95,87,68,38,26,33,28,68,74,76,59,50,66,27,33,67,32,83,86,40,70,44,49,79,75,56,61,62,24,33,30,33,75,44,78,45,78,45,75,47,37,28,35,37,60,36,32,56,51,59,69,70,51,41,36,72,59,38,39,93,80,40,52,70,73,82,121

Radius of gyration: 30.45 Å; Cα contacts (8 Å, |Δi|>4): 671; chains: 2; bounding box: 66×89×72 Å

Sequence (442 aa):
MARLPLEPNDSKALILASQFDCLEEMLIVVSMLSVESIFYVPRDKLEESRTVIKSFSSPEGDHLTLVNVYHASIEFLEKNKTENGNEKAEKNLMKWCKDNFINNRSLKHARDIYNQILENVERMGLKISSCGDDMLPLRRCLAASYFLNAALKHPDGTYRVLANGQIAEIHPTSVLRRSKPECIIFYNLVQTTRNYVHNVTRIDYLWLAELAPQCYALKDNMARLPLEPNDSKALILASQFDCLEEMLIVVSMLSVESIFYVPRDKLEESRTVIKSFSSPEGDHLTLVNVYHASIEFLEKNKTENGNEKAEKNLMKWCKDNFINNRSLKHARDIYNQILENVERMGLKISSCGDDMLPLRRCLAASYFLNAALKHPDGTYRVLANGQIAEIHPTSVLRRSKPECIIFYNLVQTTRNYVHNVTRIDYLWLAELAPQCYALKDN